Protein AF-A0A7S3BFW3-F1 (afdb_monomer_lite)

Foldseek 3Di:
DDDDDDDDDPPPPPDPDPPDAAEEEQEEECDFPLVVLSLLLLLCCCVPVVHHHQAYEHEADPPCVQSVVVSCVRPNPNRYDYHPHQDAQVVVQVVCVVSVHQAYEYEDQQDPPRRDYPRHFYAYEHAAAACDDDTPFYAYQAPLRDHPPHHHQHRFADDDAAPAACCVVLVQDPPAAEEEDDGAADQLPALLVLVLCLVLLPDPRYAYEYESYDCCSFFPCPCVPDDPVPTHTDPSHDPRYYYHYHDPDSNNLNNHLVHHLAYEGHGQVAASRCNVLLNNLQNVHAYEYEQHPQDPPRRGHVSCVQCPVRHQYDHGSVSVSVCSNPPDSPDDRPPPSNGNPCRHSNNSVVSVCVRRVPPPDDPPPDDPPDPPPPPDPPDPDDPVPPPDPPDDDDDDDDDDDDDDDDDDDDDDPPPPPPPPDDDDDDDDDDDDDDDDDDDDDDDDDPVVVVVVVVVVVVVVPPD

Sequence (463 aa):
MLDQPPQPVADSSIGPATRPRARWGFMGSCTRGTGAALLDYARHAENLLNWDVALLLCIGGNDDQGLIARVEMHFGTSRVVRLTKWPKTQALDGLVKRFSVTDLYMLKYGVHEGVISEIARNMVHAVFEARVPHGDRFARISPSVPGDGVPVVPHMVTVQRASGNLRAALGIPPEATVFCRYGGWDTFDIDYVHTTVRAASGLPATFFLFMNTDSSWCRSVTHASLPEAQLPRDPGCSSRVLFLNNTDDPVAKSRFIQTCDAMLHARQSGETFGLAIAEFAVHDRRVITEEPPEMEAGIRPIHVNELGERALYYHDQVSLMALLRGFDRSAPLSNRWGGYRGYSPRHVMSRFNEVFNVNRYPPQGCSAGDRSGCRRATLDYNPSHEHWLRRAGGRRECRHEPVVSVQGTATNCSAKLQKLGRASAPTALYLPIVNCSTRRPAWPTCAHWLAERCNLMCIIGEA

Radius of gyration: 28.28 Å; chains: 1; bounding box: 69×63×114 Å

Organism: NCBI:txid156174

Secondary structure (DSSP, 8-state):
--PPPPPP----------PPPPEEEEEEE-SHHHHHHHHHHHHHHHHHH--EEEEEEEES-GGGHHHHHHHHHHH-TTTEEEESSPPPHHHHHHHHHHHT-SEEEEEE--S--S---SSSEEEEEESS--SS--SSEEEESSTTSS-TTPPB-PPP------S--STTTTT--TTSEEEEEESSTT----HHHHHHHHHHTTSTTEEEEEES---TTTB-GGGTTS-GGGSPBPTT--TTEEEE-----HHHHHHHHHH-SEEE---TT--SS-HHHHHHHHTT-EEEEE-PPPPGGG---HHHHHHGGGSEEE-SHHHHHHHHHS--SSSPPPTT--TTGGG-HHHHHHHHHHHHSS-SSPSTT--TT--SS--SSS-----TT--SS-------PPPP-PPPP-------SSSSSTTS-----------------------S-HHHHHHHHHHHHHGGG--

Structure (mmCIF, N/CA/C/O backbone):
data_AF-A0A7S3BFW3-F1
#
_entry.id   AF-A0A7S3BFW3-F1
#
loop_
_atom_site.group_PDB
_atom_site.id
_atom_site.type_symbol
_atom_site.label_atom_id
_atom_site.label_alt_id
_atom_site.label_comp_id
_atom_site.label_asym_id
_atom_site.label_entity_id
_atom_site.label_seq_id
_atom_site.pdbx_PDB_ins_code
_atom_site.Cartn_x
_atom_site.Cartn_y
_atom_site.Cartn_z
_atom_site.occupancy
_atom_site.B_iso_or_equiv
_atom_site.auth_seq_id
_atom_site.auth_comp_id
_atom_site.auth_asym_id
_atom_site.auth_atom_id
_atom_site.pdbx_PDB_model_num
ATOM 1 N N . MET A 1 1 ? 23.691 -4.993 -82.453 1.00 39.00 1 MET A N 1
ATOM 2 C CA . MET A 1 1 ? 23.353 -4.031 -81.386 1.00 39.00 1 MET A CA 1
ATOM 3 C C . MET A 1 1 ? 22.703 -4.818 -80.262 1.00 39.00 1 MET A C 1
ATOM 5 O O . MET A 1 1 ? 21.615 -5.325 -80.458 1.00 39.00 1 MET A O 1
ATOM 9 N N . LEU A 1 2 ? 23.486 -5.001 -79.198 1.00 37.22 2 LEU A N 1
ATOM 10 C CA . LEU A 1 2 ? 23.196 -5.375 -77.807 1.00 37.22 2 LEU A CA 1
ATOM 11 C C . LEU A 1 2 ? 21.806 -5.941 -77.443 1.00 37.22 2 LEU A C 1
ATOM 13 O O . LEU A 1 2 ? 20.810 -5.220 -77.457 1.00 37.22 2 LEU A O 1
ATOM 17 N N . ASP A 1 3 ? 21.824 -7.196 -76.978 1.00 41.16 3 ASP A N 1
ATOM 18 C CA . ASP A 1 3 ? 20.847 -7.793 -76.062 1.00 41.16 3 ASP A CA 1
ATOM 19 C C . ASP A 1 3 ? 20.647 -6.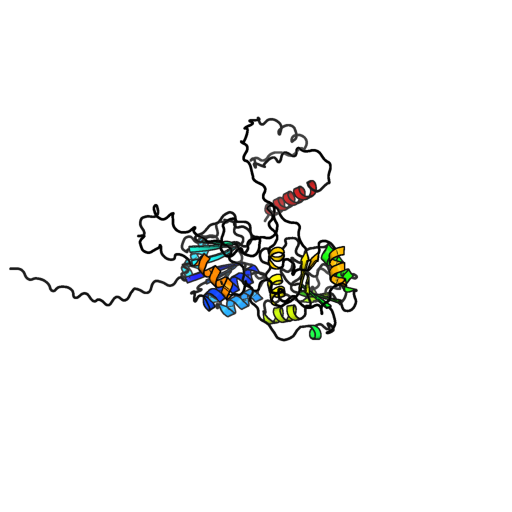905 -74.825 1.00 41.16 3 ASP A C 1
ATOM 21 O O . ASP A 1 3 ? 21.613 -6.555 -74.140 1.00 41.16 3 ASP A O 1
ATOM 25 N N . GLN A 1 4 ? 19.394 -6.569 -74.507 1.00 38.50 4 GLN A N 1
ATOM 26 C CA . GLN A 1 4 ? 19.035 -6.049 -73.189 1.00 38.50 4 GLN A CA 1
ATOM 27 C C . GLN A 1 4 ? 18.502 -7.188 -72.312 1.00 38.50 4 GLN A C 1
ATOM 29 O O . GLN A 1 4 ? 17.634 -7.940 -72.761 1.00 38.50 4 GLN A O 1
ATOM 34 N N . PRO A 1 5 ? 18.977 -7.324 -71.062 1.00 38.59 5 PRO A N 1
ATOM 35 C CA . PRO A 1 5 ? 18.431 -8.301 -70.134 1.00 38.59 5 PRO A CA 1
ATOM 36 C C . PRO A 1 5 ? 17.020 -7.884 -69.675 1.00 38.59 5 PRO A C 1
ATOM 38 O O . PRO A 1 5 ? 16.714 -6.687 -69.622 1.00 38.59 5 PRO A O 1
ATOM 41 N N . PRO A 1 6 ? 16.155 -8.851 -69.321 1.00 37.41 6 PRO A N 1
ATOM 42 C CA . PRO A 1 6 ? 14.805 -8.564 -68.857 1.00 37.41 6 PRO A CA 1
ATOM 43 C C . PRO A 1 6 ? 14.839 -7.772 -67.543 1.00 37.41 6 PRO A C 1
ATOM 45 O O . PRO A 1 6 ? 15.568 -8.103 -66.608 1.00 37.41 6 PRO A O 1
ATOM 48 N N . GLN A 1 7 ? 14.034 -6.711 -67.493 1.00 36.72 7 GLN A N 1
ATOM 49 C CA . GLN A 1 7 ? 13.834 -5.879 -66.308 1.00 36.72 7 GLN A CA 1
ATOM 50 C C . GLN A 1 7 ? 13.238 -6.719 -65.162 1.00 36.72 7 GLN A C 1
ATOM 52 O O . GLN A 1 7 ? 12.312 -7.499 -65.406 1.00 36.72 7 GLN A O 1
ATOM 57 N N . PRO A 1 8 ? 13.713 -6.565 -63.913 1.00 35.56 8 PRO A N 1
ATOM 58 C CA . PRO A 1 8 ? 13.128 -7.261 -62.779 1.00 35.56 8 PRO A CA 1
ATOM 59 C C . PRO A 1 8 ? 11.724 -6.711 -62.507 1.00 35.56 8 PRO A C 1
ATOM 61 O O . PRO A 1 8 ? 11.535 -5.516 -62.276 1.00 35.56 8 PRO A O 1
ATOM 64 N N . VAL A 1 9 ? 10.735 -7.602 -62.523 1.00 39.69 9 VAL A N 1
ATOM 65 C CA . VAL A 1 9 ? 9.385 -7.317 -62.035 1.00 39.69 9 VAL A CA 1
ATOM 66 C C . VAL A 1 9 ? 9.500 -7.060 -60.534 1.00 39.69 9 VAL A C 1
ATOM 68 O O . VAL A 1 9 ? 9.891 -7.946 -59.776 1.00 39.69 9 VAL A O 1
ATOM 71 N N . ALA A 1 10 ? 9.217 -5.830 -60.110 1.00 35.25 10 ALA A N 1
ATOM 72 C CA . ALA A 1 10 ? 9.150 -5.479 -58.703 1.00 35.25 10 ALA A CA 1
ATOM 73 C C . ALA A 1 10 ? 7.985 -6.241 -58.056 1.00 35.25 10 ALA A C 1
ATOM 75 O O . ALA A 1 10 ? 6.821 -5.916 -58.285 1.00 35.25 10 ALA A O 1
ATOM 76 N N . ASP A 1 11 ? 8.301 -7.259 -57.258 1.00 35.09 11 ASP A N 1
ATOM 77 C CA . ASP A 1 11 ? 7.337 -7.907 -56.376 1.00 35.09 11 ASP A CA 1
ATOM 78 C C . ASP A 1 11 ? 6.987 -6.935 -55.239 1.00 35.09 11 ASP A C 1
ATOM 80 O O . ASP A 1 11 ? 7.692 -6.792 -54.237 1.00 35.09 11 ASP A O 1
ATOM 84 N N . SER A 1 12 ? 5.910 -6.180 -55.442 1.00 40.38 12 SER A N 1
ATOM 85 C CA . SER A 1 12 ? 5.357 -5.217 -54.494 1.00 40.38 12 SER A CA 1
ATOM 86 C C . SER A 1 12 ? 4.494 -5.910 -53.434 1.00 40.38 12 SER A C 1
ATOM 88 O O . SER A 1 12 ? 3.328 -5.556 -53.251 1.00 40.38 12 SER A O 1
ATOM 90 N N . SER A 1 13 ? 5.045 -6.905 -52.737 1.00 38.84 13 SER A N 1
ATOM 91 C CA . SER A 1 13 ? 4.336 -7.621 -51.667 1.00 38.84 13 SER A CA 1
ATOM 92 C C . SER A 1 13 ? 5.167 -7.841 -50.396 1.00 38.84 13 SER A C 1
ATOM 94 O O . SER A 1 13 ? 4.913 -8.756 -49.618 1.00 38.84 13 SER A O 1
ATOM 96 N N . ILE A 1 14 ? 6.103 -6.940 -50.083 1.00 41.22 14 ILE A N 1
ATOM 97 C CA . ILE A 1 14 ? 6.613 -6.820 -48.708 1.00 41.22 14 ILE A CA 1
ATOM 98 C C . ILE A 1 14 ? 5.656 -5.903 -47.940 1.00 41.22 14 ILE A C 1
ATOM 100 O O . ILE A 1 14 ? 5.822 -4.684 -47.898 1.00 41.22 14 ILE A O 1
ATOM 104 N N . GLY A 1 15 ? 4.619 -6.497 -47.341 1.00 38.34 15 GLY A N 1
ATOM 105 C CA . GLY A 1 15 ? 3.849 -5.830 -46.290 1.00 38.34 15 GLY A CA 1
ATOM 106 C C . GLY A 1 15 ? 4.799 -5.312 -45.198 1.00 38.34 15 GLY A C 1
ATOM 107 O O . GLY A 1 15 ? 5.866 -5.899 -44.998 1.00 38.34 15 GLY A O 1
ATOM 108 N N . PRO A 1 16 ? 4.476 -4.205 -44.503 1.00 39.16 16 PRO A N 1
ATOM 109 C CA . PRO A 1 16 ? 5.398 -3.597 -43.551 1.00 39.16 16 PRO A CA 1
ATOM 110 C C . PRO A 1 16 ? 5.831 -4.647 -42.529 1.00 39.16 16 PRO A C 1
ATOM 112 O O . PRO A 1 16 ? 4.988 -5.186 -41.812 1.00 39.16 16 PRO A O 1
ATOM 115 N N . ALA A 1 17 ? 7.137 -4.939 -42.479 1.00 41.28 17 ALA A N 1
ATOM 116 C CA . ALA A 1 17 ? 7.720 -5.837 -41.494 1.00 41.28 17 ALA A CA 1
ATOM 117 C C . ALA A 1 17 ? 7.166 -5.463 -40.114 1.00 41.28 17 ALA A C 1
ATOM 119 O O . ALA A 1 17 ? 7.372 -4.343 -39.630 1.00 41.28 17 ALA A O 1
ATOM 120 N N . THR A 1 18 ? 6.388 -6.367 -39.517 1.00 48.31 18 THR A N 1
ATOM 121 C CA . THR A 1 18 ? 5.777 -6.157 -38.207 1.00 48.31 18 THR A CA 1
ATOM 122 C C . THR A 1 18 ? 6.898 -5.878 -37.220 1.00 48.31 18 THR A C 1
ATOM 124 O O . THR A 1 18 ? 7.726 -6.747 -36.945 1.00 48.31 18 THR A O 1
ATOM 127 N N . ARG A 1 19 ? 6.971 -4.630 -36.747 1.00 54.41 19 ARG A N 1
ATOM 128 C CA . ARG A 1 19 ? 8.036 -4.163 -35.855 1.00 54.41 19 ARG A CA 1
ATOM 129 C C . ARG A 1 19 ? 8.106 -5.077 -34.628 1.00 54.41 19 ARG A C 1
ATOM 131 O O . ARG A 1 19 ? 7.044 -5.426 -34.104 1.00 54.41 19 ARG A O 1
ATOM 138 N N . PRO A 1 20 ? 9.308 -5.430 -34.136 1.00 63.47 20 PRO A N 1
ATOM 139 C CA . PRO A 1 20 ? 9.413 -6.273 -32.958 1.00 63.47 20 PRO A CA 1
ATOM 140 C C . PRO A 1 20 ? 8.676 -5.615 -31.788 1.00 63.47 20 PRO A C 1
ATOM 142 O O . PRO A 1 20 ? 8.928 -4.461 -31.423 1.00 63.47 20 PRO A O 1
ATOM 145 N N . ARG A 1 21 ? 7.706 -6.340 -31.231 1.00 79.62 21 ARG A N 1
ATOM 146 C CA . ARG A 1 21 ? 6.976 -5.933 -30.031 1.00 79.62 21 ARG A CA 1
ATOM 147 C C . ARG A 1 21 ? 7.969 -5.920 -28.868 1.00 79.62 21 ARG A C 1
ATOM 149 O O . ARG A 1 21 ? 8.705 -6.884 -28.697 1.00 79.62 21 ARG A O 1
ATOM 156 N N . ALA A 1 22 ? 8.006 -4.838 -28.086 1.00 90.38 22 ALA A N 1
ATOM 157 C CA . ALA A 1 22 ? 8.837 -4.807 -26.886 1.00 90.38 22 ALA A CA 1
ATOM 158 C C . ALA A 1 22 ? 8.463 -5.944 -25.949 1.00 90.38 22 ALA A C 1
ATOM 160 O O . ALA A 1 22 ? 7.273 -6.198 -25.725 1.00 90.38 22 ALA A O 1
ATOM 161 N N . ARG A 1 23 ? 9.502 -6.530 -25.368 1.00 95.38 23 ARG A N 1
ATOM 162 C CA . ARG A 1 23 ? 9.432 -7.539 -24.322 1.00 95.38 23 ARG A CA 1
ATOM 163 C C . ARG A 1 23 ? 9.875 -6.900 -23.024 1.00 95.38 23 ARG A C 1
ATOM 165 O O . ARG A 1 23 ? 11.003 -6.422 -22.913 1.00 95.38 23 ARG A O 1
ATOM 172 N N . TRP A 1 24 ? 8.973 -6.890 -22.059 1.00 97.31 24 TRP A N 1
ATOM 173 C CA . TRP A 1 24 ? 9.148 -6.189 -20.804 1.00 97.31 24 TRP A CA 1
ATOM 174 C C . TRP A 1 24 ? 9.654 -7.122 -19.712 1.00 97.31 24 TRP A C 1
ATOM 176 O O . TRP A 1 24 ? 9.130 -8.220 -19.513 1.00 97.31 24 TRP A O 1
ATOM 186 N N . GLY A 1 25 ? 10.662 -6.652 -18.988 1.00 97.75 25 GLY A N 1
ATOM 187 C CA . GLY A 1 25 ? 11.069 -7.168 -17.695 1.00 97.75 25 GLY A CA 1
ATOM 188 C C . GLY A 1 25 ? 10.561 -6.248 -16.591 1.00 97.75 25 GLY A C 1
ATOM 189 O O . GLY A 1 25 ? 10.617 -5.028 -16.728 1.00 97.75 25 GLY A O 1
ATOM 190 N N . PHE A 1 26 ? 10.086 -6.819 -15.492 1.00 97.94 26 PHE A N 1
ATOM 191 C CA . PHE A 1 26 ? 9.705 -6.087 -14.286 1.00 97.94 26 PHE A CA 1
ATOM 192 C C . PHE A 1 26 ? 10.598 -6.537 -13.140 1.00 97.94 26 PHE A C 1
ATOM 194 O O . PHE A 1 26 ? 10.813 -7.727 -12.949 1.00 97.94 26 PHE A O 1
ATOM 201 N N . MET A 1 27 ? 11.134 -5.596 -12.379 1.00 96.25 27 MET A N 1
ATOM 202 C CA . MET A 1 27 ? 12.115 -5.862 -11.339 1.00 96.25 27 MET A CA 1
ATOM 203 C C . MET A 1 27 ? 11.832 -5.001 -10.119 1.00 96.25 27 MET A C 1
ATOM 205 O O . MET A 1 27 ? 11.573 -3.805 -10.238 1.00 96.25 27 MET A O 1
ATOM 209 N N . GLY A 1 28 ? 11.901 -5.589 -8.934 1.00 95.00 28 GLY A N 1
ATOM 210 C CA . GLY A 1 28 ? 11.698 -4.848 -7.698 1.00 95.00 28 GLY A CA 1
ATOM 211 C C . GLY A 1 28 ? 11.717 -5.745 -6.479 1.00 95.00 28 GLY A C 1
ATOM 212 O O . GLY A 1 28 ? 11.835 -6.968 -6.586 1.00 95.00 28 GLY A O 1
ATOM 213 N N . SER A 1 29 ? 11.591 -5.127 -5.306 1.00 90.19 29 SER A N 1
ATOM 214 C CA . SER A 1 29 ? 11.433 -5.902 -4.083 1.00 90.19 29 SER A CA 1
ATOM 215 C C . SER A 1 29 ? 10.084 -6.623 -4.089 1.00 90.19 29 SER A C 1
ATOM 217 O O . SER A 1 29 ? 9.061 -5.964 -4.245 1.00 90.19 29 SER A O 1
ATOM 219 N N . CYS A 1 30 ? 10.075 -7.946 -3.911 1.00 87.62 30 CYS A N 1
ATOM 220 C CA . CYS A 1 30 ? 8.856 -8.754 -3.775 1.00 87.62 30 CYS A CA 1
ATOM 221 C C . CYS A 1 30 ? 8.508 -8.974 -2.303 1.00 87.62 30 CYS A C 1
ATOM 223 O O . CYS A 1 30 ? 8.263 -10.097 -1.880 1.00 87.62 30 CYS A O 1
ATOM 225 N N . THR A 1 31 ? 8.520 -7.895 -1.523 1.00 84.69 31 THR A N 1
ATOM 226 C CA . THR A 1 31 ? 8.081 -7.902 -0.127 1.00 84.69 31 THR A CA 1
ATOM 227 C C . THR A 1 31 ? 7.159 -6.719 0.134 1.00 84.69 31 THR A C 1
ATOM 229 O O . THR A 1 31 ? 7.298 -5.649 -0.482 1.00 84.69 31 THR A O 1
ATOM 232 N N . ARG A 1 32 ? 6.230 -6.890 1.081 1.00 84.75 32 ARG A N 1
ATOM 233 C CA . ARG A 1 32 ? 5.379 -5.805 1.602 1.00 84.75 32 ARG A CA 1
ATOM 234 C C . ARG A 1 32 ? 4.651 -5.055 0.461 1.00 84.75 32 ARG A C 1
ATOM 236 O O . ARG A 1 32 ? 4.330 -5.608 -0.591 1.00 84.75 32 ARG A O 1
ATOM 243 N N . GLY A 1 33 ? 4.379 -3.761 0.660 1.00 86.75 33 GLY A N 1
ATOM 244 C CA . GLY A 1 33 ? 3.669 -2.922 -0.311 1.00 86.75 33 GLY A CA 1
ATOM 245 C C . GLY A 1 33 ? 4.389 -2.751 -1.655 1.00 86.75 33 GLY A C 1
ATOM 246 O O . GLY A 1 33 ? 3.727 -2.686 -2.687 1.00 86.75 33 GLY A O 1
ATOM 247 N N . THR A 1 34 ? 5.725 -2.729 -1.674 1.00 89.81 34 THR A N 1
ATOM 248 C CA . THR A 1 34 ? 6.504 -2.609 -2.921 1.00 89.81 34 THR A CA 1
ATOM 249 C C . THR A 1 34 ? 6.310 -3.832 -3.812 1.00 89.81 34 THR A C 1
ATOM 251 O O . THR A 1 34 ? 6.123 -3.689 -5.020 1.00 89.81 34 THR A O 1
ATOM 254 N N . GLY A 1 35 ? 6.281 -5.026 -3.216 1.00 90.19 35 GLY A N 1
ATOM 255 C CA . GLY A 1 35 ? 6.029 -6.268 -3.936 1.00 90.19 35 GLY A CA 1
ATOM 256 C C . GLY A 1 35 ? 4.609 -6.353 -4.486 1.00 90.19 35 GLY A C 1
ATOM 257 O O . GLY A 1 35 ? 4.424 -6.699 -5.654 1.00 90.19 35 GLY A O 1
ATOM 258 N N . ALA A 1 36 ? 3.615 -5.952 -3.686 1.00 90.25 36 ALA A N 1
ATOM 259 C CA . ALA A 1 36 ? 2.236 -5.831 -4.156 1.00 90.25 36 ALA A CA 1
ATOM 260 C C . ALA A 1 36 ? 2.129 -4.865 -5.351 1.00 90.25 36 ALA A C 1
ATOM 262 O O . ALA A 1 36 ? 1.519 -5.205 -6.363 1.00 90.25 36 ALA A O 1
ATOM 263 N N . ALA A 1 37 ? 2.788 -3.704 -5.279 1.00 94.44 37 ALA A N 1
ATOM 264 C CA . ALA A 1 37 ? 2.803 -2.734 -6.369 1.00 94.44 37 ALA A CA 1
ATOM 265 C C . ALA A 1 37 ? 3.503 -3.263 -7.632 1.00 94.44 37 ALA A C 1
ATOM 267 O O . ALA A 1 37 ? 3.002 -3.051 -8.736 1.00 94.44 37 ALA A O 1
ATOM 268 N N . LEU A 1 38 ? 4.642 -3.954 -7.497 1.00 94.94 38 LEU A N 1
ATOM 269 C CA . LEU A 1 38 ? 5.355 -4.561 -8.627 1.00 94.94 38 LEU A CA 1
ATOM 270 C C . LEU A 1 38 ? 4.467 -5.572 -9.365 1.00 94.94 38 LEU A C 1
ATOM 272 O O . LEU A 1 38 ? 4.367 -5.516 -10.593 1.00 94.94 38 LEU A O 1
ATOM 276 N N . LEU A 1 39 ? 3.808 -6.460 -8.611 1.00 92.75 39 LEU A N 1
ATOM 277 C CA . LEU A 1 39 ? 2.856 -7.430 -9.150 1.00 92.75 39 LEU A CA 1
ATOM 278 C C . LEU A 1 39 ? 1.704 -6.723 -9.871 1.00 92.75 39 LEU A C 1
ATOM 280 O O . LEU A 1 39 ? 1.383 -7.084 -11.001 1.00 92.75 39 LEU A O 1
ATOM 284 N N . ASP A 1 40 ? 1.112 -5.703 -9.253 1.00 94.75 40 ASP A N 1
ATOM 285 C CA . ASP A 1 40 ? -0.007 -4.963 -9.834 1.00 94.75 40 ASP A CA 1
ATOM 286 C C . ASP A 1 40 ? 0.385 -4.273 -11.156 1.00 94.75 40 ASP A C 1
ATOM 288 O O . ASP A 1 40 ? -0.336 -4.396 -12.150 1.00 94.75 40 ASP A O 1
ATOM 292 N N . TYR A 1 41 ? 1.561 -3.634 -11.227 1.00 97.38 41 TYR A N 1
ATOM 293 C CA . TYR A 1 41 ? 2.066 -3.044 -12.475 1.00 97.38 41 TYR A CA 1
ATOM 294 C C . TYR A 1 41 ? 2.290 -4.085 -13.569 1.00 97.38 41 TYR A C 1
ATOM 296 O O . TYR A 1 41 ? 1.813 -3.897 -14.688 1.00 97.38 41 TYR A O 1
ATOM 304 N N . ALA A 1 42 ? 2.982 -5.185 -13.260 1.00 96.38 42 ALA A N 1
ATOM 305 C CA . ALA A 1 42 ? 3.256 -6.235 -14.237 1.00 96.38 42 ALA A CA 1
ATOM 306 C C . ALA A 1 42 ? 1.951 -6.866 -14.752 1.00 96.38 42 ALA A C 1
ATOM 308 O O . ALA A 1 42 ? 1.742 -7.004 -15.958 1.00 96.38 42 ALA A O 1
ATOM 309 N N . ARG A 1 43 ? 1.020 -7.171 -13.839 1.00 95.19 43 ARG A N 1
ATOM 310 C CA . ARG A 1 43 ? -0.272 -7.785 -14.159 1.00 95.19 43 ARG A CA 1
ATOM 311 C C . ARG A 1 43 ? -1.109 -6.871 -15.040 1.00 95.19 43 ARG A C 1
ATOM 313 O O . ARG A 1 43 ? -1.721 -7.321 -16.008 1.00 95.19 43 ARG A O 1
ATOM 320 N N . HIS A 1 44 ? -1.199 -5.591 -14.698 1.00 96.62 44 HIS A N 1
ATOM 321 C CA . HIS A 1 44 ? -2.016 -4.669 -15.471 1.00 96.62 44 HIS A CA 1
ATOM 322 C C . HIS A 1 44 ? -1.330 -4.187 -16.753 1.00 96.62 44 HIS A C 1
ATOM 324 O O . HIS A 1 44 ? -2.031 -3.786 -17.682 1.00 96.62 44 HIS A O 1
ATOM 330 N N . ALA A 1 45 ? -0.005 -4.299 -16.872 1.00 96.62 45 ALA A N 1
ATOM 331 C CA . ALA A 1 45 ? 0.679 -4.130 -18.150 1.00 96.62 45 ALA A CA 1
ATOM 332 C C . ALA A 1 45 ? 0.220 -5.188 -19.172 1.00 96.62 45 ALA A C 1
ATOM 334 O O . ALA A 1 45 ? -0.121 -4.822 -20.297 1.00 96.62 45 ALA A O 1
ATOM 335 N N . GLU A 1 46 ? 0.103 -6.465 -18.783 1.00 94.31 46 GLU A N 1
ATOM 336 C CA . GLU A 1 46 ? -0.485 -7.501 -19.653 1.00 94.31 46 GLU A CA 1
ATOM 337 C C . GLU A 1 46 ? -1.978 -7.237 -19.902 1.00 94.31 46 GLU A C 1
ATOM 339 O O . GLU A 1 46 ? -2.420 -7.135 -21.045 1.00 94.31 46 GLU A O 1
ATOM 344 N N . ASN A 1 47 ? -2.760 -7.062 -18.832 1.00 95.06 47 ASN A N 1
ATOM 345 C CA . ASN A 1 47 ? -4.224 -7.088 -18.924 1.00 95.06 47 ASN A CA 1
ATOM 346 C C . ASN A 1 47 ? -4.865 -5.802 -19.472 1.00 95.06 47 ASN A C 1
ATOM 348 O O . ASN A 1 47 ? -5.934 -5.868 -20.074 1.00 95.06 47 ASN A O 1
ATOM 352 N N . LEU A 1 48 ? -4.274 -4.627 -19.223 1.00 96.06 48 LEU A N 1
ATOM 353 C CA . LEU A 1 48 ? -4.854 -3.333 -19.623 1.00 96.06 48 LEU A CA 1
ATOM 354 C C . LEU A 1 48 ? -4.108 -2.676 -20.781 1.00 96.06 48 LEU A C 1
ATOM 356 O O . LEU A 1 48 ? -4.733 -1.973 -21.571 1.00 96.06 48 LEU A O 1
ATOM 360 N N . LEU A 1 49 ? -2.792 -2.878 -20.877 1.00 94.62 49 LEU A N 1
ATOM 361 C CA . LEU A 1 49 ? -1.966 -2.260 -21.918 1.00 94.62 49 LEU A CA 1
ATOM 362 C C . LEU A 1 49 ? -1.548 -3.239 -23.018 1.00 94.62 49 LEU A C 1
ATOM 364 O O . LEU A 1 49 ? -0.963 -2.808 -24.013 1.00 94.62 49 LEU A O 1
ATOM 368 N N . ASN A 1 50 ? -1.843 -4.535 -22.856 1.00 93.81 50 ASN A N 1
ATOM 369 C CA . ASN A 1 50 ? -1.422 -5.589 -23.771 1.00 93.81 50 ASN A CA 1
ATOM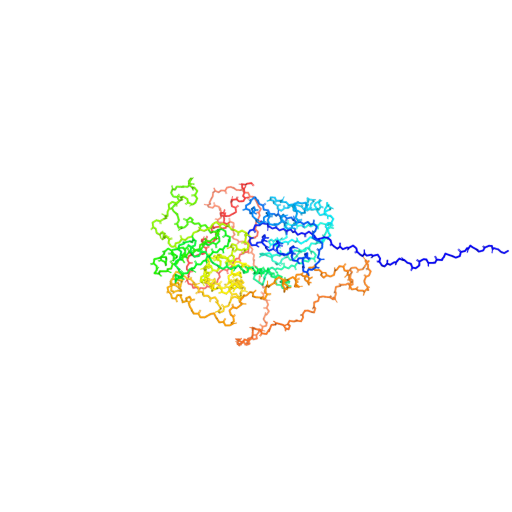 370 C C . ASN A 1 50 ? 0.099 -5.533 -24.013 1.00 93.81 50 ASN A C 1
ATOM 372 O O . ASN A 1 50 ? 0.573 -5.511 -25.151 1.00 93.81 50 ASN A O 1
ATOM 376 N N . TRP A 1 51 ? 0.897 -5.435 -22.952 1.00 94.25 51 TRP A N 1
ATOM 377 C CA . TRP A 1 51 ? 2.356 -5.556 -23.035 1.00 94.25 51 TRP A CA 1
ATOM 378 C C . TRP A 1 51 ? 2.775 -7.026 -22.952 1.00 94.25 51 TRP A C 1
ATOM 380 O O . TRP A 1 51 ? 2.115 -7.820 -22.294 1.00 94.25 51 TRP A O 1
ATOM 390 N N . ASP A 1 52 ? 3.864 -7.388 -23.635 1.00 94.88 52 ASP A N 1
ATOM 391 C CA . ASP A 1 52 ? 4.478 -8.716 -23.502 1.00 94.88 52 ASP A CA 1
ATOM 392 C C . ASP A 1 52 ? 5.405 -8.695 -22.280 1.00 94.88 52 ASP A C 1
ATOM 394 O O . ASP A 1 52 ? 6.494 -8.121 -22.350 1.00 94.88 52 ASP A O 1
ATOM 398 N N . VAL A 1 53 ? 4.952 -9.242 -21.147 1.00 96.31 53 VAL A N 1
ATOM 399 C CA . VAL A 1 53 ? 5.748 -9.346 -19.916 1.00 96.31 53 VAL A CA 1
ATOM 400 C C . VAL A 1 53 ? 6.497 -10.676 -19.924 1.00 96.31 53 VAL A C 1
ATOM 402 O O . VAL A 1 53 ? 5.956 -11.744 -19.630 1.00 96.31 53 VAL A O 1
ATOM 405 N N . ALA A 1 54 ? 7.775 -10.607 -20.284 1.00 96.56 54 ALA A N 1
ATOM 406 C CA . ALA A 1 54 ? 8.620 -11.774 -20.508 1.00 96.56 54 ALA A CA 1
ATOM 407 C C . ALA A 1 54 ? 9.357 -12.241 -19.245 1.00 96.56 54 ALA A C 1
ATOM 409 O O . ALA A 1 54 ? 9.748 -13.406 -19.166 1.00 96.56 54 ALA A O 1
ATOM 410 N N . LEU A 1 55 ? 9.573 -11.340 -18.282 1.00 97.00 55 LEU A N 1
ATOM 411 C CA . LEU A 1 55 ? 10.400 -11.592 -17.105 1.00 97.00 55 LEU A CA 1
ATOM 412 C C . LEU A 1 55 ? 9.898 -10.804 -15.894 1.00 97.00 55 LEU A C 1
ATOM 414 O O . LEU A 1 55 ? 9.650 -9.603 -15.987 1.00 97.00 55 LEU A O 1
ATOM 418 N N . LEU A 1 56 ? 9.845 -11.462 -14.741 1.00 96.25 56 LEU A N 1
ATOM 419 C CA . LEU A 1 56 ? 9.679 -10.821 -13.446 1.00 96.25 56 LEU A CA 1
ATOM 420 C C . LEU A 1 56 ? 10.838 -11.213 -12.522 1.00 96.25 56 LEU A C 1
ATOM 422 O O . LEU A 1 56 ? 11.034 -12.385 -12.202 1.00 96.25 56 LEU A O 1
ATOM 426 N N . LEU A 1 57 ? 11.610 -10.219 -12.098 1.00 95.00 57 LEU A N 1
ATOM 427 C CA . LEU A 1 57 ? 12.728 -10.339 -11.172 1.00 95.00 57 LEU A CA 1
ATOM 428 C C . LEU A 1 57 ? 12.264 -9.942 -9.771 1.00 95.00 57 LEU A C 1
ATOM 430 O O . LEU A 1 57 ? 12.134 -8.756 -9.457 1.00 95.00 57 LEU A O 1
ATOM 434 N N . CYS A 1 58 ? 12.029 -10.946 -8.934 1.00 91.94 58 CYS A N 1
ATOM 435 C CA . CYS A 1 58 ? 11.627 -10.757 -7.550 1.00 91.94 58 CYS A CA 1
ATOM 436 C C . CYS A 1 58 ? 12.840 -10.682 -6.634 1.00 91.94 58 CYS A C 1
ATOM 438 O O . CYS A 1 58 ? 13.567 -11.664 -6.492 1.00 91.94 58 CYS A O 1
ATOM 440 N N . ILE A 1 59 ? 13.039 -9.528 -5.998 1.00 90.44 59 ILE A N 1
ATOM 441 C CA . ILE A 1 59 ? 14.180 -9.276 -5.119 1.00 90.44 59 ILE A CA 1
ATOM 442 C C . ILE A 1 59 ? 13.728 -9.329 -3.665 1.00 90.44 59 ILE A C 1
ATOM 444 O O . ILE A 1 59 ? 12.803 -8.629 -3.256 1.00 90.44 59 ILE A O 1
ATOM 448 N N . GLY A 1 60 ? 14.392 -10.144 -2.866 1.00 78.44 60 GLY A N 1
ATOM 449 C CA . GLY A 1 60 ? 14.052 -10.335 -1.464 1.00 78.44 60 GLY A CA 1
ATOM 450 C C . GLY A 1 60 ? 14.334 -11.763 -1.033 1.00 78.44 60 GLY A C 1
ATOM 451 O O . GLY A 1 60 ? 14.426 -12.667 -1.865 1.00 78.44 60 GLY A O 1
ATOM 452 N N . GLY A 1 61 ? 14.517 -11.950 0.271 1.00 60.56 61 GLY A N 1
ATOM 453 C CA . GLY A 1 61 ? 14.658 -13.270 0.871 1.00 60.56 61 GLY A CA 1
ATOM 454 C C . GLY A 1 61 ? 13.370 -14.090 0.785 1.00 60.56 61 GLY A C 1
ATOM 455 O O . GLY A 1 61 ? 12.397 -13.724 0.127 1.00 60.56 61 GLY A O 1
ATOM 456 N N . ASN A 1 62 ? 13.345 -15.210 1.499 1.00 56.53 62 ASN A N 1
ATOM 457 C CA . ASN A 1 62 ? 12.196 -16.114 1.556 1.00 56.53 62 ASN A CA 1
ATOM 458 C C . ASN A 1 62 ? 11.000 -15.563 2.366 1.00 56.53 62 ASN A C 1
ATOM 460 O O . ASN A 1 62 ? 10.101 -16.331 2.697 1.00 56.53 62 ASN A O 1
ATOM 464 N N . ASP A 1 63 ? 10.972 -14.269 2.675 1.00 60.25 63 ASP A N 1
ATOM 465 C CA . ASP A 1 63 ? 10.144 -13.712 3.749 1.00 60.25 63 ASP A CA 1
ATOM 466 C C . ASP A 1 63 ? 8.673 -13.499 3.348 1.00 60.25 63 ASP A C 1
ATOM 468 O O . ASP A 1 63 ? 7.814 -13.379 4.217 1.00 60.25 63 ASP A O 1
ATOM 472 N N . ASP A 1 64 ? 8.359 -13.499 2.046 1.00 70.00 64 ASP A N 1
ATOM 473 C CA . ASP A 1 64 ? 7.010 -13.233 1.519 1.00 70.00 64 ASP A CA 1
ATOM 474 C C . ASP A 1 64 ? 6.547 -14.331 0.534 1.00 70.00 64 ASP A C 1
ATOM 476 O O . ASP A 1 64 ? 6.262 -14.102 -0.646 1.00 70.00 64 ASP A O 1
ATOM 480 N N . GLN A 1 65 ? 6.541 -15.589 1.002 1.00 74.38 65 GLN A N 1
ATOM 481 C CA . GLN A 1 65 ? 6.202 -16.754 0.165 1.00 74.38 65 GLN A CA 1
ATOM 482 C C . GLN A 1 65 ? 4.799 -16.669 -0.453 1.00 74.38 65 GLN A C 1
ATOM 484 O O . GLN A 1 65 ? 4.589 -17.205 -1.541 1.00 74.38 65 GLN A O 1
ATOM 489 N N . GLY A 1 66 ? 3.841 -16.012 0.210 1.00 79.38 66 GLY A N 1
ATOM 490 C CA . GLY A 1 66 ? 2.474 -15.877 -0.293 1.00 79.38 66 GLY A CA 1
ATOM 491 C C . GLY A 1 66 ? 2.395 -14.953 -1.509 1.00 79.38 66 GLY A C 1
ATOM 492 O O . GLY A 1 66 ? 1.815 -15.334 -2.534 1.00 79.38 66 GLY A O 1
ATOM 493 N N . LEU A 1 67 ? 3.046 -13.787 -1.460 1.00 81.44 67 LEU A N 1
ATOM 494 C CA . LEU A 1 67 ? 3.159 -12.898 -2.614 1.00 81.44 67 LEU A CA 1
ATOM 495 C C . LEU A 1 67 ? 3.881 -13.583 -3.780 1.00 81.44 67 LEU A C 1
ATOM 497 O O . LEU A 1 67 ? 3.408 -13.514 -4.918 1.00 81.44 67 LEU A O 1
ATOM 501 N N . ILE A 1 68 ? 4.991 -14.275 -3.509 1.00 83.12 68 ILE A N 1
ATOM 502 C CA . ILE A 1 68 ? 5.752 -14.961 -4.559 1.00 83.12 68 ILE A CA 1
ATOM 503 C C . ILE A 1 68 ? 4.928 -16.093 -5.190 1.00 83.12 68 ILE A C 1
ATOM 505 O O . ILE A 1 68 ? 4.896 -16.218 -6.414 1.00 83.12 68 ILE A O 1
ATOM 509 N N . ALA A 1 69 ? 4.194 -16.871 -4.393 1.00 85.19 69 ALA A N 1
ATOM 510 C CA . ALA A 1 69 ? 3.304 -17.905 -4.914 1.00 85.19 69 ALA A CA 1
ATOM 511 C C . ALA A 1 69 ? 2.214 -17.317 -5.827 1.00 85.19 69 ALA A C 1
ATOM 513 O O . ALA A 1 69 ? 1.913 -17.883 -6.877 1.00 85.19 69 ALA A O 1
ATOM 514 N N . ARG A 1 70 ? 1.646 -16.151 -5.484 1.00 83.31 70 ARG A N 1
ATOM 515 C CA . ARG A 1 70 ? 0.664 -15.450 -6.337 1.00 83.31 70 ARG A CA 1
ATOM 516 C C . ARG A 1 70 ? 1.274 -14.959 -7.645 1.00 83.31 70 ARG A C 1
ATOM 518 O O . ARG A 1 70 ? 0.647 -15.060 -8.698 1.00 83.31 70 ARG A O 1
ATOM 525 N N . VAL A 1 71 ? 2.486 -14.425 -7.569 1.00 85.25 71 VAL A N 1
ATOM 526 C CA . VAL A 1 71 ? 3.278 -14.008 -8.724 1.00 85.25 71 VAL A CA 1
ATOM 527 C C . VAL A 1 71 ? 3.509 -15.194 -9.669 1.00 85.25 71 VAL A C 1
ATOM 529 O O . VAL A 1 71 ? 3.209 -15.101 -10.857 1.00 85.25 71 VAL A O 1
ATOM 532 N N . GLU A 1 72 ? 3.975 -16.326 -9.148 1.00 89.94 72 GLU A N 1
ATOM 533 C CA . GLU A 1 72 ? 4.234 -17.537 -9.935 1.00 89.94 72 GLU A CA 1
ATOM 534 C C . GLU A 1 72 ? 2.953 -18.165 -10.477 1.00 89.94 72 GLU A C 1
ATOM 536 O O . GLU A 1 72 ? 2.942 -18.643 -11.607 1.00 89.94 72 GLU A O 1
ATOM 541 N N . MET A 1 73 ? 1.857 -18.113 -9.721 1.00 89.44 73 MET A N 1
ATOM 542 C CA . MET A 1 73 ? 0.545 -18.556 -10.189 1.00 89.44 73 MET A CA 1
ATOM 543 C C . MET A 1 73 ? 0.055 -17.727 -11.383 1.00 89.44 73 MET A C 1
ATOM 545 O O . MET A 1 73 ? -0.569 -18.275 -12.287 1.00 89.44 73 MET A O 1
ATOM 549 N N . HIS A 1 74 ? 0.331 -16.418 -11.406 1.00 87.88 74 HIS A N 1
ATOM 550 C CA . HIS A 1 74 ? -0.106 -15.542 -12.493 1.00 87.88 74 HIS A CA 1
ATOM 551 C C . HIS A 1 74 ? 0.821 -15.600 -13.713 1.00 87.88 74 HIS A C 1
ATOM 553 O O . HIS A 1 74 ? 0.356 -15.750 -14.840 1.00 87.88 74 HIS A O 1
ATOM 559 N N . PHE A 1 75 ? 2.135 -15.489 -13.499 1.00 91.12 75 PHE A N 1
ATOM 560 C CA . PHE A 1 75 ? 3.108 -15.394 -14.589 1.00 91.12 75 PHE A CA 1
ATOM 561 C C . PHE A 1 75 ? 3.704 -16.744 -15.001 1.00 91.12 75 PHE A C 1
ATOM 563 O O . PHE A 1 75 ? 4.281 -16.851 -16.083 1.00 91.12 75 PHE A O 1
ATOM 570 N N . GLY A 1 76 ? 3.543 -17.788 -14.195 1.00 92.19 76 GLY A N 1
ATOM 571 C CA . GLY A 1 76 ? 4.228 -19.062 -14.371 1.00 92.19 76 GLY A CA 1
ATOM 572 C C . GLY A 1 76 ? 5.663 -19.015 -13.844 1.00 92.19 76 GLY A C 1
ATOM 573 O O . GLY A 1 76 ? 6.377 -18.020 -13.975 1.00 92.19 76 GLY A O 1
ATOM 574 N N . THR A 1 77 ? 6.117 -20.133 -13.285 1.00 91.56 77 THR A N 1
ATOM 575 C CA . THR A 1 77 ? 7.457 -20.271 -12.687 1.00 91.56 77 THR A CA 1
ATOM 576 C C . THR A 1 77 ? 8.595 -20.062 -13.688 1.00 91.56 77 THR A C 1
ATOM 578 O O . THR A 1 77 ? 9.696 -19.688 -13.302 1.00 91.56 77 THR A O 1
ATOM 581 N N . SER A 1 78 ? 8.345 -20.247 -14.987 1.00 93.62 78 SER A N 1
ATOM 582 C CA . SER A 1 78 ? 9.346 -20.057 -16.041 1.00 93.62 78 SER A CA 1
ATOM 583 C C . SER A 1 78 ? 9.707 -18.593 -16.303 1.00 93.62 78 SER A C 1
ATOM 585 O O . SER A 1 78 ? 10.796 -18.339 -16.814 1.00 93.62 78 SER A O 1
ATOM 587 N N . ARG A 1 79 ? 8.825 -17.640 -15.965 1.00 94.50 79 ARG A N 1
ATOM 588 C CA . ARG A 1 79 ? 9.042 -16.192 -16.157 1.00 94.50 79 ARG A CA 1
ATOM 589 C C . ARG A 1 79 ? 9.467 -15.471 -14.880 1.00 94.50 79 ARG A C 1
ATOM 591 O O . ARG A 1 79 ? 9.844 -14.303 -14.943 1.00 94.50 79 ARG A O 1
ATOM 598 N N . VAL A 1 80 ? 9.407 -16.143 -13.733 1.00 94.31 80 VAL A N 1
ATOM 599 C CA . VAL A 1 80 ? 9.720 -15.561 -12.426 1.00 94.31 80 VAL A CA 1
ATOM 600 C C . VAL A 1 80 ? 11.110 -16.009 -11.995 1.00 94.31 80 VAL A C 1
ATOM 602 O O . VAL A 1 80 ? 11.386 -17.199 -11.872 1.00 94.31 80 VAL A O 1
ATOM 605 N N . VAL A 1 81 ? 11.995 -15.050 -11.742 1.00 93.69 81 VAL A N 1
ATOM 606 C CA . VAL A 1 81 ? 13.330 -15.305 -11.196 1.00 93.69 81 VAL A CA 1
ATOM 607 C C . VAL A 1 81 ? 13.422 -14.647 -9.830 1.00 93.69 81 VAL A C 1
ATOM 609 O O . VAL A 1 81 ? 13.243 -13.437 -9.693 1.00 93.69 81 VAL A O 1
ATOM 612 N N . ARG A 1 82 ? 13.714 -15.456 -8.812 1.00 92.12 82 ARG A N 1
ATOM 613 C CA . ARG A 1 82 ? 13.913 -15.002 -7.435 1.00 92.12 82 ARG A CA 1
ATOM 614 C C . ARG A 1 82 ? 15.391 -14.671 -7.218 1.00 92.12 82 ARG A C 1
ATOM 616 O O . ARG A 1 82 ? 16.258 -15.475 -7.554 1.00 92.12 82 ARG A O 1
ATOM 623 N N . LEU A 1 83 ? 15.677 -13.503 -6.656 1.00 90.94 83 LEU A N 1
ATOM 624 C CA . LEU A 1 83 ? 17.022 -13.031 -6.336 1.00 90.94 83 LEU A CA 1
ATOM 625 C C . LEU A 1 83 ? 17.071 -12.602 -4.869 1.00 90.94 83 LEU A C 1
ATOM 627 O O . LEU A 1 83 ? 16.240 -11.823 -4.414 1.00 90.94 83 LEU A O 1
ATOM 631 N N . THR A 1 84 ? 18.084 -13.051 -4.133 1.00 88.94 84 THR A N 1
ATOM 632 C CA . THR A 1 84 ? 18.255 -12.674 -2.719 1.00 88.94 84 THR A CA 1
ATOM 633 C C . THR A 1 84 ? 18.723 -11.231 -2.539 1.00 88.94 84 THR A C 1
ATOM 635 O O . THR A 1 84 ? 18.506 -10.635 -1.490 1.00 88.94 84 THR A O 1
ATOM 638 N N . LYS A 1 85 ? 19.358 -10.655 -3.564 1.00 90.81 85 LYS A N 1
ATOM 639 C CA . LYS A 1 85 ? 19.865 -9.280 -3.575 1.00 90.81 85 LYS A CA 1
ATOM 640 C C . LYS A 1 85 ? 19.759 -8.667 -4.962 1.00 90.81 85 LYS A C 1
ATOM 642 O O . LYS A 1 85 ? 19.646 -9.383 -5.959 1.00 90.81 85 LYS A O 1
ATOM 647 N N . TRP A 1 86 ? 19.849 -7.342 -5.023 1.00 92.19 86 TRP A N 1
ATOM 648 C CA . TRP A 1 86 ? 19.939 -6.625 -6.288 1.00 92.19 86 TRP A CA 1
ATOM 649 C C . TRP A 1 86 ? 21.168 -7.113 -7.089 1.00 92.19 86 TRP A C 1
ATOM 651 O O . TRP A 1 86 ? 22.275 -7.168 -6.542 1.00 92.19 86 TRP A O 1
ATOM 661 N N . PRO A 1 87 ? 20.996 -7.528 -8.357 1.00 93.06 87 PRO A N 1
ATOM 662 C CA . PRO A 1 87 ? 22.082 -8.010 -9.196 1.00 93.06 87 PRO A CA 1
ATOM 663 C C . PRO A 1 87 ? 22.974 -6.854 -9.659 1.00 93.06 87 PRO A C 1
ATOM 665 O O . PRO A 1 87 ? 22.519 -5.728 -9.845 1.00 93.06 87 PRO A O 1
ATOM 668 N N . LYS A 1 88 ? 24.246 -7.163 -9.919 1.00 92.12 88 LYS A N 1
ATOM 669 C CA . LYS A 1 88 ? 25.130 -6.271 -10.683 1.00 92.12 88 LYS A CA 1
ATOM 670 C C . LYS A 1 88 ? 24.743 -6.292 -12.165 1.00 92.12 88 LYS A C 1
ATOM 672 O O . LYS A 1 88 ? 24.228 -7.306 -12.640 1.00 92.12 88 LYS A O 1
ATOM 677 N N . THR A 1 89 ? 25.078 -5.230 -12.895 1.00 93.25 89 THR A N 1
ATOM 678 C CA . THR A 1 89 ? 24.793 -5.034 -14.331 1.00 93.25 89 THR A CA 1
ATOM 679 C C . THR A 1 89 ? 25.045 -6.273 -15.186 1.00 93.25 89 THR A C 1
ATOM 681 O O . THR A 1 89 ? 24.136 -6.742 -15.856 1.00 93.25 89 THR A O 1
ATOM 684 N N . GLN A 1 90 ? 26.224 -6.895 -15.090 1.00 93.69 90 GLN A N 1
ATOM 685 C CA . GLN A 1 90 ? 26.551 -8.073 -15.906 1.00 93.69 90 GLN A CA 1
ATOM 686 C C . GLN A 1 90 ? 25.596 -9.262 -15.671 1.00 93.69 90 GLN A C 1
ATOM 688 O O . GLN A 1 90 ? 25.194 -9.941 -16.615 1.00 93.69 90 GLN A O 1
ATOM 693 N N . ALA A 1 91 ? 25.223 -9.523 -14.414 1.00 95.12 91 ALA A N 1
ATOM 694 C CA . ALA A 1 91 ? 24.290 -10.600 -14.079 1.00 95.12 91 ALA A CA 1
ATOM 695 C C . ALA A 1 91 ? 22.858 -10.254 -14.518 1.00 95.12 91 ALA A C 1
ATOM 697 O O . ALA A 1 91 ? 22.133 -11.124 -15.005 1.00 95.12 91 ALA A O 1
ATOM 698 N N . LEU A 1 92 ? 22.474 -8.982 -14.381 1.00 96.56 92 LEU A N 1
ATOM 699 C CA . LEU A 1 92 ? 21.201 -8.463 -14.867 1.00 96.56 92 LEU A CA 1
ATOM 700 C C . LEU A 1 92 ? 21.086 -8.621 -16.389 1.00 96.56 92 LEU A C 1
ATOM 702 O O . LEU A 1 92 ? 20.102 -9.182 -16.865 1.00 96.56 92 LEU A O 1
ATOM 706 N N . ASP A 1 93 ? 22.114 -8.235 -17.140 1.00 97.31 93 ASP A N 1
ATOM 707 C CA . ASP A 1 93 ? 22.144 -8.340 -18.601 1.00 97.31 93 ASP A CA 1
ATOM 708 C C . ASP A 1 93 ? 22.131 -9.791 -19.087 1.00 97.31 93 ASP A C 1
ATOM 710 O O . ASP A 1 93 ? 21.511 -10.100 -20.106 1.00 97.31 93 ASP A O 1
ATOM 714 N N . GLY A 1 94 ? 22.722 -10.718 -18.328 1.00 97.56 94 GLY A N 1
ATOM 715 C CA . GLY A 1 94 ? 22.578 -12.152 -18.581 1.00 97.56 94 GLY A CA 1
ATOM 716 C C . GLY A 1 94 ? 21.115 -12.614 -18.549 1.00 97.56 94 GLY A C 1
ATOM 717 O O . GLY A 1 94 ? 20.676 -13.353 -19.434 1.00 97.56 94 GLY A O 1
ATOM 718 N N . LEU A 1 95 ? 20.337 -12.142 -17.569 1.00 97.19 95 LEU A N 1
ATOM 719 C CA . LEU A 1 95 ? 18.902 -12.428 -17.466 1.00 97.19 95 LEU A CA 1
ATOM 720 C C . LEU A 1 95 ? 18.113 -11.712 -18.569 1.00 97.19 95 LEU A C 1
ATOM 722 O O . LEU A 1 95 ? 17.335 -12.349 -19.276 1.00 97.19 95 LEU A O 1
ATOM 726 N N . VAL A 1 96 ? 18.356 -10.418 -18.779 1.00 97.81 96 VAL A N 1
ATOM 727 C CA . VAL A 1 96 ? 17.712 -9.621 -19.836 1.00 97.81 96 VAL A CA 1
ATOM 728 C C . VAL A 1 96 ? 17.904 -10.281 -21.206 1.00 97.81 96 VAL A C 1
ATOM 730 O O . VAL A 1 96 ? 16.927 -10.498 -21.925 1.00 97.81 96 VAL A O 1
ATOM 733 N N . LYS A 1 97 ? 19.128 -10.716 -21.532 1.00 97.62 97 LYS A N 1
ATOM 734 C CA . LYS A 1 97 ? 19.439 -11.432 -22.776 1.00 97.62 97 LYS A CA 1
ATOM 735 C C . LYS A 1 97 ? 18.726 -12.780 -22.862 1.00 97.62 97 LYS A C 1
ATOM 737 O O . LYS A 1 97 ? 18.109 -13.071 -23.884 1.00 97.62 97 LYS A O 1
ATOM 742 N N . ARG A 1 98 ? 18.766 -13.590 -21.795 1.00 97.12 98 ARG A N 1
ATOM 743 C CA . ARG A 1 98 ? 18.109 -14.912 -21.743 1.00 97.12 98 ARG A CA 1
ATOM 744 C C . ARG A 1 98 ? 16.613 -14.828 -22.051 1.00 97.12 98 ARG A C 1
ATOM 746 O O . ARG A 1 98 ? 16.090 -15.690 -22.747 1.00 97.12 98 ARG A O 1
ATOM 753 N N . PHE A 1 99 ? 15.937 -13.801 -21.542 1.00 96.88 99 PHE A N 1
ATOM 754 C CA . PHE A 1 99 ? 14.493 -13.610 -21.723 1.00 96.88 99 PHE A CA 1
ATOM 755 C C . PHE A 1 99 ? 14.135 -12.709 -22.918 1.00 96.88 99 PHE A C 1
ATOM 757 O O . PHE A 1 99 ? 12.950 -12.493 -23.200 1.00 96.88 99 PHE A O 1
ATOM 764 N N . SER A 1 100 ? 15.149 -12.232 -23.652 1.00 96.38 100 SER A N 1
ATOM 765 C CA . SER A 1 100 ? 15.013 -11.281 -24.762 1.00 96.38 100 SER A CA 1
ATOM 766 C C . SER A 1 100 ? 14.246 -10.019 -24.358 1.00 96.38 100 SER A C 1
ATOM 768 O O . SER A 1 100 ? 13.404 -9.533 -25.108 1.00 96.38 100 SER A O 1
ATOM 770 N N . VAL A 1 101 ? 14.492 -9.524 -23.144 1.00 97.38 101 VAL A N 1
ATOM 771 C CA . VAL A 1 101 ? 13.891 -8.289 -22.631 1.00 97.38 101 VAL A CA 1
ATOM 772 C C . VAL A 1 101 ? 14.518 -7.097 -23.352 1.00 97.38 101 VAL A C 1
ATOM 774 O O . VAL A 1 101 ? 15.736 -6.982 -23.430 1.00 97.38 101 VAL A O 1
ATOM 777 N N . THR A 1 102 ? 13.679 -6.206 -23.873 1.00 96.25 102 THR A N 1
ATOM 778 C CA . THR A 1 102 ? 14.093 -4.947 -24.516 1.00 96.25 102 THR A CA 1
ATOM 779 C C . THR A 1 102 ? 13.901 -3.743 -23.596 1.00 96.25 102 THR A C 1
ATOM 781 O O . THR A 1 102 ? 14.533 -2.702 -23.781 1.00 96.25 102 THR A O 1
ATOM 784 N N . ASP A 1 103 ? 13.025 -3.888 -22.602 1.00 96.56 103 ASP A N 1
ATOM 785 C CA . ASP A 1 103 ? 12.546 -2.824 -21.730 1.00 96.56 103 ASP A CA 1
ATOM 786 C C . ASP A 1 103 ? 12.446 -3.337 -20.297 1.00 96.56 103 ASP A C 1
ATOM 788 O O . ASP A 1 103 ? 11.671 -4.247 -20.010 1.00 96.56 103 ASP A O 1
ATOM 792 N N . LEU A 1 104 ? 13.232 -2.769 -19.391 1.00 97.56 104 LEU A N 1
ATOM 793 C CA . LEU A 1 104 ? 13.314 -3.186 -18.001 1.00 97.56 104 LEU A CA 1
ATOM 794 C C . LEU A 1 104 ? 12.738 -2.106 -17.085 1.00 97.56 104 LEU A C 1
ATOM 796 O O . LEU A 1 104 ? 13.350 -1.063 -16.848 1.00 97.56 104 LEU A O 1
ATOM 800 N N . TYR A 1 105 ? 11.570 -2.392 -16.520 1.00 98.00 105 TYR A N 1
ATOM 801 C CA . TYR A 1 105 ? 10.978 -1.620 -15.441 1.00 98.00 105 TYR A CA 1
ATOM 802 C C . TYR A 1 105 ? 11.565 -2.019 -14.087 1.00 98.00 105 TYR A C 1
ATOM 804 O O . TYR A 1 105 ? 11.581 -3.196 -13.733 1.00 98.00 105 TYR A O 1
ATOM 812 N N . MET A 1 106 ? 12.007 -1.028 -13.313 1.00 97.50 106 MET A N 1
ATOM 813 C CA . MET A 1 106 ? 12.628 -1.205 -12.002 1.00 97.50 106 MET A CA 1
ATOM 814 C C . MET A 1 106 ? 11.925 -0.353 -10.947 1.00 97.50 106 MET A C 1
ATOM 816 O O . MET A 1 106 ? 12.090 0.867 -10.925 1.00 97.50 106 MET A O 1
ATOM 820 N N . LEU A 1 107 ? 11.204 -0.996 -10.029 1.00 97.06 107 LEU A N 1
ATOM 821 C CA . LEU A 1 107 ? 10.659 -0.360 -8.831 1.00 97.06 107 LEU A CA 1
ATOM 822 C C . LEU A 1 107 ? 11.677 -0.469 -7.689 1.00 97.06 107 LEU A C 1
ATOM 824 O O . LEU A 1 107 ? 11.855 -1.544 -7.109 1.00 97.06 107 LEU A O 1
ATOM 828 N N . LYS A 1 108 ? 12.373 0.631 -7.390 1.00 94.38 108 LYS A N 1
ATOM 829 C CA . LYS A 1 108 ? 13.526 0.648 -6.473 1.00 94.38 108 LYS A CA 1
ATOM 830 C C . LYS A 1 108 ? 13.579 1.909 -5.613 1.00 94.38 108 LYS A C 1
ATOM 832 O O . LYS A 1 108 ? 12.775 2.818 -5.787 1.00 94.38 108 LYS A O 1
ATOM 837 N N . TYR A 1 109 ? 14.539 1.976 -4.688 1.00 94.00 109 TYR A N 1
ATOM 838 C CA . TYR A 1 109 ? 14.710 3.118 -3.779 1.00 94.00 109 TYR A CA 1
ATOM 839 C C . TYR A 1 109 ? 14.781 4.455 -4.538 1.00 94.00 109 TYR A C 1
ATOM 841 O O . TYR A 1 109 ? 14.044 5.388 -4.220 1.00 94.00 109 TYR A O 1
ATOM 849 N N . GLY A 1 110 ? 15.609 4.494 -5.589 1.00 91.81 110 GLY A N 1
ATOM 850 C CA . GLY A 1 110 ? 15.706 5.601 -6.545 1.00 91.81 110 GLY A CA 1
ATOM 851 C C . GLY A 1 110 ? 17.051 6.337 -6.555 1.00 91.81 110 GLY A C 1
ATOM 852 O O . GLY A 1 110 ? 17.317 7.093 -7.485 1.00 91.81 110 GLY A O 1
ATOM 853 N N . VAL A 1 111 ? 17.954 6.030 -5.616 1.00 89.69 111 VAL A N 1
ATOM 854 C CA . VAL A 1 111 ? 19.372 6.413 -5.712 1.00 89.69 111 VAL A CA 1
ATOM 855 C C . VAL A 1 111 ? 20.067 5.682 -6.867 1.00 89.69 111 VAL A C 1
ATOM 857 O O . VAL A 1 111 ? 19.691 4.568 -7.250 1.00 89.69 111 VAL A O 1
ATOM 860 N N . HIS A 1 112 ? 21.086 6.314 -7.447 1.00 85.75 112 HIS A N 1
ATOM 861 C CA . HIS A 1 112 ? 21.858 5.731 -8.539 1.00 85.75 112 HIS A CA 1
ATOM 862 C C . HIS A 1 112 ? 22.956 4.795 -8.003 1.00 85.75 112 HIS A C 1
ATOM 864 O O . HIS A 1 112 ? 24.108 5.184 -7.854 1.00 85.75 112 HIS A O 1
ATOM 870 N N . GLU A 1 113 ? 22.584 3.546 -7.719 1.00 82.00 113 GLU A N 1
ATOM 871 C CA . GLU A 1 113 ? 23.474 2.500 -7.171 1.00 82.00 113 GLU A CA 1
ATOM 872 C C . GLU A 1 113 ? 24.068 1.573 -8.251 1.00 82.00 113 GLU A C 1
ATOM 874 O O . GLU A 1 113 ? 24.520 0.468 -7.964 1.00 82.00 113 GLU A O 1
ATOM 879 N N . GLY A 1 114 ? 24.023 1.980 -9.524 1.00 80.38 114 GLY A N 1
ATOM 880 C CA . GLY A 1 114 ? 24.590 1.206 -10.636 1.00 80.38 114 GLY A CA 1
ATOM 881 C C . GLY A 1 114 ? 23.794 -0.034 -11.062 1.00 80.38 114 GLY A C 1
ATOM 882 O O . GLY A 1 114 ? 24.226 -0.751 -11.957 1.00 80.38 114 GLY A O 1
ATOM 883 N N . VAL A 1 115 ? 22.617 -0.293 -10.480 1.00 87.94 115 VAL A N 1
ATOM 884 C CA . VAL A 1 115 ? 21.723 -1.366 -10.951 1.00 87.94 115 VAL A CA 1
ATOM 885 C C . VAL A 1 115 ? 20.869 -0.856 -12.115 1.00 87.94 115 VAL A C 1
ATOM 887 O O . VAL A 1 115 ? 19.787 -0.292 -11.911 1.00 87.94 115 VAL A O 1
ATOM 890 N N . ILE A 1 116 ? 21.419 -1.015 -13.318 1.00 93.00 116 ILE A N 1
ATOM 891 C CA . ILE A 1 116 ? 20.840 -0.710 -14.634 1.00 93.00 116 ILE A CA 1
ATOM 892 C C . ILE A 1 116 ? 21.309 -1.772 -15.640 1.00 93.00 116 ILE A C 1
ATOM 894 O O . ILE A 1 116 ? 22.353 -2.391 -15.434 1.00 93.00 116 ILE A O 1
ATOM 898 N N . SER A 1 117 ? 20.539 -1.987 -16.705 1.00 95.56 117 SER A N 1
ATOM 899 C CA . SER A 1 117 ? 20.924 -2.820 -17.848 1.00 95.56 117 SER A CA 1
ATOM 900 C C . SER A 1 117 ? 21.652 -1.986 -18.901 1.00 95.56 117 SER A C 1
ATOM 902 O O . SER A 1 117 ? 21.245 -0.853 -19.158 1.00 95.56 117 SER A O 1
ATOM 904 N N . GLU A 1 118 ? 22.688 -2.532 -19.542 1.00 95.69 118 GLU A N 1
ATOM 905 C CA . GLU A 1 118 ? 23.367 -1.860 -20.666 1.00 95.69 118 GLU A CA 1
ATOM 906 C C . GLU A 1 118 ? 22.756 -2.227 -22.027 1.00 95.69 118 GLU A C 1
ATOM 908 O O . GLU A 1 118 ? 23.002 -1.551 -23.026 1.00 95.69 118 GLU A O 1
ATOM 913 N N . ILE A 1 119 ? 21.944 -3.288 -22.075 1.00 95.81 119 ILE A N 1
ATOM 914 C CA . ILE A 1 119 ? 21.401 -3.853 -23.321 1.00 95.81 119 ILE A CA 1
ATOM 915 C C . ILE A 1 119 ? 19.883 -3.678 -23.476 1.00 95.81 119 ILE A C 1
ATOM 917 O O . ILE A 1 119 ? 19.347 -3.950 -24.551 1.00 95.81 119 ILE A O 1
ATOM 921 N N . ALA A 1 120 ? 19.187 -3.230 -22.430 1.00 95.88 120 ALA A N 1
ATOM 922 C CA . ALA A 1 120 ? 17.765 -2.898 -22.448 1.00 95.88 120 ALA A CA 1
ATOM 923 C C . ALA A 1 120 ? 17.532 -1.464 -21.968 1.00 95.88 120 ALA A C 1
ATOM 925 O O . ALA A 1 120 ? 18.330 -0.903 -21.217 1.00 95.88 120 ALA A O 1
ATOM 926 N N . ARG A 1 121 ? 16.401 -0.877 -22.373 1.00 95.44 121 ARG A N 1
ATOM 927 C CA . ARG A 1 121 ? 15.973 0.423 -21.847 1.00 95.44 121 ARG A CA 1
ATOM 928 C C . ARG A 1 121 ? 15.597 0.290 -20.377 1.00 95.44 121 ARG A C 1
ATOM 930 O O . ARG A 1 121 ? 14.967 -0.686 -19.983 1.00 95.44 121 ARG A O 1
ATOM 937 N N . ASN A 1 122 ? 15.942 1.288 -19.581 1.00 96.31 122 ASN A N 1
ATOM 938 C CA . ASN A 1 122 ? 15.758 1.303 -18.139 1.00 96.31 122 ASN A CA 1
ATOM 939 C C . ASN A 1 122 ? 14.644 2.279 -17.748 1.00 96.31 122 ASN A C 1
ATOM 941 O O . ASN A 1 122 ? 14.787 3.494 -17.895 1.00 96.31 122 ASN A O 1
ATOM 945 N N . MET A 1 123 ? 13.550 1.751 -17.201 1.00 97.06 123 MET A N 1
ATOM 946 C CA . MET A 1 123 ? 12.410 2.509 -16.687 1.00 97.06 123 MET A CA 1
ATOM 947 C C . MET A 1 123 ? 12.461 2.474 -15.166 1.00 97.06 123 MET A C 1
ATOM 949 O O . MET A 1 123 ? 12.002 1.522 -14.536 1.00 97.06 123 MET A O 1
ATOM 953 N N . VAL A 1 124 ? 13.055 3.497 -14.564 1.00 97.25 124 VAL A N 1
ATOM 954 C CA . VAL A 1 124 ? 13.246 3.562 -13.117 1.00 97.25 124 VAL A CA 1
ATOM 955 C C . VAL A 1 124 ? 12.043 4.222 -12.455 1.00 97.25 124 VAL A C 1
ATOM 957 O O . VAL A 1 124 ? 11.607 5.305 -12.838 1.00 97.25 124 VAL A O 1
ATOM 960 N N . HIS A 1 125 ? 11.524 3.574 -11.422 1.00 97.88 125 HIS A N 1
ATOM 961 C CA . HIS A 1 125 ? 10.436 4.078 -10.609 1.00 97.88 125 HIS A CA 1
ATOM 962 C C . HIS A 1 125 ? 10.875 4.135 -9.146 1.00 97.88 125 HIS A C 1
ATOM 964 O O . HIS A 1 125 ? 11.119 3.107 -8.513 1.00 97.88 125 HIS A O 1
ATOM 970 N N . ALA A 1 126 ? 11.035 5.352 -8.635 1.00 97.00 126 ALA A N 1
ATOM 971 C CA . ALA A 1 126 ? 11.618 5.637 -7.335 1.00 97.00 126 ALA A CA 1
ATOM 972 C C . ALA A 1 126 ? 10.582 5.661 -6.206 1.00 97.00 126 ALA A C 1
ATOM 974 O O . ALA A 1 126 ? 9.585 6.385 -6.277 1.00 97.00 126 ALA A O 1
ATOM 975 N N . VAL A 1 127 ? 10.871 4.907 -5.143 1.00 95.00 127 VAL A N 1
ATOM 976 C CA . VAL A 1 127 ? 10.022 4.765 -3.948 1.00 95.00 127 VAL A CA 1
ATOM 977 C C . VAL A 1 127 ? 10.354 5.794 -2.860 1.00 95.00 127 VAL A C 1
ATOM 979 O O . VAL A 1 127 ? 9.457 6.185 -2.116 1.00 95.00 127 VAL A O 1
ATOM 982 N N . PHE A 1 128 ? 11.613 6.239 -2.759 1.00 93.19 128 PHE A N 1
ATOM 983 C CA . PHE A 1 128 ? 12.089 7.073 -1.643 1.00 93.19 128 PHE A CA 1
ATOM 984 C C . PHE A 1 128 ? 12.943 8.275 -2.060 1.00 93.19 128 PHE A C 1
ATOM 986 O O . PHE A 1 128 ? 12.964 9.271 -1.344 1.00 93.19 128 PHE A O 1
ATOM 993 N N . GLU A 1 129 ? 13.625 8.218 -3.205 1.00 93.88 129 GLU A N 1
ATOM 994 C CA . GLU A 1 129 ? 14.541 9.272 -3.651 1.00 93.88 129 GLU A CA 1
ATOM 995 C C . GLU A 1 129 ? 14.459 9.478 -5.164 1.00 93.88 129 GLU A C 1
ATOM 997 O O . GLU A 1 129 ? 14.705 8.552 -5.929 1.00 93.88 129 GLU A O 1
ATOM 1002 N N . ALA A 1 130 ? 14.161 10.695 -5.611 1.00 95.62 130 ALA A N 1
ATOM 1003 C CA . ALA A 1 130 ? 14.053 11.043 -7.024 1.00 95.62 130 ALA A CA 1
ATOM 1004 C C . ALA A 1 130 ? 14.851 12.300 -7.417 1.00 95.62 130 ALA A C 1
ATOM 1006 O O . ALA A 1 130 ? 14.739 12.757 -8.552 1.00 95.62 130 ALA A O 1
ATOM 1007 N N . ARG A 1 131 ? 15.701 12.852 -6.539 1.00 94.50 131 ARG A N 1
ATOM 1008 C CA . ARG A 1 131 ? 16.531 14.040 -6.832 1.00 94.50 131 ARG A CA 1
ATOM 1009 C C . ARG A 1 131 ? 17.610 13.804 -7.885 1.00 94.50 131 ARG A C 1
ATOM 1011 O O . ARG A 1 131 ? 18.098 14.768 -8.467 1.00 94.50 131 ARG A O 1
ATOM 1018 N N . VAL A 1 132 ? 17.974 12.547 -8.145 1.00 93.94 132 VAL A N 1
ATOM 1019 C CA . VAL A 1 132 ? 18.959 12.176 -9.174 1.00 93.94 132 VAL A CA 1
ATOM 1020 C C . VAL A 1 132 ? 18.335 11.190 -10.176 1.00 93.94 132 VAL A C 1
ATOM 1022 O O . VAL A 1 132 ? 18.567 9.977 -10.084 1.00 93.94 132 VAL A O 1
ATOM 1025 N N . PRO A 1 133 ? 17.513 11.682 -11.127 1.00 94.62 133 PRO A N 1
ATOM 1026 C CA . PRO A 1 133 ? 16.933 10.849 -12.176 1.00 94.62 133 PRO A CA 1
ATOM 1027 C C . PRO A 1 133 ? 18.012 10.173 -13.030 1.00 94.62 133 PRO A C 1
ATOM 1029 O O . PRO A 1 133 ? 19.024 10.785 -13.368 1.00 94.62 133 PRO A O 1
ATOM 1032 N N . HIS A 1 134 ? 17.788 8.913 -13.399 1.00 94.38 134 HIS A N 1
ATOM 1033 C CA . HIS A 1 134 ? 18.709 8.100 -14.200 1.00 94.38 134 HIS A CA 1
ATOM 1034 C C . HIS A 1 134 ? 17.960 7.044 -15.032 1.00 94.38 134 HIS A C 1
ATOM 1036 O O . HIS A 1 134 ? 16.747 6.887 -14.907 1.00 94.38 134 HIS A O 1
ATOM 1042 N N . GLY A 1 135 ? 18.679 6.301 -15.876 1.00 94.00 135 GLY A N 1
ATOM 1043 C CA . GLY A 1 135 ? 18.062 5.408 -16.861 1.00 94.00 135 GLY A CA 1
ATOM 1044 C C . GLY A 1 135 ? 17.424 6.176 -18.025 1.00 94.00 135 GLY A C 1
ATOM 1045 O O . GLY A 1 135 ? 17.619 7.380 -18.180 1.00 94.00 135 GLY A O 1
ATOM 1046 N N . ASP A 1 136 ? 16.665 5.474 -18.861 1.00 95.12 136 ASP A N 1
ATOM 1047 C CA . ASP A 1 136 ? 16.018 6.048 -20.045 1.00 95.12 136 ASP A CA 1
ATOM 1048 C C . ASP A 1 136 ? 14.734 6.806 -19.693 1.00 95.12 136 ASP A C 1
ATOM 1050 O O . ASP A 1 136 ? 14.374 7.793 -20.343 1.00 95.12 136 ASP A O 1
ATOM 1054 N N . ARG A 1 137 ? 14.017 6.333 -18.670 1.00 95.75 137 ARG A N 1
ATOM 1055 C CA . ARG A 1 137 ? 12.820 6.970 -18.112 1.00 95.75 137 ARG A CA 1
ATOM 1056 C C . ARG A 1 137 ? 12.854 6.880 -16.599 1.00 95.75 137 ARG A C 1
ATOM 1058 O O . ARG A 1 137 ? 13.308 5.883 -16.045 1.00 95.75 137 ARG A O 1
ATOM 1065 N N . PHE A 1 138 ? 12.316 7.905 -15.951 1.00 96.75 138 PHE A N 1
ATOM 1066 C CA . PHE A 1 138 ? 12.325 8.015 -14.504 1.00 96.75 138 PHE A CA 1
ATOM 1067 C C . PHE A 1 138 ? 11.008 8.606 -13.999 1.00 96.75 138 PHE A C 1
ATOM 1069 O O . PHE A 1 138 ? 10.509 9.583 -14.561 1.00 96.75 138 PHE A O 1
ATOM 1076 N N . ALA A 1 139 ? 10.461 8.031 -12.933 1.00 98.00 139 ALA A N 1
ATOM 1077 C CA . ALA A 1 139 ? 9.302 8.563 -12.226 1.00 98.00 139 ALA A CA 1
ATOM 1078 C C . ALA A 1 139 ? 9.433 8.335 -10.721 1.00 98.00 139 ALA A C 1
ATOM 1080 O O . ALA A 1 139 ? 10.208 7.487 -10.276 1.00 98.00 139 ALA A O 1
ATOM 1081 N N . ARG A 1 140 ? 8.625 9.048 -9.940 1.00 97.00 140 ARG A N 1
ATOM 1082 C CA . ARG A 1 140 ? 8.462 8.840 -8.496 1.00 97.00 140 ARG A CA 1
ATOM 1083 C C . ARG A 1 140 ? 7.047 8.376 -8.163 1.00 97.00 140 ARG A C 1
ATOM 1085 O O . ARG A 1 140 ? 6.092 8.769 -8.834 1.00 97.00 140 ARG A O 1
ATOM 1092 N N . ILE A 1 141 ? 6.910 7.582 -7.103 1.00 96.50 141 ILE A N 1
ATOM 1093 C CA . ILE A 1 141 ? 5.622 6.971 -6.726 1.00 96.50 141 ILE A CA 1
ATOM 1094 C C . ILE A 1 141 ? 4.633 7.946 -6.079 1.00 96.50 141 ILE A C 1
ATOM 1096 O O . ILE A 1 141 ? 3.481 7.595 -5.845 1.00 96.50 141 ILE A O 1
ATOM 1100 N N . SER A 1 142 ? 5.066 9.151 -5.721 1.00 93.31 142 SER A N 1
ATOM 1101 C CA . SER A 1 142 ? 4.194 10.159 -5.127 1.00 93.31 142 SER A CA 1
ATOM 1102 C C . SER A 1 142 ? 4.840 11.542 -5.141 1.00 93.31 142 SER A C 1
ATOM 1104 O O . SER A 1 142 ? 6.063 11.653 -5.274 1.00 93.31 142 SER A O 1
ATOM 1106 N N . PRO A 1 143 ? 4.049 12.610 -4.938 1.00 90.19 143 PRO A N 1
ATOM 1107 C CA . PRO A 1 143 ? 4.588 13.948 -4.728 1.00 90.19 143 PRO A CA 1
ATOM 1108 C C . PRO A 1 143 ? 5.418 14.090 -3.441 1.00 90.19 143 PRO A C 1
ATOM 1110 O O . PRO A 1 143 ? 6.222 15.014 -3.359 1.00 90.19 143 PRO A O 1
ATOM 1113 N N . SER A 1 144 ? 5.250 13.197 -2.454 1.00 89.00 144 SER A N 1
ATOM 1114 C CA . SER A 1 144 ? 6.002 13.244 -1.191 1.00 89.00 144 SER A CA 1
ATOM 1115 C C . SER A 1 144 ? 7.409 12.648 -1.299 1.00 89.00 144 SER A C 1
ATOM 1117 O O . SER A 1 144 ? 8.225 12.844 -0.404 1.00 89.00 144 SER A O 1
ATOM 1119 N N . VAL A 1 145 ? 7.715 11.922 -2.380 1.00 92.44 145 VAL A N 1
ATOM 1120 C CA . VAL A 1 145 ? 9.083 11.484 -2.689 1.00 92.44 145 VAL A CA 1
ATOM 1121 C C . VAL A 1 145 ? 9.859 12.672 -3.266 1.00 92.44 145 VAL A C 1
ATOM 1123 O O . VAL A 1 145 ? 9.418 13.220 -4.273 1.00 92.44 145 VAL A O 1
ATOM 1126 N N . PRO A 1 146 ? 11.000 13.090 -2.699 1.00 91.12 146 PRO A N 1
ATOM 1127 C CA . PRO A 1 146 ? 11.720 14.281 -3.153 1.00 91.12 146 PRO A CA 1
ATOM 1128 C C . PRO A 1 146 ? 12.234 14.127 -4.590 1.00 91.12 146 PRO A C 1
ATOM 1130 O O . PRO A 1 146 ? 12.817 13.101 -4.919 1.00 91.12 146 PRO A O 1
ATOM 1133 N N . GLY A 1 147 ? 12.057 15.148 -5.434 1.00 91.19 147 GLY A N 1
ATOM 1134 C CA . GLY A 1 147 ? 12.472 15.120 -6.843 1.00 91.19 147 GLY A CA 1
ATOM 1135 C C . GLY A 1 147 ? 11.663 16.091 -7.696 1.00 91.19 147 GLY A C 1
ATOM 1136 O O . GLY A 1 147 ? 10.730 15.686 -8.392 1.00 91.19 147 GLY A O 1
ATOM 1137 N N . ASP A 1 148 ? 11.989 17.380 -7.616 1.00 89.00 148 ASP A N 1
ATOM 1138 C CA . ASP A 1 148 ? 11.263 18.433 -8.330 1.00 89.00 148 ASP A CA 1
ATOM 1139 C C . ASP A 1 148 ? 11.327 18.239 -9.847 1.00 89.00 148 ASP A C 1
ATOM 1141 O O . ASP A 1 148 ? 12.347 17.840 -10.407 1.00 89.00 148 ASP A O 1
ATOM 1145 N N . GLY A 1 149 ? 10.203 18.481 -10.525 1.00 91.44 149 GLY A N 1
ATOM 1146 C CA . GLY A 1 149 ? 10.074 18.263 -11.969 1.00 91.44 149 GLY A CA 1
ATOM 1147 C C . GLY A 1 149 ? 10.035 16.790 -12.404 1.00 91.44 149 GLY A C 1
ATOM 1148 O O . GLY A 1 149 ? 9.764 16.518 -13.573 1.00 91.44 149 GLY A O 1
ATOM 1149 N N . VAL A 1 150 ? 10.239 15.829 -11.494 1.00 96.19 150 VAL A N 1
ATOM 1150 C CA . VAL A 1 150 ? 10.143 14.400 -11.818 1.00 96.19 150 VAL A CA 1
ATOM 1151 C C . VAL A 1 150 ? 8.674 13.974 -11.927 1.00 96.19 150 VAL A C 1
ATOM 1153 O O . VAL A 1 150 ? 7.898 14.221 -10.990 1.00 96.19 150 VAL A O 1
ATOM 1156 N N . PRO A 1 151 ? 8.277 13.292 -13.024 1.00 97.31 151 PRO A N 1
ATOM 1157 C CA . PRO A 1 151 ? 6.923 12.784 -13.193 1.00 97.31 151 PRO A CA 1
ATOM 1158 C C . PRO A 1 151 ? 6.494 11.879 -12.039 1.00 97.31 151 PRO A C 1
ATOM 1160 O O . PRO A 1 151 ? 7.260 11.044 -11.560 1.00 97.31 151 PRO A O 1
ATOM 1163 N N . VAL A 1 152 ? 5.233 12.010 -11.637 1.00 96.75 152 VAL A N 1
ATOM 1164 C CA . VAL A 1 152 ? 4.618 11.136 -10.637 1.00 96.75 152 VAL A CA 1
ATOM 1165 C C . VAL A 1 152 ? 3.826 10.032 -11.335 1.00 96.75 152 VAL A C 1
ATOM 1167 O O . VAL A 1 152 ? 3.007 10.317 -12.219 1.00 96.75 152 VAL A O 1
ATOM 1170 N N . VAL A 1 153 ? 4.056 8.786 -10.921 1.00 97.94 153 VAL A N 1
ATOM 1171 C CA . VAL A 1 153 ? 3.231 7.624 -11.270 1.00 97.94 153 VAL A CA 1
ATOM 1172 C C . VAL A 1 153 ? 2.843 6.910 -9.963 1.00 97.94 153 VAL A C 1
ATOM 1174 O O . VAL A 1 153 ? 3.628 6.145 -9.416 1.00 97.94 153 VAL A O 1
ATOM 1177 N N . PRO A 1 154 ? 1.653 7.175 -9.404 1.00 96.69 154 PRO A N 1
ATOM 1178 C CA . PRO A 1 154 ? 1.261 6.650 -8.097 1.00 96.69 154 PRO A CA 1
ATOM 1179 C C . PRO A 1 154 ? 1.086 5.134 -8.097 1.00 96.69 154 PRO A C 1
ATOM 1181 O O . PRO A 1 154 ? 0.736 4.572 -9.127 1.00 96.69 154 PRO A O 1
ATOM 1184 N N . HIS A 1 155 ? 1.250 4.461 -6.953 1.00 96.31 155 HIS A N 1
ATOM 1185 C CA . HIS A 1 155 ? 0.805 3.067 -6.853 1.00 96.31 155 HIS A CA 1
ATOM 1186 C C . HIS A 1 155 ? -0.706 2.955 -7.076 1.00 96.31 155 HIS A C 1
ATOM 1188 O O . HIS A 1 155 ? -1.470 3.888 -6.827 1.00 96.31 155 HIS A O 1
ATOM 1194 N N . MET A 1 156 ? -1.135 1.795 -7.569 1.00 95.19 156 MET A N 1
ATOM 1195 C CA . MET A 1 156 ? -2.549 1.533 -7.794 1.00 95.19 156 MET A CA 1
ATOM 1196 C C . MET A 1 156 ? -3.195 0.875 -6.585 1.00 95.19 156 MET A C 1
ATOM 1198 O O . MET A 1 156 ? -2.570 0.106 -5.861 1.00 95.19 156 MET A O 1
ATOM 1202 N N . VAL A 1 157 ? -4.467 1.193 -6.385 1.00 93.00 157 VAL A N 1
ATOM 1203 C CA . VAL A 1 157 ? -5.284 0.667 -5.300 1.00 93.00 157 VAL A CA 1
ATOM 1204 C C . VAL A 1 157 ? -6.282 -0.302 -5.910 1.00 93.00 157 VAL A C 1
ATOM 1206 O O . VAL A 1 157 ? -7.288 0.090 -6.512 1.00 93.00 157 VAL A O 1
ATOM 1209 N N . THR A 1 158 ? -5.973 -1.588 -5.787 1.00 85.12 158 THR A N 1
ATOM 1210 C CA . THR A 1 158 ? -6.809 -2.665 -6.311 1.00 85.12 158 THR A CA 1
ATOM 1211 C C . THR A 1 158 ? -7.851 -3.056 -5.270 1.00 85.12 158 THR A C 1
ATOM 1213 O O . THR A 1 158 ? -7.528 -3.592 -4.213 1.00 85.12 158 THR A O 1
ATOM 1216 N N . VAL A 1 159 ? -9.126 -2.807 -5.573 1.00 77.62 159 VAL A N 1
ATOM 1217 C CA . VAL A 1 159 ? -10.230 -3.118 -4.658 1.00 77.62 159 VAL A CA 1
ATOM 1218 C C . VAL A 1 159 ? -10.874 -4.439 -5.044 1.00 77.62 159 VAL A C 1
ATOM 1220 O O . VAL A 1 159 ? -11.545 -4.535 -6.070 1.00 77.62 159 VAL A O 1
ATOM 1223 N N . GLN A 1 160 ? -10.741 -5.436 -4.175 1.00 83.00 160 GLN A N 1
ATOM 1224 C CA . GLN A 1 160 ? -11.567 -6.636 -4.212 1.00 83.00 160 GLN A CA 1
ATOM 1225 C C . GLN A 1 160 ? -12.516 -6.595 -3.015 1.00 83.00 160 GLN A C 1
ATOM 1227 O O . GLN A 1 160 ? -12.096 -6.782 -1.877 1.00 83.00 160 GLN A O 1
ATOM 1232 N N . ARG A 1 161 ? -13.805 -6.321 -3.244 1.00 84.62 161 ARG A N 1
ATOM 1233 C CA . ARG A 1 161 ? -14.821 -6.363 -2.181 1.00 84.62 161 ARG A CA 1
ATOM 1234 C C . ARG A 1 161 ? -15.316 -7.797 -2.007 1.00 84.62 161 ARG A C 1
ATOM 1236 O O . ARG A 1 161 ? -16.019 -8.319 -2.863 1.00 84.62 161 ARG A O 1
ATOM 1243 N N . ALA A 1 162 ? -14.927 -8.427 -0.905 1.00 89.00 162 ALA A N 1
ATOM 1244 C CA . ALA A 1 162 ? -15.517 -9.680 -0.456 1.00 89.00 162 ALA A CA 1
ATOM 1245 C C . ALA A 1 162 ? -16.881 -9.417 0.197 1.00 89.00 162 ALA A C 1
ATOM 1247 O O . ALA A 1 162 ? -17.162 -8.297 0.609 1.00 89.00 162 ALA A O 1
ATOM 1248 N N . SER A 1 163 ? -17.721 -10.437 0.336 1.00 90.00 163 SER A N 1
ATOM 1249 C CA . SER A 1 163 ? -18.886 -10.361 1.218 1.00 90.00 163 SER A CA 1
ATOM 1250 C C . SER A 1 163 ? -18.501 -10.740 2.652 1.00 90.00 163 SER A C 1
ATOM 1252 O O . SER A 1 163 ? -17.748 -11.698 2.872 1.00 90.00 163 SER A O 1
ATOM 1254 N N . GLY A 1 164 ? -19.085 -10.037 3.622 1.00 93.62 164 GLY A N 1
ATOM 1255 C CA . GLY A 1 164 ? -19.009 -10.377 5.042 1.00 93.62 164 GLY A CA 1
ATOM 1256 C C . GLY A 1 164 ? -17.779 -9.836 5.776 1.00 93.62 164 GLY A C 1
ATOM 1257 O O . GLY A 1 164 ? -16.967 -9.087 5.242 1.00 93.62 164 GLY A O 1
ATOM 1258 N N . ASN A 1 165 ? -17.665 -10.223 7.044 1.00 96.12 165 ASN A N 1
ATOM 1259 C CA . ASN A 1 165 ? -16.608 -9.804 7.961 1.00 96.12 165 ASN A CA 1
ATOM 1260 C C . ASN A 1 165 ? -16.164 -10.982 8.849 1.00 96.12 165 ASN A C 1
ATOM 1262 O O . ASN A 1 165 ? -16.689 -12.088 8.731 1.00 96.12 165 ASN A O 1
ATOM 1266 N N . LEU A 1 166 ? -15.197 -10.745 9.734 1.00 96.94 166 LEU A N 1
ATOM 1267 C CA . LEU A 1 166 ? -14.625 -11.750 10.631 1.00 96.94 166 LEU A CA 1
ATOM 1268 C C . LEU A 1 166 ? -15.212 -11.703 12.053 1.00 96.94 166 LEU A C 1
ATOM 1270 O O . LEU A 1 166 ? -14.754 -12.449 12.911 1.00 96.94 166 LEU A O 1
ATOM 1274 N N . ARG A 1 167 ? -16.214 -10.856 12.336 1.00 97.19 167 ARG A N 1
ATOM 1275 C CA . ARG A 1 167 ? -16.670 -10.582 13.713 1.00 97.19 167 ARG A CA 1
ATOM 1276 C C . ARG A 1 167 ? -17.109 -11.841 14.452 1.00 97.19 167 ARG A C 1
ATOM 1278 O O . ARG A 1 167 ? -16.570 -12.130 15.512 1.00 97.19 167 ARG A O 1
ATOM 1285 N N . ALA A 1 168 ? -18.013 -12.620 13.856 1.00 96.50 168 ALA A N 1
ATOM 1286 C CA . ALA A 1 168 ? -18.509 -13.857 14.459 1.00 96.50 168 ALA A CA 1
ATOM 1287 C C . ALA A 1 168 ? -17.385 -14.882 14.687 1.00 96.50 168 ALA A C 1
ATOM 1289 O O . ALA A 1 168 ? -17.288 -15.458 15.766 1.00 96.50 168 ALA A O 1
ATOM 1290 N N . ALA A 1 169 ? -16.497 -15.055 13.701 1.00 94.94 169 ALA A N 1
ATOM 1291 C CA . ALA A 1 169 ? -15.365 -15.979 13.791 1.00 94.94 169 ALA A CA 1
ATOM 1292 C C . ALA A 1 169 ? -14.346 -15.579 14.872 1.00 94.94 169 ALA A C 1
ATOM 1294 O O . ALA A 1 169 ? -13.663 -16.438 15.420 1.00 94.94 169 ALA A O 1
ATOM 1295 N N . LEU A 1 170 ? -14.250 -14.283 15.183 1.00 95.19 170 LEU A N 1
ATOM 1296 C CA . LEU A 1 170 ? -13.348 -13.731 16.194 1.00 95.19 170 LEU A CA 1
ATOM 1297 C C . LEU A 1 170 ? -14.034 -13.472 17.545 1.00 95.19 170 LEU A C 1
ATOM 1299 O O . LEU A 1 170 ? -13.403 -12.924 18.446 1.00 95.19 170 LEU A O 1
ATOM 1303 N N . GLY A 1 171 ? -15.317 -13.823 17.695 1.00 95.25 171 GLY A N 1
ATOM 1304 C CA . GLY A 1 171 ? -16.086 -13.554 18.914 1.00 95.25 171 GLY A CA 1
ATOM 1305 C C . GLY A 1 171 ? -16.296 -12.062 19.207 1.00 95.25 171 GLY A C 1
ATOM 1306 O O . GLY A 1 171 ? -16.504 -11.685 20.357 1.00 95.25 171 GLY A O 1
ATOM 1307 N N . ILE A 1 172 ? -16.220 -11.202 18.188 1.00 96.19 172 ILE A N 1
ATOM 1308 C CA . ILE A 1 172 ? -16.458 -9.761 18.312 1.00 96.19 172 ILE A CA 1
ATOM 1309 C C . ILE A 1 172 ? -17.969 -9.507 18.202 1.00 96.19 172 ILE A C 1
ATOM 1311 O O . ILE A 1 172 ? -18.561 -9.863 17.176 1.00 96.19 172 ILE A O 1
ATOM 1315 N N . PRO A 1 173 ? -18.605 -8.858 19.194 1.00 97.06 173 PRO A N 1
ATOM 1316 C CA . PRO A 1 173 ? -20.023 -8.537 19.118 1.00 97.06 173 PRO A CA 1
ATOM 1317 C C . PRO A 1 173 ? -20.369 -7.629 17.917 1.00 97.06 173 PRO A C 1
ATOM 1319 O O . PRO A 1 173 ? -19.562 -6.768 17.532 1.00 97.06 173 PRO A O 1
ATOM 1322 N N . PRO A 1 174 ? -21.552 -7.783 17.294 1.00 96.12 174 PRO A N 1
ATOM 1323 C CA . PRO A 1 174 ? -21.968 -6.957 16.157 1.00 96.12 174 PRO A CA 1
ATOM 1324 C C . PRO A 1 174 ? -21.944 -5.446 16.440 1.00 96.12 174 PRO A C 1
ATOM 1326 O O . PRO A 1 174 ? -21.553 -4.656 15.578 1.00 96.12 174 PRO A O 1
ATOM 1329 N N . GLU A 1 175 ? -22.312 -5.051 17.655 1.00 95.38 175 GLU A N 1
ATOM 1330 C CA . GLU A 1 175 ? -22.419 -3.671 18.133 1.00 95.38 175 GLU A CA 1
ATOM 1331 C C . GLU A 1 175 ? -21.076 -3.045 18.534 1.00 95.38 175 GLU A C 1
ATOM 1333 O O . GLU A 1 175 ? -20.966 -1.820 18.563 1.00 95.38 175 GLU A O 1
ATOM 1338 N N . ALA A 1 176 ? -20.033 -3.852 18.743 1.00 97.00 176 ALA A N 1
ATOM 1339 C CA . ALA A 1 176 ? -18.724 -3.375 19.178 1.00 97.00 176 ALA A CA 1
ATOM 1340 C C . ALA A 1 176 ? -18.038 -2.446 18.160 1.00 97.00 176 ALA A C 1
ATOM 1342 O O . ALA A 1 176 ? -18.095 -2.687 16.954 1.00 97.00 176 ALA A O 1
ATOM 1343 N N . THR A 1 177 ? -17.326 -1.430 18.636 1.00 98.19 177 THR A N 1
ATOM 1344 C CA . THR A 1 177 ? -16.432 -0.612 17.808 1.00 98.19 177 THR A CA 1
ATOM 1345 C C . THR A 1 177 ? -15.105 -1.341 17.624 1.00 98.19 177 THR A C 1
ATOM 1347 O O . THR A 1 177 ? -14.480 -1.756 18.600 1.00 98.19 177 THR A O 1
ATOM 1350 N N . VAL A 1 178 ? -14.659 -1.497 16.377 1.00 98.44 178 VAL A N 1
ATOM 1351 C CA . VAL A 1 178 ? -13.416 -2.200 16.031 1.00 98.44 178 VAL A CA 1
ATOM 1352 C C . VAL A 1 178 ? -12.451 -1.251 15.329 1.00 98.44 178 VAL A C 1
ATOM 1354 O O . VAL A 1 178 ? -12.676 -0.852 14.183 1.00 98.44 178 VAL A O 1
ATOM 1357 N N . PHE A 1 179 ? -11.343 -0.939 15.994 1.00 98.75 179 PHE A N 1
ATOM 1358 C CA . PHE A 1 179 ? -10.207 -0.249 15.390 1.00 98.75 179 PHE A CA 1
ATOM 1359 C C . PHE A 1 179 ? -9.228 -1.277 14.846 1.00 98.75 179 PHE A C 1
ATOM 1361 O O . PHE A 1 179 ? -8.887 -2.239 15.531 1.00 98.75 179 PHE A O 1
ATOM 1368 N N . CYS A 1 180 ? -8.764 -1.086 13.621 1.00 98.31 180 CYS A N 1
ATOM 1369 C CA . CYS A 1 180 ? -7.899 -2.056 12.974 1.00 98.31 180 CYS A CA 1
ATOM 1370 C C . CYS A 1 180 ? -6.607 -1.464 12.462 1.00 98.31 180 CYS A C 1
ATOM 1372 O O . CYS A 1 180 ? -6.542 -0.294 12.099 1.00 98.31 180 CYS A O 1
ATOM 1374 N N . ARG A 1 181 ? -5.615 -2.328 12.287 1.00 96.69 181 ARG A N 1
ATOM 1375 C CA . ARG A 1 181 ? -4.388 -1.980 11.583 1.00 96.69 181 ARG A CA 1
ATOM 1376 C C . ARG A 1 181 ? -3.831 -3.178 10.835 1.00 96.69 181 ARG A C 1
ATOM 1378 O O . ARG A 1 181 ? -3.749 -4.273 11.384 1.00 96.69 181 ARG A O 1
ATOM 1385 N N . TYR A 1 182 ? -3.374 -2.943 9.611 1.00 95.06 182 TYR A N 1
ATOM 1386 C CA . TYR A 1 182 ? -2.385 -3.795 8.956 1.00 95.06 182 TYR A CA 1
ATOM 1387 C C . TYR A 1 182 ? -1.409 -2.938 8.146 1.00 95.06 182 TYR A C 1
ATOM 1389 O O . TYR A 1 182 ? -1.678 -1.769 7.869 1.00 95.06 182 TYR A O 1
ATOM 1397 N N . GLY A 1 183 ? -0.262 -3.517 7.810 1.00 91.75 183 GLY A N 1
ATOM 1398 C CA . GLY A 1 183 ? 0.856 -2.828 7.172 1.00 91.75 183 GLY A CA 1
ATOM 1399 C C . GLY A 1 183 ? 2.104 -3.706 7.189 1.00 91.75 183 GLY A C 1
ATOM 1400 O O . GLY A 1 183 ? 1.993 -4.927 7.291 1.00 91.75 183 GLY A O 1
ATOM 1401 N N . GLY A 1 184 ? 3.292 -3.102 7.101 1.00 90.62 184 GLY A N 1
ATOM 1402 C CA . GLY A 1 184 ? 4.541 -3.830 7.357 1.00 90.62 184 GLY A CA 1
ATOM 1403 C C . GLY A 1 184 ? 4.620 -4.255 8.824 1.00 90.62 184 GLY A C 1
ATOM 1404 O O . GLY A 1 184 ? 4.208 -3.482 9.684 1.00 90.62 184 GLY A O 1
ATOM 1405 N N . TRP A 1 185 ? 5.123 -5.454 9.117 1.00 91.81 185 TRP A N 1
ATOM 1406 C CA . TRP A 1 185 ? 5.092 -6.061 10.458 1.00 91.81 185 TRP A CA 1
ATOM 1407 C C . TRP A 1 185 ? 5.552 -5.128 11.593 1.00 91.81 185 TRP A C 1
ATOM 1409 O O . TRP A 1 185 ? 4.825 -4.926 12.562 1.00 91.81 185 TRP A O 1
ATOM 1419 N N . ASP A 1 186 ? 6.675 -4.455 11.384 1.00 92.31 186 ASP A N 1
ATOM 1420 C CA . ASP A 1 186 ? 7.369 -3.545 12.305 1.00 92.31 186 ASP A CA 1
ATOM 1421 C C . ASP A 1 186 ? 6.875 -2.086 12.275 1.00 92.31 186 ASP A C 1
ATOM 1423 O O . ASP A 1 186 ? 7.335 -1.269 13.054 1.00 92.31 186 ASP A O 1
ATOM 1427 N N . THR A 1 187 ? 5.941 -1.724 11.390 1.00 93.88 187 THR A N 1
ATOM 1428 C CA . THR A 1 187 ? 5.605 -0.305 11.117 1.00 93.88 187 THR A CA 1
ATOM 1429 C C . THR A 1 187 ? 4.517 0.301 12.015 1.00 93.88 187 THR A C 1
ATOM 1431 O O . THR A 1 187 ? 3.998 1.369 11.711 1.00 93.88 187 THR A O 1
ATOM 1434 N N . PHE A 1 188 ? 4.079 -0.407 13.064 1.00 96.62 188 PHE A N 1
ATOM 1435 C CA . PHE A 1 188 ? 3.212 0.168 14.107 1.00 96.62 188 PHE A CA 1
ATOM 1436 C C . PHE A 1 188 ? 4.102 0.610 15.264 1.00 96.62 188 PHE A C 1
ATOM 1438 O O . PHE A 1 188 ? 4.127 -0.044 16.300 1.00 96.62 188 PHE A O 1
ATOM 1445 N N . ASP A 1 189 ? 4.904 1.640 15.039 1.00 95.00 189 ASP A N 1
ATOM 1446 C CA . ASP A 1 189 ? 6.142 1.916 15.778 1.00 95.00 189 ASP A CA 1
ATOM 1447 C C . ASP A 1 189 ? 6.063 3.161 16.677 1.00 95.00 189 ASP A C 1
ATOM 1449 O O . ASP A 1 189 ? 7.081 3.635 17.169 1.00 95.00 189 ASP A O 1
ATOM 1453 N N . ILE A 1 190 ? 4.859 3.680 16.939 1.00 95.69 190 ILE A N 1
ATOM 1454 C CA . ILE A 1 190 ? 4.664 4.807 17.860 1.00 95.69 190 ILE A CA 1
ATOM 1455 C C . ILE A 1 190 ? 4.307 4.299 19.265 1.00 95.69 190 ILE A C 1
ATOM 1457 O O . ILE A 1 190 ? 3.172 3.891 19.528 1.00 95.69 190 ILE A O 1
ATOM 1461 N N . ASP A 1 191 ? 5.249 4.401 20.203 1.00 95.44 191 ASP A N 1
ATOM 1462 C CA . ASP A 1 191 ? 5.125 3.854 21.565 1.00 95.44 191 ASP A CA 1
ATOM 1463 C C . ASP A 1 191 ? 3.898 4.359 22.339 1.00 95.44 191 ASP A C 1
ATOM 1465 O O . ASP A 1 191 ? 3.176 3.584 22.976 1.00 95.44 191 ASP A O 1
ATOM 1469 N N . TYR A 1 192 ? 3.613 5.665 22.282 1.00 95.94 192 TYR A N 1
ATOM 1470 C CA . TYR A 1 192 ? 2.469 6.224 23.009 1.00 95.94 192 TYR A CA 1
ATOM 1471 C C . TYR A 1 192 ? 1.126 5.750 22.432 1.00 95.94 192 TYR A C 1
ATOM 1473 O O . TYR A 1 192 ? 0.097 5.792 23.111 1.00 95.94 192 TYR A O 1
ATOM 1481 N N . VAL A 1 193 ? 1.105 5.262 21.190 1.00 97.75 193 VAL A N 1
ATOM 1482 C CA . VAL A 1 193 ? -0.090 4.643 20.615 1.00 97.75 193 VAL A CA 1
ATOM 1483 C C . VAL A 1 193 ? -0.313 3.272 21.237 1.00 97.75 193 VAL A C 1
ATOM 1485 O O . VAL A 1 193 ? -1.450 2.948 21.572 1.00 97.75 193 VAL A O 1
ATOM 1488 N N . HIS A 1 194 ? 0.742 2.489 21.485 1.00 95.94 194 HIS A N 1
ATOM 1489 C CA . HIS A 1 194 ? 0.621 1.191 22.162 1.00 95.94 194 HIS A CA 1
ATOM 1490 C C . HIS A 1 194 ? 0.036 1.348 23.564 1.00 95.94 194 HIS A C 1
ATOM 1492 O O . HIS A 1 194 ? -0.911 0.645 23.926 1.00 95.94 194 HIS A O 1
ATOM 1498 N N . THR A 1 195 ? 0.552 2.302 24.345 1.00 94.81 195 THR A N 1
ATOM 1499 C CA . THR A 1 195 ? 0.035 2.587 25.694 1.00 94.81 195 THR A CA 1
ATOM 1500 C C . THR A 1 195 ? -1.423 3.044 25.641 1.00 94.81 195 THR A C 1
ATOM 1502 O O . THR A 1 195 ? -2.245 2.593 26.444 1.00 94.81 195 THR A O 1
ATOM 1505 N N . THR A 1 196 ? -1.775 3.864 24.648 1.00 97.38 196 THR A N 1
ATOM 1506 C CA . THR A 1 196 ? -3.151 4.324 24.436 1.00 97.38 196 THR A CA 1
ATOM 1507 C C . THR A 1 196 ? -4.085 3.180 24.056 1.00 97.38 196 THR A C 1
ATOM 1509 O O . THR A 1 196 ? -5.179 3.096 24.607 1.00 97.38 196 THR A O 1
ATOM 1512 N N . VAL A 1 197 ? -3.664 2.263 23.180 1.00 96.94 197 VAL A N 1
ATOM 1513 C CA . VAL A 1 197 ? -4.439 1.071 22.798 1.00 96.94 197 VAL A CA 1
ATOM 1514 C C . VAL A 1 197 ? -4.681 0.169 24.006 1.00 96.94 197 VAL A C 1
ATOM 1516 O O . VAL A 1 197 ? -5.821 -0.243 24.235 1.00 96.94 197 VAL A O 1
ATOM 1519 N N . ARG A 1 198 ? -3.650 -0.095 24.825 1.00 94.19 198 ARG A N 1
ATOM 1520 C CA . ARG A 1 198 ? -3.806 -0.877 26.065 1.00 94.19 198 ARG A CA 1
ATOM 1521 C C . ARG A 1 198 ? -4.868 -0.248 26.972 1.00 94.19 198 ARG A C 1
ATOM 1523 O O . ARG A 1 198 ? -5.808 -0.935 27.367 1.00 94.19 198 ARG A O 1
ATOM 1530 N N . ALA A 1 199 ? -4.800 1.061 27.213 1.00 93.69 199 ALA A N 1
ATOM 1531 C CA . ALA A 1 199 ? -5.787 1.764 28.033 1.00 93.69 199 ALA A CA 1
ATOM 1532 C C . ALA A 1 199 ? -7.197 1.780 27.403 1.00 93.69 199 ALA A C 1
ATOM 1534 O O . ALA A 1 199 ? -8.190 1.491 28.071 1.00 93.69 199 ALA A O 1
ATOM 1535 N N . ALA A 1 200 ? -7.299 2.075 26.106 1.00 95.88 200 ALA A N 1
ATOM 1536 C CA . ALA A 1 200 ? -8.566 2.170 25.384 1.00 95.88 200 ALA A CA 1
ATOM 1537 C C . ALA A 1 200 ? -9.261 0.808 25.213 1.00 95.88 200 ALA A C 1
ATOM 1539 O O . ALA A 1 200 ? -10.479 0.756 25.061 1.00 95.88 200 ALA A O 1
ATOM 1540 N N . SER A 1 201 ? -8.529 -0.305 25.296 1.00 92.69 201 SER A N 1
ATOM 1541 C CA . SER A 1 201 ? -9.107 -1.657 25.264 1.00 92.69 201 SER A CA 1
ATOM 1542 C C . SER A 1 201 ? -9.985 -1.987 26.487 1.00 92.69 201 SER A C 1
ATOM 1544 O O . SER A 1 201 ? -10.775 -2.938 26.456 1.00 92.69 201 SER A O 1
ATOM 1546 N N . GLY A 1 202 ? -9.885 -1.185 27.555 1.00 90.69 202 GLY A N 1
ATOM 1547 C CA . GLY A 1 202 ? -10.784 -1.221 28.710 1.00 90.69 202 GLY A CA 1
ATOM 1548 C C . GLY A 1 202 ? -12.135 -0.535 28.472 1.00 90.69 202 GLY A C 1
ATOM 1549 O O . GLY A 1 202 ? -13.063 -0.756 29.250 1.00 90.69 202 GLY A O 1
ATOM 1550 N N . LEU A 1 203 ? -12.280 0.258 27.402 1.00 92.94 203 LEU A N 1
ATOM 1551 C CA . LEU A 1 203 ? -13.544 0.917 27.070 1.00 92.94 203 LEU A CA 1
ATOM 1552 C C . LEU A 1 203 ? -14.638 -0.119 26.730 1.00 92.9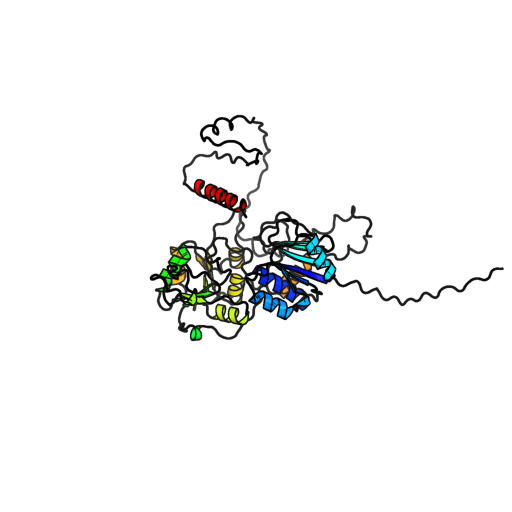4 203 LEU A C 1
ATOM 1554 O O . LEU A 1 203 ? -14.334 -1.191 26.187 1.00 92.94 203 LEU A O 1
ATOM 1558 N N . PRO A 1 204 ? -15.917 0.165 27.046 1.00 92.50 204 PRO A N 1
ATOM 1559 C CA . PRO A 1 204 ? -17.021 -0.736 26.731 1.00 92.50 204 PRO A CA 1
ATOM 1560 C C . PRO A 1 204 ? -17.114 -1.020 25.232 1.00 92.50 204 PRO A C 1
ATOM 1562 O O . PRO A 1 204 ? -17.066 -0.100 24.425 1.00 92.50 204 PRO A O 1
ATOM 1565 N N . ALA A 1 205 ? -17.278 -2.297 24.876 1.00 92.88 205 ALA A N 1
ATOM 1566 C CA . ALA A 1 205 ? -17.485 -2.747 23.498 1.00 92.88 205 ALA A CA 1
ATOM 1567 C C . ALA A 1 205 ? -16.437 -2.242 22.476 1.00 92.88 205 ALA A C 1
ATOM 1569 O O . ALA A 1 205 ? -16.737 -2.155 21.289 1.00 92.88 205 ALA A O 1
ATOM 1570 N N . THR A 1 206 ? -15.205 -1.954 22.909 1.00 96.94 206 THR A N 1
ATOM 1571 C CA . THR A 1 206 ? -14.104 -1.533 22.029 1.00 96.94 206 THR A CA 1
ATOM 1572 C C . THR A 1 206 ? -13.116 -2.672 21.808 1.00 96.94 206 THR A C 1
ATOM 1574 O O . THR A 1 206 ? -12.606 -3.254 22.765 1.00 96.94 206 THR A O 1
ATOM 1577 N N . PHE A 1 207 ? -12.819 -2.968 20.545 1.00 98.12 207 PHE A N 1
ATOM 1578 C CA . PHE A 1 207 ? -11.852 -3.978 20.126 1.00 98.12 207 PHE A CA 1
ATOM 1579 C C . PHE A 1 207 ? -10.768 -3.364 19.248 1.00 98.12 207 PHE A C 1
ATOM 1581 O O . PHE A 1 207 ? -11.018 -2.443 18.469 1.00 98.12 207 PHE A O 1
ATOM 1588 N N . PHE A 1 208 ? -9.573 -3.937 19.345 1.00 98.38 208 PHE A N 1
ATOM 1589 C CA . PHE A 1 208 ? -8.457 -3.638 18.464 1.00 98.38 208 PHE A CA 1
ATOM 1590 C C . PHE A 1 208 ? -8.065 -4.902 17.712 1.00 98.38 208 PHE A C 1
ATOM 1592 O O . PHE A 1 208 ? -7.837 -5.944 18.326 1.00 98.38 208 PHE A O 1
ATOM 1599 N N . LEU A 1 209 ? -8.004 -4.815 16.388 1.00 98.19 209 LEU A N 1
ATOM 1600 C CA . LEU A 1 209 ? -7.717 -5.944 15.515 1.00 98.19 209 LEU A CA 1
ATOM 1601 C C . LEU A 1 209 ? -6.511 -5.634 14.625 1.00 98.19 209 LEU A C 1
ATOM 1603 O O . LEU A 1 209 ? -6.565 -4.822 13.703 1.00 98.19 209 LEU A O 1
ATOM 1607 N N . PHE A 1 210 ? -5.412 -6.315 14.902 1.00 97.81 210 PHE A N 1
ATOM 1608 C CA . PHE A 1 210 ? -4.133 -6.143 14.236 1.00 97.81 210 PHE A CA 1
ATOM 1609 C C . PHE A 1 210 ? -3.874 -7.310 13.286 1.00 97.81 210 PHE A C 1
ATOM 1611 O O . PHE A 1 210 ? -4.113 -8.461 13.636 1.00 97.81 210 PHE A O 1
ATOM 1618 N N . MET A 1 211 ? -3.368 -7.035 12.088 1.00 95.31 211 MET A N 1
ATOM 1619 C CA . MET A 1 211 ? -2.915 -8.055 11.140 1.00 95.31 211 MET A CA 1
ATOM 1620 C C . MET A 1 211 ? -1.530 -7.692 10.627 1.00 95.31 211 MET A C 1
ATOM 1622 O O . MET A 1 211 ? -1.255 -6.517 10.379 1.00 95.31 211 MET A O 1
ATOM 1626 N N . ASN A 1 212 ? -0.646 -8.686 10.516 1.00 93.38 212 ASN A N 1
ATOM 1627 C CA . ASN A 1 212 ? 0.766 -8.477 10.180 1.00 93.38 212 ASN A CA 1
ATOM 1628 C C . ASN A 1 212 ? 1.393 -7.334 10.999 1.00 93.38 212 ASN A C 1
ATOM 1630 O O . ASN A 1 212 ? 1.857 -6.343 10.440 1.00 93.38 212 ASN A O 1
ATOM 1634 N N . THR A 1 213 ? 1.277 -7.401 12.323 1.00 93.62 213 THR A N 1
ATOM 1635 C CA . THR A 1 213 ? 1.740 -6.361 13.254 1.00 93.62 213 THR A CA 1
ATOM 1636 C C . THR A 1 213 ? 2.524 -7.043 14.353 1.00 93.62 213 THR A C 1
ATOM 1638 O O . THR A 1 213 ? 2.019 -8.027 14.891 1.00 93.62 213 THR A O 1
ATOM 1641 N N . ASP A 1 214 ? 3.698 -6.519 14.693 1.00 91.69 214 ASP A N 1
ATOM 1642 C CA . ASP A 1 214 ? 4.429 -6.971 15.873 1.00 91.69 214 ASP A CA 1
ATOM 1643 C C . ASP A 1 214 ? 3.513 -6.901 17.103 1.00 91.69 214 ASP A C 1
ATOM 1645 O O . ASP A 1 214 ? 2.873 -5.877 17.344 1.00 91.69 214 ASP A O 1
ATOM 1649 N N . SER A 1 215 ? 3.391 -8.006 17.838 1.00 90.12 215 SER A N 1
ATOM 1650 C CA . SER A 1 215 ? 2.572 -8.090 19.049 1.00 90.12 215 SER A CA 1
ATOM 1651 C C . SER A 1 215 ? 3.391 -8.076 20.337 1.00 90.12 215 SER A C 1
ATOM 1653 O O . SER A 1 215 ? 2.803 -8.140 21.420 1.00 90.12 215 SER A O 1
ATOM 1655 N N . SER A 1 216 ? 4.720 -7.941 20.251 1.00 87.88 216 SER A N 1
ATOM 1656 C CA . SER A 1 216 ? 5.635 -7.886 21.400 1.00 87.88 216 SER A CA 1
ATOM 1657 C C . SER A 1 216 ? 5.265 -6.788 22.407 1.00 87.88 216 SER A C 1
ATOM 1659 O O . SER A 1 216 ? 5.424 -6.963 23.610 1.00 87.88 216 SER A O 1
ATOM 1661 N N . TRP A 1 217 ? 4.650 -5.693 21.949 1.00 89.12 217 TRP A N 1
ATOM 1662 C CA . TRP A 1 217 ? 4.140 -4.623 22.808 1.00 89.12 217 TRP A CA 1
ATOM 1663 C C . TRP A 1 217 ? 2.844 -4.984 23.558 1.00 89.12 217 TRP A C 1
ATOM 1665 O O . TRP A 1 217 ? 2.399 -4.222 24.407 1.00 89.12 217 TRP A O 1
ATOM 1675 N N . CYS A 1 218 ? 2.178 -6.099 23.277 1.00 87.12 218 CYS A N 1
ATOM 1676 C CA . CYS A 1 218 ? 0.960 -6.518 23.991 1.00 87.12 218 CYS A CA 1
ATOM 1677 C C . CYS A 1 218 ? 1.059 -7.952 24.539 1.00 87.12 218 CYS A C 1
ATOM 1679 O O . CYS A 1 218 ? 0.149 -8.443 25.210 1.00 87.12 218 CYS A O 1
ATOM 1681 N N . ARG A 1 219 ? 2.164 -8.649 24.271 1.00 78.56 219 ARG A N 1
ATOM 1682 C CA . ARG A 1 219 ? 2.427 -10.008 24.746 1.00 78.56 219 ARG A CA 1
ATOM 1683 C C . ARG A 1 219 ? 3.668 -10.022 25.622 1.00 78.56 219 ARG A C 1
ATOM 1685 O O . ARG A 1 219 ? 4.617 -9.289 25.379 1.00 78.56 219 ARG A O 1
ATOM 1692 N N . SER A 1 220 ? 3.665 -10.875 26.639 1.00 63.69 220 SER A N 1
ATOM 1693 C CA . SER A 1 220 ? 4.822 -11.022 27.508 1.00 63.69 220 SER A CA 1
ATOM 1694 C C . SER A 1 220 ? 5.928 -11.786 26.778 1.00 63.69 220 SER A C 1
ATOM 1696 O O . SER A 1 220 ? 5.737 -12.927 26.362 1.00 63.69 220 SER A O 1
ATOM 1698 N N . VAL A 1 221 ? 7.094 -11.154 26.639 1.00 57.47 221 VAL A N 1
ATOM 1699 C CA . VAL A 1 221 ? 8.294 -11.721 25.994 1.00 57.47 221 VAL A CA 1
ATOM 1700 C C . VAL A 1 221 ? 9.176 -12.537 26.948 1.00 57.47 221 VAL A C 1
ATOM 1702 O O . VAL A 1 221 ? 10.246 -12.998 26.558 1.00 57.47 221 VAL A O 1
ATOM 1705 N N . THR A 1 222 ? 8.741 -12.771 28.193 1.00 53.75 222 THR A N 1
ATOM 1706 C CA . THR A 1 222 ? 9.511 -13.544 29.192 1.00 53.75 222 THR A CA 1
ATOM 1707 C C . THR A 1 222 ? 9.767 -14.993 28.770 1.00 53.75 222 THR A C 1
ATOM 1709 O O . THR A 1 222 ? 10.671 -15.638 29.295 1.00 53.75 222 THR A O 1
ATOM 1712 N N . HIS A 1 223 ? 9.027 -15.489 27.775 1.00 51.81 223 HIS A N 1
ATOM 1713 C CA . HIS A 1 223 ? 9.197 -16.807 27.175 1.00 51.81 223 HIS A CA 1
ATOM 1714 C C . HIS A 1 223 ? 9.620 -16.700 25.703 1.00 51.81 223 HIS A C 1
ATOM 1716 O O . HIS A 1 223 ? 8.910 -17.161 24.815 1.00 51.81 223 HIS A O 1
ATOM 1722 N N . ALA A 1 224 ? 10.795 -16.116 25.443 1.00 51.16 224 ALA A N 1
ATOM 1723 C CA . ALA A 1 224 ? 11.358 -15.877 24.102 1.00 51.16 224 ALA A CA 1
ATOM 1724 C C . ALA A 1 224 ? 11.524 -17.130 23.202 1.00 51.16 224 ALA A C 1
ATOM 1726 O O . ALA A 1 224 ? 11.910 -17.013 22.044 1.00 51.16 224 ALA A O 1
ATOM 1727 N N . SER A 1 225 ? 11.248 -18.327 23.722 1.00 57.19 225 SER A N 1
ATOM 1728 C CA . SER A 1 225 ? 11.288 -19.609 23.003 1.00 57.19 225 SER A CA 1
ATOM 1729 C C . SER A 1 225 ? 9.907 -20.145 22.597 1.00 57.19 225 SER A C 1
ATOM 1731 O O . SER A 1 225 ? 9.842 -21.151 21.891 1.00 57.19 225 SER A O 1
ATOM 1733 N N . LEU A 1 226 ? 8.804 -19.513 23.017 1.00 55.81 226 LEU A N 1
ATOM 1734 C CA . LEU A 1 226 ? 7.459 -19.934 22.618 1.00 55.81 226 LEU A CA 1
ATOM 1735 C C . LEU A 1 226 ? 7.026 -19.257 21.308 1.00 55.81 226 LEU A C 1
ATOM 1737 O O . LEU A 1 226 ? 7.291 -18.069 21.115 1.00 55.81 226 LEU A O 1
ATOM 1741 N N . PRO A 1 227 ? 6.303 -19.970 20.421 1.00 64.31 227 PRO A N 1
ATOM 1742 C CA . PRO A 1 227 ? 5.643 -19.348 19.279 1.00 64.31 227 PRO A CA 1
ATOM 1743 C C . PRO A 1 227 ? 4.711 -18.216 19.732 1.00 64.31 227 PRO A C 1
ATOM 1745 O O . PRO A 1 227 ? 4.023 -18.352 20.741 1.00 64.31 227 PRO A O 1
ATOM 1748 N N . GLU A 1 228 ? 4.614 -17.133 18.957 1.00 64.44 228 GLU A N 1
ATOM 1749 C CA . GLU A 1 228 ? 3.834 -15.927 19.296 1.00 64.44 228 GLU A CA 1
ATOM 1750 C C . GLU A 1 228 ? 2.380 -16.226 19.709 1.00 64.44 228 GLU A C 1
ATOM 1752 O O . GLU A 1 228 ? 1.845 -15.634 20.649 1.00 64.44 228 GLU A O 1
ATOM 1757 N N . ALA A 1 229 ? 1.752 -17.208 19.055 1.00 64.00 229 ALA A N 1
ATOM 1758 C CA . ALA A 1 229 ? 0.397 -17.665 19.362 1.00 64.00 229 ALA A CA 1
ATOM 1759 C C . ALA A 1 229 ? 0.240 -18.239 20.785 1.00 64.00 229 ALA A C 1
ATOM 1761 O O . ALA A 1 229 ? -0.866 -18.229 21.323 1.00 64.00 229 ALA A O 1
ATOM 1762 N N . GLN A 1 230 ? 1.332 -18.718 21.384 1.00 65.56 230 GLN A N 1
ATOM 1763 C CA . GLN A 1 230 ? 1.393 -19.320 22.718 1.00 65.56 230 GLN A CA 1
ATOM 1764 C C . GLN A 1 230 ? 1.979 -18.374 23.773 1.00 65.56 230 GLN A C 1
ATOM 1766 O O . GLN A 1 230 ? 1.967 -18.715 24.955 1.00 65.56 230 GLN A O 1
ATOM 1771 N N . LEU A 1 231 ? 2.477 -17.194 23.378 1.00 64.94 231 LEU A N 1
ATOM 1772 C CA . LEU A 1 231 ? 2.984 -16.225 24.343 1.00 64.94 231 LEU A CA 1
ATOM 1773 C C . LEU A 1 231 ? 1.845 -15.760 25.261 1.00 64.94 231 LEU A C 1
ATOM 1775 O O . LEU A 1 231 ? 0.791 -15.336 24.758 1.00 64.94 231 LEU A O 1
ATOM 1779 N N . PRO A 1 232 ? 2.045 -15.808 26.591 1.00 66.75 232 PRO A N 1
ATOM 1780 C CA . PRO A 1 232 ? 1.076 -15.275 27.529 1.00 66.75 232 PRO A CA 1
ATOM 1781 C C . PRO A 1 232 ? 0.887 -13.774 27.285 1.00 66.75 232 PRO A C 1
ATOM 1783 O O . PRO A 1 232 ? 1.814 -13.056 26.898 1.00 66.75 232 PRO A O 1
ATOM 1786 N N . ARG A 1 233 ? -0.341 -13.285 27.482 1.00 73.19 233 ARG A N 1
ATOM 1787 C CA . ARG A 1 233 ? -0.635 -11.853 27.351 1.00 73.19 233 ARG A CA 1
ATOM 1788 C C . ARG A 1 233 ? 0.113 -11.079 28.428 1.00 73.19 233 ARG A C 1
ATOM 1790 O O . ARG A 1 233 ? 0.227 -11.548 29.560 1.00 73.19 233 ARG A O 1
ATOM 1797 N N . ASP A 1 234 ? 0.601 -9.895 28.070 1.00 78.12 234 ASP A N 1
ATOM 1798 C CA . ASP A 1 234 ? 1.076 -8.954 29.078 1.00 78.12 234 ASP A CA 1
ATOM 1799 C C . ASP A 1 234 ? -0.096 -8.621 30.028 1.00 78.12 234 ASP A C 1
ATOM 1801 O O . ASP A 1 234 ? -1.221 -8.457 29.540 1.00 78.12 234 ASP A O 1
ATOM 1805 N N . PRO A 1 235 ? 0.109 -8.525 31.356 1.00 69.69 235 PRO A N 1
ATOM 1806 C CA . PRO A 1 235 ? -0.951 -8.165 32.301 1.00 69.69 235 PRO A CA 1
ATOM 1807 C C . PRO A 1 235 ? -1.701 -6.870 31.941 1.00 69.69 235 PRO A C 1
ATOM 1809 O O . PRO A 1 235 ? -2.871 -6.721 32.288 1.00 69.69 235 PRO A O 1
ATOM 1812 N N . GLY A 1 236 ? -1.057 -5.945 31.222 1.00 72.25 236 GLY A N 1
ATOM 1813 C CA . GLY A 1 236 ? -1.656 -4.709 30.717 1.00 72.25 236 GLY A CA 1
ATOM 1814 C C . GLY A 1 236 ? -2.391 -4.835 29.375 1.00 72.25 236 GLY A C 1
ATOM 1815 O O . GLY A 1 236 ? -2.886 -3.827 28.870 1.00 72.25 236 GLY A O 1
ATOM 1816 N N . CYS A 1 237 ? -2.461 -6.023 28.768 1.00 81.56 237 CYS A N 1
ATOM 1817 C CA . CYS A 1 237 ? -3.074 -6.245 27.458 1.00 81.56 237 CYS A CA 1
ATOM 1818 C C . CYS A 1 237 ? -4.405 -7.009 27.556 1.00 81.56 237 CYS A C 1
ATOM 1820 O O . CYS A 1 237 ? -4.458 -8.200 27.869 1.00 81.56 237 CYS A O 1
ATOM 1822 N N . SER A 1 238 ? -5.501 -6.327 27.216 1.00 85.31 238 SER A N 1
ATOM 1823 C CA . SER A 1 238 ? -6.855 -6.892 27.210 1.00 85.31 238 SER A CA 1
ATOM 1824 C C . SER A 1 238 ? -7.034 -8.018 26.183 1.00 85.31 238 SER A C 1
ATOM 1826 O O . SER A 1 238 ? -6.441 -8.013 25.101 1.00 85.31 238 SER A O 1
ATOM 1828 N N . SER A 1 239 ? -7.954 -8.947 26.464 1.00 88.00 239 SER A N 1
ATOM 1829 C CA . SER A 1 239 ? -8.421 -9.953 25.497 1.00 88.00 239 SER A CA 1
ATOM 1830 C C . SER A 1 239 ? -9.108 -9.343 24.267 1.00 88.00 239 SER A C 1
ATOM 1832 O O . SER A 1 239 ? -9.225 -10.018 23.247 1.00 88.00 239 SER A O 1
ATOM 1834 N N . ARG A 1 240 ? -9.506 -8.063 24.332 1.00 92.94 240 ARG A N 1
ATOM 1835 C CA . ARG A 1 240 ? -10.073 -7.292 23.209 1.00 92.94 240 ARG A CA 1
ATOM 1836 C C . ARG A 1 240 ? -9.025 -6.755 22.229 1.00 92.94 240 ARG A C 1
ATOM 1838 O O . ARG A 1 240 ? -9.392 -6.105 21.253 1.00 92.94 240 ARG A O 1
ATOM 1845 N N . VAL A 1 241 ? -7.741 -7.020 22.476 1.00 95.62 241 VAL A N 1
ATOM 1846 C CA . VAL A 1 241 ? -6.655 -6.781 21.521 1.00 95.62 241 VAL A CA 1
ATOM 1847 C C . VAL A 1 241 ? -6.314 -8.102 20.829 1.00 95.62 241 VAL A C 1
ATOM 1849 O O . VAL A 1 241 ? -5.824 -9.050 21.455 1.00 95.62 241 VAL A O 1
ATOM 1852 N N . LEU A 1 242 ? -6.619 -8.182 19.538 1.00 94.69 242 LEU A N 1
ATOM 1853 C CA . LEU A 1 242 ? -6.514 -9.384 18.716 1.00 94.69 242 LEU A CA 1
ATOM 1854 C C . LEU A 1 242 ? -5.433 -9.205 17.650 1.00 94.69 242 LEU A C 1
ATOM 1856 O O . LEU A 1 242 ? -5.327 -8.139 17.050 1.00 94.69 242 LEU A O 1
ATOM 1860 N N . PHE A 1 243 ? -4.673 -10.268 17.391 1.00 94.06 243 PHE A N 1
ATOM 1861 C CA . PHE A 1 243 ? -3.615 -10.298 16.384 1.00 94.06 243 PHE A CA 1
ATOM 1862 C C . PHE A 1 243 ? -3.857 -11.453 15.416 1.00 94.06 243 PHE A C 1
ATOM 1864 O O . PHE A 1 243 ? -4.100 -12.580 15.848 1.00 94.06 243 PHE A O 1
ATOM 1871 N N . LEU A 1 244 ? -3.786 -11.162 14.121 1.00 94.38 244 LEU A N 1
ATOM 1872 C CA . LEU A 1 244 ? -3.877 -12.115 13.025 1.00 94.38 244 LEU A CA 1
ATOM 1873 C C . LEU A 1 244 ? -2.555 -12.159 12.253 1.00 94.38 244 LEU A C 1
ATOM 1875 O O . LEU A 1 244 ? -1.866 -11.146 12.095 1.00 94.38 244 LEU A O 1
ATOM 1879 N N . ASN A 1 245 ? -2.245 -13.338 11.720 1.00 90.88 245 ASN A N 1
ATOM 1880 C CA . ASN A 1 245 ? -1.091 -13.542 10.850 1.00 90.88 245 ASN A CA 1
ATOM 1881 C C . ASN A 1 245 ? -1.213 -12.723 9.558 1.00 90.88 245 ASN A C 1
ATOM 1883 O O . ASN A 1 245 ? -2.308 -12.322 9.160 1.00 90.88 245 ASN A O 1
ATOM 1887 N N . ASN A 1 246 ? -0.083 -12.508 8.884 1.00 87.88 246 ASN A N 1
ATOM 1888 C CA . ASN A 1 246 ? -0.076 -11.903 7.556 1.00 87.88 246 ASN A CA 1
ATOM 1889 C C . ASN A 1 246 ? -0.937 -12.699 6.555 1.00 87.88 246 ASN A C 1
ATOM 1891 O O . ASN A 1 246 ? -1.093 -13.916 6.672 1.00 87.88 246 ASN A O 1
ATOM 1895 N N . THR A 1 247 ? -1.470 -12.008 5.548 1.00 86.81 247 THR A N 1
ATOM 1896 C CA . THR A 1 247 ? -2.166 -12.626 4.422 1.00 86.81 247 THR A CA 1
ATOM 1897 C C . THR A 1 247 ? -1.975 -11.821 3.141 1.00 86.81 247 THR A C 1
ATOM 1899 O O . THR A 1 247 ? -2.173 -10.606 3.114 1.00 86.81 247 THR A O 1
ATOM 1902 N N . ASP A 1 248 ? -1.668 -12.531 2.056 1.00 80.44 248 ASP A N 1
ATOM 1903 C CA . ASP A 1 248 ? -1.612 -11.963 0.707 1.00 80.44 248 ASP A CA 1
ATOM 1904 C C . ASP A 1 248 ? -2.885 -12.232 -0.100 1.00 80.44 248 ASP A C 1
ATOM 1906 O O . ASP A 1 248 ? -2.963 -11.829 -1.264 1.00 80.44 248 ASP A O 1
ATOM 1910 N N . ASP A 1 249 ? -3.875 -12.911 0.495 1.00 86.44 249 ASP A N 1
ATOM 1911 C CA . ASP A 1 249 ? -5.174 -13.163 -0.125 1.00 86.44 249 ASP A CA 1
ATOM 1912 C C . ASP A 1 249 ? -6.017 -11.875 -0.114 1.00 86.44 249 ASP A C 1
ATOM 1914 O O . ASP A 1 249 ? -6.415 -11.393 0.955 1.00 86.44 249 ASP A O 1
ATOM 1918 N N . PRO A 1 250 ? -6.355 -11.315 -1.291 1.00 88.06 250 PRO A N 1
ATOM 1919 C CA . PRO A 1 250 ? -7.194 -10.127 -1.369 1.00 88.06 250 PRO A CA 1
ATOM 1920 C C . PRO A 1 250 ? -8.570 -10.300 -0.707 1.00 88.06 250 PRO A C 1
ATOM 1922 O O . PRO A 1 250 ? -9.111 -9.330 -0.176 1.00 88.06 250 PRO A O 1
ATOM 1925 N N . VAL A 1 251 ? -9.148 -11.510 -0.710 1.00 91.81 251 VAL A N 1
ATOM 1926 C CA . VAL A 1 251 ? -10.450 -11.784 -0.078 1.00 91.81 251 VAL A CA 1
ATOM 1927 C C . VAL A 1 251 ? -10.325 -11.726 1.442 1.00 91.81 251 VAL A C 1
ATOM 1929 O O . VAL A 1 251 ? -11.137 -11.060 2.091 1.00 91.81 251 VAL A O 1
ATOM 1932 N N . ALA A 1 252 ? -9.301 -12.365 2.012 1.00 92.75 252 ALA A N 1
ATOM 1933 C CA . ALA A 1 252 ? -8.998 -12.279 3.438 1.00 92.75 252 ALA A CA 1
ATOM 1934 C C . ALA A 1 252 ? -8.737 -10.830 3.884 1.00 92.75 252 ALA A C 1
ATOM 1936 O O . ALA A 1 252 ? -9.368 -10.376 4.843 1.00 92.75 252 ALA A O 1
ATOM 1937 N N . LYS A 1 253 ? -7.914 -10.067 3.146 1.00 93.75 253 LYS A N 1
ATOM 1938 C CA . LYS A 1 253 ? -7.682 -8.633 3.420 1.00 93.75 253 LYS A CA 1
ATOM 1939 C C . LYS A 1 253 ? -8.979 -7.824 3.386 1.00 93.75 253 LYS A C 1
ATOM 1941 O O . LYS A 1 253 ? -9.244 -7.020 4.274 1.00 93.75 253 LYS A O 1
ATOM 1946 N N . SER A 1 254 ? -9.827 -8.073 2.393 1.00 95.19 254 SER A N 1
ATOM 1947 C CA . SER A 1 254 ? -11.116 -7.395 2.262 1.00 95.19 254 SER A CA 1
ATOM 1948 C C . SER A 1 254 ? -12.046 -7.669 3.444 1.00 95.19 254 SER A C 1
ATOM 1950 O O . SER A 1 254 ? -12.650 -6.742 3.983 1.00 95.19 254 SER A O 1
ATOM 1952 N N . ARG A 1 255 ? -12.136 -8.927 3.899 1.00 96.50 255 ARG A N 1
ATOM 1953 C CA . ARG A 1 255 ? -12.925 -9.310 5.085 1.00 96.50 255 ARG A CA 1
ATOM 1954 C C . ARG A 1 255 ? -12.353 -8.717 6.369 1.00 96.50 255 ARG A C 1
ATOM 1956 O O . ARG A 1 255 ? -13.126 -8.302 7.234 1.00 96.50 255 ARG A O 1
ATOM 1963 N N . PHE A 1 256 ? -11.027 -8.643 6.483 1.00 97.38 256 PHE A N 1
ATOM 1964 C CA . PHE A 1 256 ? -10.359 -7.942 7.576 1.00 97.38 256 PHE A CA 1
ATOM 1965 C C . PHE A 1 256 ? -10.812 -6.481 7.625 1.00 97.38 256 PHE A C 1
ATOM 1967 O O . PHE A 1 256 ? -11.439 -6.082 8.600 1.00 97.38 256 PHE A O 1
ATOM 1974 N N . ILE A 1 257 ? -10.635 -5.721 6.540 1.00 96.38 257 ILE A N 1
ATOM 1975 C CA . ILE A 1 257 ? -11.027 -4.301 6.465 1.00 96.38 257 ILE A CA 1
ATOM 1976 C C . ILE A 1 257 ? -12.537 -4.120 6.706 1.00 96.38 257 ILE A C 1
ATOM 1978 O O . ILE A 1 257 ? -12.973 -3.162 7.347 1.00 96.38 257 ILE A O 1
ATOM 1982 N N . GLN A 1 258 ? -13.365 -5.059 6.244 1.00 95.81 258 GLN A N 1
ATOM 1983 C CA . GLN A 1 258 ? -14.810 -5.031 6.484 1.00 95.81 258 GLN A CA 1
ATOM 1984 C C . GLN A 1 258 ? -15.209 -5.326 7.935 1.00 95.81 258 GLN A C 1
ATOM 1986 O O . GLN A 1 258 ? -16.304 -4.946 8.342 1.00 95.81 258 GLN A O 1
ATOM 1991 N N . THR A 1 259 ? -14.336 -5.939 8.730 1.00 97.56 259 THR A N 1
ATOM 1992 C CA . THR A 1 259 ? -14.540 -6.135 10.177 1.00 97.56 259 THR A CA 1
ATOM 1993 C C . THR A 1 259 ? -14.426 -4.819 10.943 1.00 97.56 259 THR A C 1
ATOM 1995 O O . THR A 1 259 ? -15.122 -4.620 11.940 1.00 97.56 259 THR A O 1
ATOM 1998 N N . CYS A 1 260 ? -13.594 -3.920 10.431 1.00 97.12 260 CYS A N 1
ATOM 1999 C CA . CYS A 1 260 ? -13.195 -2.668 11.051 1.00 97.12 260 CYS A CA 1
ATOM 2000 C C . CYS A 1 260 ? -14.252 -1.575 10.903 1.00 97.12 260 CYS A C 1
ATOM 2002 O O . CYS A 1 260 ? -14.925 -1.489 9.876 1.00 97.12 260 CYS A O 1
ATOM 2004 N N . ASP A 1 261 ? -14.331 -0.695 11.895 1.00 97.31 261 ASP A N 1
ATOM 2005 C CA . ASP A 1 261 ? -15.062 0.571 11.808 1.00 97.31 261 ASP A CA 1
ATOM 2006 C C . ASP A 1 261 ? -14.117 1.728 11.430 1.00 97.31 261 ASP A C 1
ATOM 2008 O O . ASP A 1 261 ? -14.499 2.631 10.682 1.00 97.31 261 ASP A O 1
ATOM 2012 N N . ALA A 1 262 ? -12.853 1.659 11.860 1.00 97.25 262 ALA A N 1
ATOM 2013 C CA . ALA A 1 262 ? -11.790 2.571 11.442 1.00 97.25 262 ALA A CA 1
ATOM 2014 C C . ALA A 1 262 ? -10.417 1.887 11.409 1.00 97.25 262 ALA A C 1
ATOM 2016 O O . ALA A 1 262 ? -10.167 0.912 12.121 1.00 97.25 262 ALA A O 1
ATOM 2017 N N . MET A 1 263 ? -9.518 2.427 10.591 1.00 97.75 263 MET A N 1
ATOM 2018 C CA . MET A 1 263 ? -8.085 2.185 10.673 1.00 97.75 263 MET A CA 1
ATOM 2019 C C . MET A 1 263 ? -7.483 3.026 11.800 1.00 97.75 263 MET A C 1
ATOM 2021 O O . MET A 1 263 ? -7.804 4.207 11.914 1.00 97.75 263 MET A O 1
ATOM 2025 N N . LEU A 1 264 ? -6.571 2.438 12.567 1.00 98.56 264 LEU A N 1
ATOM 2026 C CA . LEU A 1 264 ? -5.608 3.132 13.411 1.00 98.56 264 LEU A CA 1
ATOM 2027 C C . LEU A 1 264 ? -4.226 2.987 12.767 1.00 98.56 264 LEU A C 1
ATOM 2029 O O . LEU A 1 264 ? -3.618 1.918 12.791 1.00 98.56 264 LEU A O 1
ATOM 2033 N N . HIS A 1 265 ? -3.752 4.051 12.138 1.00 97.50 265 HIS A N 1
ATOM 2034 C CA . HIS A 1 265 ? -2.391 4.159 11.627 1.00 97.50 265 HIS A CA 1
ATOM 2035 C C . HIS A 1 265 ? -1.488 4.718 12.723 1.00 97.50 265 HIS A C 1
ATOM 2037 O O . HIS A 1 265 ? -1.923 5.593 13.461 1.00 97.50 265 HIS A O 1
ATOM 2043 N N . ALA A 1 266 ? -0.267 4.192 12.839 1.00 96.19 266 ALA A N 1
ATOM 2044 C CA . ALA A 1 266 ? 0.721 4.670 13.801 1.00 96.19 266 ALA A CA 1
ATOM 2045 C C . ALA A 1 266 ? 2.138 4.354 13.321 1.00 96.19 266 ALA A C 1
ATOM 2047 O O . ALA A 1 266 ? 2.807 3.482 13.875 1.00 96.19 266 ALA A O 1
ATOM 2048 N N . ARG A 1 267 ? 2.546 5.016 12.236 1.00 93.31 267 ARG A N 1
ATOM 2049 C CA . ARG A 1 267 ? 3.892 4.889 11.678 1.00 93.31 267 ARG A CA 1
ATOM 2050 C C . ARG A 1 267 ? 4.636 6.212 11.797 1.00 93.31 267 ARG A C 1
ATOM 2052 O O . ARG A 1 267 ? 4.290 7.156 11.087 1.00 93.31 267 ARG A O 1
ATOM 2059 N N . GLN A 1 268 ? 5.696 6.243 12.598 1.00 89.81 268 GLN A N 1
ATOM 2060 C CA . GLN A 1 268 ? 6.476 7.442 12.910 1.00 89.81 268 GLN A CA 1
ATOM 2061 C C . GLN A 1 268 ? 7.056 8.110 11.653 1.00 89.81 268 GLN A C 1
ATOM 2063 O O . GLN A 1 268 ? 7.100 9.332 11.547 1.00 89.81 268 GLN A O 1
ATOM 2068 N N . SER A 1 269 ? 7.478 7.324 10.655 1.00 86.56 269 SER A N 1
ATOM 2069 C CA . SER A 1 269 ? 8.022 7.865 9.398 1.00 86.56 269 SER A CA 1
ATOM 2070 C C . SER A 1 269 ? 6.956 8.382 8.418 1.00 86.56 269 SER A C 1
ATOM 2072 O O . SER A 1 269 ? 7.297 8.817 7.317 1.00 86.56 269 SER A O 1
ATOM 2074 N N . GLY A 1 270 ? 5.667 8.232 8.733 1.00 89.62 270 GLY A N 1
ATOM 2075 C CA . GLY A 1 270 ? 4.579 8.434 7.781 1.00 89.62 270 GLY A CA 1
ATOM 2076 C C . GLY A 1 270 ? 4.633 7.474 6.583 1.00 89.62 270 GLY A C 1
ATOM 2077 O O . GLY A 1 270 ? 5.224 6.394 6.637 1.00 89.62 270 GLY A O 1
ATOM 2078 N N . GLU A 1 271 ? 4.008 7.876 5.473 1.00 91.19 271 GLU A N 1
ATOM 2079 C CA . GLU A 1 271 ? 3.883 7.068 4.254 1.00 91.19 271 GLU A CA 1
ATOM 2080 C C . GLU A 1 271 ? 4.409 7.801 3.017 1.00 91.19 271 GLU A C 1
ATOM 2082 O O . GLU A 1 271 ? 4.121 8.984 2.825 1.00 91.19 271 GLU A O 1
ATOM 2087 N N . THR A 1 272 ? 5.100 7.074 2.131 1.00 90.00 272 THR A N 1
ATOM 2088 C CA . THR A 1 272 ? 5.440 7.561 0.783 1.00 90.00 272 THR A CA 1
ATOM 2089 C C . THR A 1 272 ? 4.294 7.377 -0.205 1.00 90.00 272 THR A C 1
ATOM 2091 O O . THR A 1 272 ? 4.027 8.288 -0.979 1.00 90.00 272 THR A O 1
ATOM 2094 N N . PHE A 1 273 ? 3.583 6.244 -0.158 1.00 93.19 273 PHE A N 1
ATOM 2095 C CA . PHE A 1 273 ? 2.288 6.053 -0.835 1.00 93.19 273 PHE A CA 1
ATOM 2096 C C . PHE A 1 273 ? 1.166 5.663 0.144 1.00 93.19 273 PHE A C 1
ATOM 2098 O O . PHE A 1 273 ? 0.095 6.267 0.149 1.00 93.19 273 PHE A O 1
ATOM 2105 N N . GLY A 1 274 ? 1.424 4.663 0.996 1.00 92.56 274 GLY A N 1
ATOM 2106 C CA . GLY A 1 274 ? 0.468 4.188 2.000 1.00 92.56 274 GLY A CA 1
ATOM 2107 C C . GLY A 1 274 ? -0.629 3.285 1.429 1.00 92.56 274 GLY A C 1
ATOM 2108 O O . GLY A 1 274 ? -1.808 3.590 1.570 1.00 92.56 274 GLY A O 1
ATOM 2109 N N . LEU A 1 275 ? -0.264 2.152 0.808 1.00 93.88 275 LEU A N 1
ATOM 2110 C CA . LEU A 1 275 ? -1.236 1.210 0.222 1.00 93.88 275 LEU A CA 1
ATOM 2111 C C . LEU A 1 275 ? -2.281 0.707 1.230 1.00 93.88 275 LEU A C 1
ATOM 2113 O O . LEU A 1 275 ? -3.451 0.616 0.881 1.00 93.88 275 LEU A O 1
ATOM 2117 N N . ALA A 1 276 ? -1.885 0.423 2.476 1.00 94.25 276 ALA A N 1
ATOM 2118 C CA . ALA A 1 276 ? -2.826 -0.028 3.502 1.00 94.25 276 ALA A CA 1
ATOM 2119 C C . ALA A 1 276 ? -3.866 1.054 3.839 1.00 94.25 276 ALA A C 1
ATOM 2121 O O . ALA A 1 276 ? -5.064 0.782 3.864 1.00 94.25 276 ALA A O 1
ATOM 2122 N N . ILE A 1 277 ? -3.419 2.303 4.010 1.00 94.88 277 ILE A N 1
ATOM 2123 C CA . ILE A 1 277 ? -4.308 3.456 4.211 1.00 94.88 277 ILE A CA 1
ATOM 2124 C C . ILE A 1 277 ? -5.260 3.604 3.025 1.00 94.88 277 ILE A C 1
ATOM 2126 O O . ILE A 1 277 ? -6.465 3.773 3.211 1.00 94.88 277 ILE A O 1
ATOM 2130 N N . ALA A 1 278 ? -4.725 3.506 1.808 1.00 94.31 278 ALA A N 1
ATOM 2131 C CA . ALA A 1 278 ? -5.502 3.622 0.588 1.00 94.31 278 ALA A CA 1
ATOM 2132 C C . ALA A 1 278 ? -6.584 2.536 0.492 1.00 94.31 278 ALA A C 1
ATOM 2134 O O . ALA A 1 278 ? -7.730 2.850 0.181 1.00 94.31 278 ALA A O 1
ATOM 2135 N N . GLU A 1 279 ? -6.249 1.283 0.817 1.00 94.19 279 GLU A N 1
ATOM 2136 C CA . GLU A 1 279 ? -7.182 0.154 0.884 1.00 94.19 279 GLU A CA 1
ATOM 2137 C C . GLU A 1 279 ? -8.293 0.405 1.928 1.00 94.19 279 GLU A C 1
ATOM 2139 O O . GLU A 1 279 ? -9.470 0.262 1.601 1.00 94.19 279 GLU A O 1
ATOM 2144 N N . PHE A 1 280 ? -7.990 0.877 3.143 1.00 94.31 280 PHE A N 1
ATOM 2145 C CA . PHE A 1 280 ? -9.041 1.266 4.101 1.00 94.31 280 PHE A CA 1
ATOM 2146 C C . PHE A 1 280 ? -9.929 2.406 3.573 1.00 94.31 280 PHE A C 1
ATOM 2148 O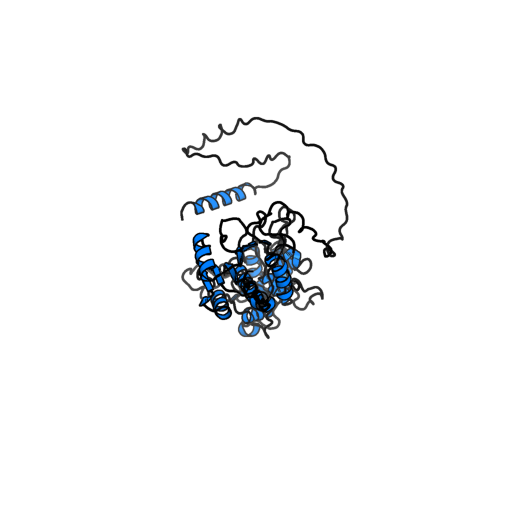 O . PHE A 1 280 ? -11.159 2.318 3.647 1.00 94.31 280 PHE A O 1
ATOM 2155 N N . ALA A 1 281 ? -9.328 3.450 2.998 1.00 92.81 281 ALA A N 1
ATOM 2156 C CA . ALA A 1 281 ? -10.049 4.622 2.510 1.00 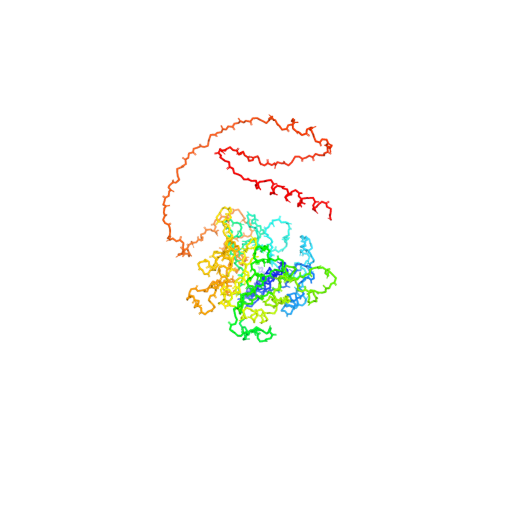92.81 281 ALA A CA 1
ATOM 2157 C C . ALA A 1 281 ? -11.050 4.264 1.397 1.00 92.81 281 ALA A C 1
ATOM 2159 O O . ALA A 1 281 ? -12.218 4.654 1.471 1.00 92.81 281 ALA A O 1
ATOM 2160 N N . VAL A 1 282 ? -10.640 3.465 0.404 1.00 91.19 282 VAL A N 1
ATOM 2161 C CA . VAL A 1 282 ? -11.521 3.030 -0.701 1.00 91.19 282 VAL A CA 1
ATOM 2162 C C . VAL A 1 282 ? -12.571 2.001 -0.275 1.00 91.19 282 VAL A C 1
ATOM 2164 O O . VAL A 1 282 ? -13.584 1.847 -0.964 1.00 91.19 282 VAL A O 1
ATOM 2167 N N . HIS A 1 283 ? -12.352 1.320 0.854 1.00 90.69 283 HIS A N 1
ATOM 2168 C CA . HIS A 1 283 ? -13.336 0.483 1.543 1.00 90.69 283 HIS A CA 1
ATOM 2169 C C . HIS A 1 283 ? -14.303 1.284 2.423 1.00 90.69 283 HIS A C 1
ATOM 2171 O O . HIS A 1 283 ? -15.116 0.686 3.128 1.00 90.69 283 HIS A O 1
ATOM 2177 N N . ASP A 1 284 ? -14.247 2.614 2.351 1.00 90.12 284 ASP A N 1
ATOM 2178 C CA . ASP A 1 284 ? -15.107 3.507 3.115 1.00 90.12 284 ASP A CA 1
ATOM 2179 C C . ASP A 1 284 ? -14.936 3.280 4.631 1.00 90.12 284 ASP A C 1
ATOM 2181 O O . ASP A 1 284 ? -15.890 3.227 5.404 1.00 90.12 284 ASP A O 1
ATOM 2185 N N . ARG A 1 285 ? -13.684 3.091 5.068 1.00 92.31 285 ARG A N 1
ATOM 2186 C CA . ARG A 1 285 ? -13.309 3.030 6.484 1.00 92.31 285 ARG A CA 1
ATOM 2187 C C . ARG A 1 285 ? -12.578 4.295 6.880 1.00 92.31 285 ARG A C 1
ATOM 2189 O O . ARG A 1 285 ? -11.664 4.714 6.173 1.00 92.31 285 ARG A O 1
ATOM 2196 N N . ARG A 1 286 ? -12.965 4.872 8.023 1.00 93.56 286 ARG A N 1
ATOM 2197 C CA . ARG A 1 286 ? -12.295 6.052 8.582 1.00 93.56 286 ARG A CA 1
ATOM 2198 C C . ARG A 1 286 ? -10.836 5.749 8.880 1.00 93.56 286 ARG A C 1
ATOM 2200 O O . ARG A 1 286 ? -10.520 4.625 9.250 1.00 93.56 286 ARG A O 1
ATOM 2207 N N . VAL A 1 287 ? -9.968 6.744 8.741 1.00 95.38 287 VAL A N 1
ATOM 2208 C CA . VAL A 1 287 ? -8.544 6.609 9.058 1.00 95.38 287 VAL A CA 1
ATOM 2209 C C . VAL A 1 287 ? -8.216 7.550 10.203 1.00 95.38 287 VAL A C 1
ATOM 2211 O O . VAL A 1 287 ? -8.350 8.763 10.059 1.00 95.38 287 VAL A O 1
ATOM 2214 N N . ILE A 1 288 ? -7.819 6.971 11.333 1.00 97.44 288 ILE A N 1
ATOM 2215 C CA . ILE A 1 288 ? -7.202 7.664 12.460 1.00 97.44 288 ILE A CA 1
ATOM 2216 C C . ILE A 1 288 ? -5.694 7.572 12.251 1.00 97.44 288 ILE A C 1
ATOM 2218 O O . ILE A 1 288 ? -5.178 6.466 12.098 1.00 97.44 288 ILE A O 1
ATOM 2222 N N . THR A 1 289 ? -4.998 8.700 12.196 1.00 96.06 289 THR A N 1
ATOM 2223 C CA . THR A 1 289 ? -3.566 8.748 11.870 1.00 96.06 289 THR A CA 1
ATOM 2224 C C . THR A 1 289 ? -2.884 9.856 12.649 1.00 96.06 289 THR A C 1
ATOM 2226 O O . THR A 1 289 ? -3.510 10.875 12.944 1.00 96.06 289 THR A O 1
ATOM 2229 N N . GLU A 1 290 ? -1.608 9.667 12.973 1.00 92.62 290 GLU A N 1
ATOM 2230 C CA . GLU A 1 290 ? -0.802 10.769 13.485 1.00 92.62 290 GLU A CA 1
ATOM 2231 C C . GLU A 1 290 ? -0.739 11.845 12.395 1.00 92.62 290 GLU A C 1
ATOM 2233 O O . GLU A 1 290 ? -0.583 11.515 11.214 1.00 92.62 290 GLU A O 1
ATOM 2238 N N . GLU A 1 291 ? -0.901 13.115 12.760 1.00 85.25 291 GLU A N 1
ATOM 2239 C CA . GLU A 1 291 ? -0.491 14.217 11.890 1.00 85.25 291 GLU A CA 1
ATOM 2240 C C . GLU A 1 291 ? 0.960 14.555 12.236 1.00 85.25 291 GLU A C 1
ATOM 2242 O O . GLU A 1 291 ? 1.205 15.259 13.225 1.00 85.25 291 GLU A O 1
ATOM 2247 N N . PRO A 1 292 ? 1.935 14.030 11.471 1.00 73.38 292 PRO A N 1
ATOM 2248 C CA . PRO A 1 292 ? 3.323 14.348 11.717 1.00 73.38 292 PRO A CA 1
ATOM 2249 C C . PRO A 1 292 ? 3.556 15.840 11.468 1.00 73.38 292 PRO A C 1
ATOM 2251 O O . PRO A 1 292 ? 2.892 16.436 10.608 1.00 73.38 292 PRO A O 1
ATOM 2254 N N . PRO A 1 293 ? 4.517 16.450 12.181 1.00 66.31 293 PRO A N 1
ATOM 2255 C CA . PRO A 1 293 ? 4.906 17.822 11.908 1.00 66.31 293 PRO A CA 1
ATOM 2256 C C . PRO A 1 293 ? 5.311 17.966 10.438 1.00 66.31 293 PRO A C 1
ATOM 2258 O O . PRO A 1 293 ? 5.857 17.043 9.827 1.00 66.31 293 PRO A O 1
ATOM 2261 N N . GLU A 1 294 ? 5.029 19.134 9.865 1.00 64.88 294 GLU A N 1
ATOM 2262 C CA . GLU A 1 294 ? 5.450 19.467 8.507 1.00 64.88 294 GLU A CA 1
ATOM 2263 C C . GLU A 1 294 ? 6.967 19.253 8.376 1.00 64.88 294 GLU A C 1
ATOM 2265 O O . GLU A 1 294 ? 7.745 19.779 9.176 1.00 64.88 294 GLU A O 1
ATOM 2270 N N . MET A 1 295 ? 7.396 18.432 7.410 1.00 63.25 295 MET A N 1
ATOM 2271 C CA . MET A 1 295 ? 8.825 18.198 7.199 1.00 63.25 295 MET A CA 1
ATOM 2272 C C . MET A 1 295 ? 9.476 19.416 6.532 1.00 63.25 295 MET A C 1
ATOM 2274 O O . MET A 1 295 ? 8.802 20.288 5.974 1.00 63.25 295 MET A O 1
ATOM 2278 N N . GLU A 1 296 ? 10.811 19.459 6.546 1.00 53.81 296 GLU A N 1
ATOM 2279 C CA . GLU A 1 296 ? 11.576 20.460 5.798 1.00 53.81 296 GLU A CA 1
ATOM 2280 C C . GLU A 1 296 ? 11.095 20.558 4.335 1.00 53.81 296 GLU A C 1
ATOM 2282 O O . GLU A 1 296 ? 10.763 19.557 3.697 1.00 53.81 296 GLU A O 1
ATOM 2287 N N . ALA A 1 297 ? 11.049 21.787 3.812 1.00 58.19 297 ALA A N 1
ATOM 2288 C CA . ALA A 1 297 ? 10.506 22.136 2.495 1.00 58.19 297 ALA A CA 1
ATOM 2289 C C . ALA A 1 297 ? 8.988 21.922 2.294 1.00 58.19 297 ALA A C 1
ATOM 2291 O O . ALA A 1 297 ? 8.524 21.866 1.156 1.00 58.19 297 ALA A O 1
ATOM 2292 N N . GLY A 1 298 ? 8.200 21.847 3.373 1.00 63.41 298 GLY A N 1
ATOM 2293 C CA . GLY A 1 298 ? 6.730 21.825 3.300 1.00 63.41 298 GLY A CA 1
ATOM 2294 C C . GLY A 1 298 ? 6.149 20.511 2.771 1.00 63.41 298 GLY A C 1
ATOM 2295 O O . GLY A 1 298 ? 4.993 20.435 2.346 1.00 63.41 298 GLY A O 1
ATOM 2296 N N . ILE A 1 299 ? 6.964 19.453 2.754 1.00 69.25 299 ILE A N 1
ATOM 2297 C CA . ILE A 1 299 ? 6.557 18.141 2.263 1.00 69.25 299 ILE A CA 1
ATOM 2298 C C . ILE A 1 299 ? 5.857 17.403 3.399 1.00 69.25 299 ILE A C 1
ATOM 2300 O O . ILE A 1 299 ? 6.477 16.981 4.373 1.00 69.25 299 ILE A O 1
ATOM 2304 N N . ARG A 1 300 ? 4.551 17.190 3.251 1.00 80.12 300 ARG A N 1
ATOM 2305 C CA . ARG A 1 300 ? 3.802 16.286 4.129 1.00 80.12 300 ARG A CA 1
ATOM 2306 C C . ARG A 1 300 ? 3.779 14.868 3.561 1.00 80.12 300 ARG A C 1
ATOM 2308 O O . ARG A 1 300 ? 3.759 14.705 2.334 1.00 80.12 300 ARG A O 1
ATOM 2315 N N . PRO A 1 301 ? 3.725 13.838 4.421 1.00 87.50 301 PRO A N 1
ATOM 2316 C CA . PRO A 1 301 ? 3.449 12.480 3.979 1.00 87.50 301 PRO A CA 1
ATOM 2317 C C . PRO A 1 301 ? 2.174 12.421 3.145 1.00 87.50 301 PRO A C 1
ATOM 2319 O O . PRO A 1 301 ? 1.194 13.118 3.420 1.00 87.50 301 PRO A O 1
ATOM 2322 N N . ILE A 1 302 ? 2.172 11.572 2.121 1.00 88.62 302 ILE A N 1
ATOM 2323 C CA . ILE A 1 302 ? 1.081 11.551 1.141 1.00 88.62 302 ILE A CA 1
ATOM 2324 C C . ILE A 1 302 ? -0.284 11.289 1.779 1.00 88.62 302 ILE A C 1
ATOM 2326 O O . ILE A 1 302 ? -1.265 11.870 1.341 1.00 88.62 302 ILE A O 1
ATOM 2330 N N . HIS A 1 303 ? -0.361 10.464 2.825 1.00 89.88 303 HIS A N 1
ATOM 2331 C CA . HIS A 1 303 ? -1.636 10.117 3.442 1.00 89.88 303 HIS A CA 1
ATOM 2332 C C . HIS A 1 303 ? -2.320 11.331 4.076 1.00 89.88 303 HIS A C 1
ATOM 2334 O O . HIS A 1 303 ? -3.538 11.447 3.980 1.00 89.88 303 HIS A O 1
ATOM 2340 N N . VAL A 1 304 ? -1.548 12.278 4.621 1.00 90.00 304 VAL A N 1
ATOM 2341 C CA . VAL A 1 304 ? -2.064 13.559 5.124 1.00 90.00 304 VAL A CA 1
ATOM 2342 C C . VAL A 1 304 ? -2.625 14.393 3.970 1.00 90.00 304 VAL A C 1
ATOM 2344 O O . VAL A 1 304 ? -3.721 14.940 4.062 1.00 90.00 304 VAL A O 1
ATOM 2347 N N . ASN A 1 305 ? -1.908 14.452 2.844 1.00 87.88 305 ASN A N 1
ATOM 2348 C CA . ASN A 1 305 ? -2.344 15.216 1.672 1.00 87.88 305 ASN A CA 1
ATOM 2349 C C . ASN A 1 305 ? -3.584 14.607 0.992 1.00 87.88 305 ASN A C 1
ATOM 2351 O O . ASN A 1 305 ? -4.498 15.337 0.618 1.00 87.88 305 ASN A O 1
ATOM 2355 N N . GLU A 1 306 ? -3.629 13.283 0.846 1.00 89.44 306 GLU A N 1
ATOM 2356 C CA . GLU A 1 306 ? -4.710 12.563 0.164 1.00 89.44 306 GLU A CA 1
ATOM 2357 C C . GLU A 1 306 ? -5.988 12.493 0.994 1.00 89.44 306 GLU A C 1
ATOM 2359 O O . GLU A 1 306 ? -7.096 12.668 0.474 1.00 89.44 306 GLU A O 1
ATOM 2364 N N . LEU A 1 307 ? -5.858 12.240 2.299 1.00 89.81 307 LEU A N 1
ATOM 2365 C CA . LEU A 1 307 ? -7.012 12.216 3.186 1.00 89.81 307 LEU A CA 1
ATOM 2366 C C . LEU A 1 307 ? -7.495 13.644 3.462 1.00 89.81 307 LEU A C 1
ATOM 2368 O O . LEU A 1 307 ? -8.698 13.906 3.348 1.00 89.81 307 LEU A O 1
ATOM 2372 N N . GLY A 1 308 ? -6.585 14.581 3.751 1.00 88.81 308 GLY A N 1
ATOM 2373 C CA . GLY A 1 308 ? -6.923 15.955 4.126 1.00 88.81 308 GLY A CA 1
ATOM 2374 C C . GLY A 1 308 ? -7.881 15.973 5.317 1.00 88.81 308 GLY A C 1
ATOM 2375 O O . GLY A 1 308 ? -7.715 15.195 6.252 1.00 88.81 308 GLY A O 1
ATOM 2376 N N . GLU A 1 309 ? -8.939 16.781 5.244 1.00 87.75 309 GLU A N 1
ATOM 2377 C CA . GLU A 1 309 ? -9.997 16.890 6.272 1.00 87.75 309 GLU A CA 1
ATOM 2378 C C . GLU A 1 309 ? -10.790 15.590 6.519 1.00 87.75 309 GLU A C 1
ATOM 2380 O O . GLU A 1 309 ? -11.662 15.543 7.383 1.00 87.75 309 GLU A O 1
ATOM 2385 N N . ARG A 1 310 ? -10.545 14.532 5.736 1.00 88.25 310 ARG A N 1
ATOM 2386 C CA . ARG A 1 310 ? -11.209 13.235 5.911 1.00 88.25 310 ARG A CA 1
ATOM 2387 C C . ARG A 1 310 ? -10.540 12.394 6.996 1.00 88.25 310 ARG A C 1
ATOM 2389 O O . ARG A 1 310 ? -11.198 11.525 7.553 1.00 88.25 310 ARG A O 1
ATOM 2396 N N . ALA A 1 311 ? -9.256 12.586 7.287 1.00 91.75 311 ALA A N 1
ATOM 2397 C CA . ALA A 1 311 ? -8.629 11.813 8.356 1.00 91.75 311 ALA A CA 1
ATOM 2398 C C . ALA A 1 311 ? -9.055 12.335 9.736 1.00 91.75 311 ALA A C 1
ATOM 2400 O O . ALA A 1 311 ? -9.437 13.492 9.898 1.00 91.75 311 ALA A O 1
ATOM 2401 N N . LEU A 1 312 ? -8.954 11.466 10.737 1.00 94.62 312 LEU A N 1
ATOM 2402 C CA . LEU A 1 312 ? -9.045 11.828 12.146 1.00 94.62 312 LEU A CA 1
ATOM 2403 C C . LEU A 1 312 ? -7.618 11.912 12.695 1.00 94.62 312 LEU A C 1
ATOM 2405 O O . LEU A 1 312 ? -6.977 10.884 12.915 1.00 94.62 312 LEU A O 1
ATOM 2409 N N . TYR A 1 313 ? -7.115 13.129 12.870 1.00 95.44 313 TYR A N 1
ATOM 2410 C CA . TYR A 1 313 ? -5.729 13.352 13.268 1.00 95.44 313 TYR A CA 1
ATOM 2411 C C . TYR A 1 313 ? -5.546 13.346 14.784 1.00 95.44 313 TYR A C 1
ATOM 2413 O O . TYR A 1 313 ? -6.331 13.953 15.515 1.00 95.44 313 TYR A O 1
ATOM 2421 N N . TYR A 1 314 ? -4.490 12.678 15.242 1.00 96.69 314 TYR A N 1
ATOM 2422 C CA . TYR A 1 314 ? -3.974 12.798 16.603 1.00 96.69 314 TYR A CA 1
ATOM 2423 C C . TYR A 1 314 ? -2.516 13.266 16.583 1.00 96.69 314 TYR A C 1
ATOM 2425 O O . TYR A 1 314 ? -1.830 13.148 15.568 1.00 96.69 314 TYR A O 1
ATOM 2433 N N . HIS A 1 315 ? -2.046 13.781 17.717 1.00 94.19 315 HIS A N 1
ATOM 2434 C CA . HIS A 1 315 ? -0.676 14.294 17.872 1.00 94.19 315 HIS A CA 1
ATOM 2435 C C . HIS A 1 315 ? 0.024 13.758 19.121 1.00 94.19 315 HIS A C 1
ATOM 2437 O O . HIS A 1 315 ? 1.227 13.922 19.295 1.00 94.19 315 HIS A O 1
ATOM 2443 N N . ASP A 1 316 ? -0.751 13.176 20.031 1.00 95.19 316 ASP A N 1
ATOM 2444 C CA . ASP A 1 316 ? -0.288 12.686 21.313 1.00 95.19 316 ASP A CA 1
ATOM 2445 C C . ASP A 1 316 ? -1.278 11.654 21.876 1.00 95.19 316 ASP A C 1
ATOM 2447 O O . ASP A 1 316 ? -2.345 11.373 21.318 1.00 95.19 316 ASP A O 1
ATOM 2451 N N . GLN A 1 317 ? -0.929 11.094 23.030 1.00 96.81 317 GLN A N 1
ATOM 2452 C CA . GLN A 1 317 ? -1.765 10.141 23.754 1.00 96.81 317 GLN A CA 1
ATOM 2453 C C . GLN A 1 317 ? -3.135 10.717 24.162 1.00 96.81 317 GLN A C 1
ATOM 2455 O O . GLN A 1 317 ? -4.125 9.983 24.204 1.00 96.81 317 GLN A O 1
ATOM 2460 N N . VAL A 1 318 ? -3.220 12.014 24.474 1.00 97.50 318 VAL A N 1
ATOM 2461 C CA . VAL A 1 318 ? -4.454 12.644 24.975 1.00 97.50 318 VAL A CA 1
ATOM 2462 C C . VAL A 1 318 ? -5.469 12.792 23.844 1.00 97.50 318 VAL A C 1
ATOM 2464 O O . VAL A 1 318 ? -6.614 12.355 23.978 1.00 97.50 318 VAL A O 1
ATOM 2467 N N . SER A 1 319 ? -5.038 13.360 22.720 1.00 97.75 319 SER A N 1
ATOM 2468 C CA . SER A 1 319 ? -5.826 13.524 21.498 1.00 97.75 319 SER A CA 1
ATOM 2469 C C . SER A 1 319 ? -6.249 12.174 20.919 1.00 97.75 319 SER A C 1
ATOM 2471 O O . SER A 1 319 ? -7.425 12.001 20.593 1.00 97.75 319 SER A O 1
ATOM 2473 N N . LEU A 1 320 ? -5.358 11.175 20.891 1.00 98.44 320 LEU A N 1
ATOM 2474 C CA . LEU A 1 320 ? -5.721 9.832 20.439 1.00 98.44 320 LEU A CA 1
ATOM 2475 C C . LEU A 1 320 ? -6.768 9.182 21.352 1.00 98.44 320 LEU A C 1
ATOM 2477 O O . LEU A 1 320 ? -7.778 8.675 20.867 1.00 98.44 320 LEU A O 1
ATOM 2481 N N . MET A 1 321 ? -6.577 9.210 22.675 1.00 98.25 321 MET A N 1
ATOM 2482 C CA . MET A 1 321 ? -7.563 8.658 23.612 1.00 98.25 321 MET A CA 1
ATOM 2483 C C . MET A 1 321 ? -8.921 9.367 23.485 1.00 98.25 321 MET A C 1
ATOM 2485 O O . MET A 1 321 ? -9.964 8.714 23.567 1.00 98.25 321 MET A O 1
ATOM 2489 N N . ALA A 1 322 ? -8.929 10.684 23.252 1.00 98.12 322 ALA A N 1
ATOM 2490 C CA . ALA A 1 322 ? -10.154 11.437 23.003 1.00 98.12 322 ALA A CA 1
ATOM 2491 C C . ALA A 1 322 ? -10.870 10.960 21.728 1.00 98.12 322 ALA A C 1
ATOM 2493 O O . ALA A 1 322 ? -12.076 10.709 21.778 1.00 98.12 322 ALA A O 1
ATOM 2494 N N . LEU A 1 323 ? -10.137 10.752 20.626 1.00 97.94 323 LEU A N 1
ATOM 2495 C CA . LEU A 1 323 ? -10.695 10.191 19.390 1.00 97.94 323 LEU A CA 1
ATOM 2496 C C . LEU A 1 323 ? -11.271 8.791 19.605 1.00 97.94 323 LEU A C 1
ATOM 2498 O O . LEU A 1 323 ? -12.394 8.531 19.186 1.00 97.94 323 LEU A O 1
ATOM 2502 N N . LEU A 1 324 ? -10.536 7.898 20.274 1.00 98.12 324 LEU A N 1
ATOM 2503 C CA . LEU A 1 324 ? -10.977 6.518 20.501 1.00 98.12 324 LEU A CA 1
ATOM 2504 C C . LEU A 1 324 ? -12.222 6.453 21.395 1.00 98.12 324 LEU A C 1
ATOM 2506 O O . LEU A 1 324 ? -13.120 5.654 21.139 1.00 98.12 324 LEU A O 1
ATOM 2510 N N . ARG A 1 325 ? -12.301 7.304 22.426 1.00 97.25 325 ARG A N 1
ATOM 2511 C CA . ARG A 1 325 ? -13.462 7.386 23.326 1.00 97.25 325 ARG A CA 1
ATOM 2512 C C . ARG A 1 325 ? -14.682 8.010 22.651 1.00 97.25 325 ARG A C 1
ATOM 2514 O O . ARG A 1 325 ? -15.799 7.581 22.912 1.00 97.25 325 ARG A O 1
ATOM 2521 N N . GLY A 1 326 ? -14.466 9.036 21.831 1.00 96.25 326 GLY A N 1
ATOM 2522 C CA . GLY A 1 326 ? -15.522 9.775 21.141 1.00 96.25 326 GLY A CA 1
ATOM 2523 C C . GLY A 1 326 ? -15.911 9.199 19.780 1.00 96.25 326 GLY A C 1
ATOM 2524 O O . GLY A 1 326 ? -16.714 9.814 19.081 1.00 96.25 326 GLY A O 1
ATOM 2525 N N . PHE A 1 327 ? -15.333 8.068 19.364 1.00 96.81 327 PHE A N 1
ATOM 2526 C CA . PHE A 1 327 ? -15.555 7.536 18.026 1.00 96.81 327 PHE A CA 1
ATOM 2527 C C . PHE A 1 327 ? -16.995 7.047 17.848 1.00 96.81 327 PHE A C 1
ATOM 2529 O O . PHE A 1 327 ? -17.398 6.014 18.384 1.00 96.81 327 PHE A O 1
ATOM 2536 N N . ASP A 1 328 ? -17.750 7.760 17.017 1.00 93.81 328 ASP A N 1
ATOM 2537 C CA . ASP A 1 328 ? -19.067 7.331 16.568 1.00 93.81 328 ASP A CA 1
ATOM 2538 C C . ASP A 1 328 ? -18.954 6.538 15.259 1.00 93.81 328 ASP A C 1
ATOM 2540 O O . ASP A 1 328 ? -18.724 7.102 14.181 1.00 93.81 328 ASP A O 1
ATOM 2544 N N . ARG A 1 329 ? -19.140 5.216 15.360 1.00 91.62 329 ARG A N 1
ATOM 2545 C CA . ARG A 1 329 ? -19.157 4.292 14.215 1.00 91.62 329 ARG A CA 1
ATOM 2546 C C . ARG A 1 329 ? -20.402 4.424 13.332 1.00 91.62 329 ARG A C 1
ATOM 2548 O O . ARG A 1 329 ? -20.389 3.941 12.204 1.00 91.62 329 ARG A O 1
ATOM 2555 N N . SER A 1 330 ? -21.474 5.024 13.850 1.00 90.06 330 SER A N 1
ATOM 2556 C CA . SER A 1 330 ? -22.736 5.237 13.134 1.00 90.06 330 SER A CA 1
ATOM 2557 C C . SER A 1 330 ? -22.758 6.556 12.365 1.00 90.06 330 SER A C 1
ATOM 2559 O O . SER A 1 330 ? -23.555 6.714 11.437 1.00 90.06 330 SER A O 1
ATOM 2561 N N . ALA A 1 331 ? -21.859 7.483 12.710 1.00 88.44 331 ALA A N 1
ATOM 2562 C CA . ALA A 1 331 ? -21.769 8.760 12.033 1.00 88.44 331 ALA A CA 1
ATOM 2563 C C . ALA A 1 331 ? -21.531 8.543 10.527 1.00 88.44 331 ALA A C 1
ATOM 2565 O O . ALA A 1 331 ? -20.618 7.803 10.135 1.00 88.44 331 ALA A O 1
ATOM 2566 N N . PRO A 1 332 ? -22.316 9.206 9.662 1.00 82.00 332 PRO A N 1
ATOM 2567 C CA . PRO A 1 332 ? -22.217 9.006 8.231 1.00 82.00 332 PRO A CA 1
ATOM 2568 C C . PRO A 1 332 ? -20.829 9.408 7.735 1.00 82.00 332 PRO A C 1
ATOM 2570 O O . PRO A 1 332 ? -20.181 10.326 8.249 1.00 82.00 332 PRO A O 1
ATOM 2573 N N . LEU A 1 333 ? -20.361 8.713 6.708 1.00 80.38 333 LEU A N 1
ATOM 2574 C CA . LEU A 1 333 ? -19.236 9.198 5.925 1.00 80.38 333 LEU A CA 1
ATOM 2575 C C . LEU A 1 333 ? -19.747 10.337 5.054 1.00 80.38 333 LEU A C 1
ATOM 2577 O O . LEU A 1 333 ? -20.823 10.242 4.465 1.00 80.38 333 LEU A O 1
ATOM 2581 N N . SER A 1 334 ? -18.989 11.428 4.969 1.00 70.06 334 SER A N 1
ATOM 2582 C CA . SER A 1 334 ? -19.352 12.495 4.042 1.00 70.06 334 SER A CA 1
ATOM 2583 C C . SER A 1 334 ? -19.377 11.942 2.610 1.00 70.06 334 SER A C 1
ATOM 2585 O O . SER A 1 334 ? -18.577 11.076 2.255 1.00 70.06 334 SER A O 1
ATOM 2587 N N . ASN A 1 335 ? -20.224 12.494 1.736 1.00 61.12 335 ASN A N 1
ATOM 2588 C CA . ASN A 1 335 ? -20.256 12.122 0.309 1.00 61.12 335 ASN A CA 1
ATOM 2589 C C . ASN A 1 335 ? -18.904 12.343 -0.405 1.00 61.12 335 ASN A C 1
ATOM 2591 O O . ASN A 1 335 ? -18.709 11.913 -1.538 1.00 61.12 335 ASN A O 1
ATOM 2595 N N . ARG A 1 336 ? -17.965 13.031 0.256 1.00 60.31 336 ARG A N 1
ATOM 2596 C CA . ARG A 1 336 ? -16.608 13.300 -0.217 1.00 60.31 336 ARG A CA 1
ATOM 2597 C C . ARG A 1 336 ? -15.581 12.306 0.323 1.00 60.31 336 ARG A C 1
ATOM 2599 O O . ARG A 1 336 ? -14.413 12.486 0.003 1.00 60.31 336 ARG A O 1
ATOM 2606 N N . TRP A 1 337 ? -15.972 11.296 1.108 1.00 67.50 337 TRP A N 1
ATOM 2607 C CA . TRP A 1 337 ? -15.066 10.381 1.817 1.00 67.50 337 TRP A CA 1
ATOM 2608 C C . TRP A 1 337 ? -14.045 9.672 0.921 1.00 67.50 337 TRP A C 1
ATOM 2610 O O . TRP A 1 337 ? -12.980 9.329 1.410 1.00 67.50 337 TRP A O 1
ATOM 2620 N N . GLY A 1 338 ? -14.346 9.491 -0.371 1.00 67.38 338 GLY A N 1
ATOM 2621 C CA . GLY A 1 338 ? -13.602 8.691 -1.349 1.00 67.38 338 GLY A CA 1
ATOM 2622 C C . GLY A 1 338 ? -12.148 9.078 -1.658 1.00 67.38 338 GLY A C 1
ATOM 2623 O O . GLY A 1 338 ? -11.791 9.174 -2.833 1.00 67.38 338 GLY A O 1
ATOM 2624 N N . GLY A 1 339 ? -11.313 9.252 -0.635 1.00 73.12 339 GLY A N 1
ATOM 2625 C CA . GLY A 1 339 ? -9.867 9.331 -0.740 1.00 73.12 339 GLY A CA 1
ATOM 2626 C C . GLY A 1 339 ? -9.339 8.133 -1.517 1.00 73.12 339 GLY A C 1
ATOM 2627 O O . GLY A 1 339 ? -9.900 7.036 -1.475 1.00 73.12 339 GLY A O 1
ATOM 2628 N N . TYR A 1 340 ? -8.286 8.375 -2.287 1.00 88.19 340 TYR A N 1
ATOM 2629 C CA . TYR A 1 340 ? -7.617 7.384 -3.118 1.00 88.19 340 TYR A CA 1
ATOM 2630 C C . TYR A 1 340 ? -8.414 6.763 -4.286 1.00 88.19 340 TYR A C 1
ATOM 2632 O O . TYR A 1 340 ? -7.857 5.967 -5.042 1.00 88.19 340 TYR A O 1
ATOM 2640 N N . ARG A 1 341 ? -9.679 7.147 -4.534 1.00 83.19 341 ARG A N 1
ATOM 2641 C CA . ARG A 1 341 ? -10.469 6.609 -5.671 1.00 83.19 341 ARG A CA 1
ATOM 2642 C C . ARG A 1 341 ? -9.855 6.911 -7.046 1.00 83.19 341 ARG A C 1
ATOM 2644 O O . ARG A 1 341 ? -10.061 6.144 -7.986 1.00 83.19 341 ARG A O 1
ATOM 2651 N N . GLY A 1 342 ? -9.069 7.986 -7.154 1.00 88.06 342 GLY A N 1
ATOM 2652 C CA . GLY A 1 342 ? -8.307 8.330 -8.361 1.00 88.06 342 GLY A CA 1
ATOM 2653 C C . GLY A 1 342 ? -7.192 7.334 -8.706 1.00 88.06 342 GLY A C 1
ATOM 2654 O O . GLY A 1 342 ? -6.746 7.296 -9.849 1.00 88.06 342 GLY A O 1
ATOM 2655 N N . TYR A 1 343 ? -6.793 6.471 -7.768 1.00 94.38 343 TYR A N 1
ATOM 2656 C CA . TYR A 1 343 ? -5.688 5.521 -7.934 1.00 94.38 343 TYR A CA 1
ATOM 2657 C C . TYR A 1 343 ? -6.131 4.129 -8.404 1.00 94.38 343 TYR A C 1
ATOM 2659 O O . TYR A 1 343 ? -5.432 3.142 -8.196 1.00 94.38 343 TYR A O 1
ATOM 2667 N N . SER A 1 344 ? -7.289 4.013 -9.059 1.00 93.88 344 SER A N 1
ATOM 2668 C CA . SER A 1 344 ? -7.712 2.741 -9.662 1.00 93.88 344 SER A CA 1
ATOM 2669 C C . SER A 1 344 ? -6.700 2.251 -10.720 1.00 93.88 344 SER A C 1
ATOM 2671 O O . SER A 1 344 ? -6.119 3.098 -11.411 1.00 93.88 344 SER A O 1
ATOM 2673 N N . PRO A 1 345 ? -6.590 0.933 -10.978 1.00 96.06 345 PRO A N 1
ATOM 2674 C CA . PRO A 1 345 ? -5.665 0.397 -11.979 1.00 96.06 345 PRO A CA 1
ATOM 2675 C C . PRO A 1 345 ? -5.771 1.050 -13.362 1.00 96.06 345 PRO A C 1
ATOM 2677 O O . PRO A 1 345 ? -4.753 1.358 -13.968 1.00 96.06 345 PRO A O 1
ATOM 2680 N N . ARG A 1 346 ? -6.981 1.341 -13.864 1.00 94.94 346 ARG A N 1
ATOM 2681 C CA . ARG A 1 346 ? -7.149 1.983 -15.184 1.00 94.94 346 ARG A CA 1
ATOM 2682 C C . ARG A 1 346 ? -6.513 3.376 -15.243 1.00 94.94 346 ARG A C 1
ATOM 2684 O O . ARG A 1 346 ? -5.756 3.654 -16.169 1.00 94.94 346 ARG A O 1
ATOM 2691 N N . HIS A 1 347 ? -6.799 4.229 -14.259 1.00 94.88 347 HIS A N 1
ATOM 2692 C CA . HIS A 1 347 ? -6.252 5.589 -14.198 1.00 94.88 347 HIS A CA 1
ATOM 2693 C C . HIS A 1 347 ? -4.726 5.578 -14.043 1.00 94.88 347 HIS A C 1
ATOM 2695 O O . HIS A 1 347 ? -4.020 6.246 -14.799 1.00 94.88 347 HIS A O 1
ATOM 2701 N N . VAL A 1 348 ? -4.208 4.763 -13.119 1.00 97.31 348 VAL A N 1
ATOM 2702 C CA . VAL A 1 348 ? -2.764 4.662 -12.873 1.00 97.31 348 VAL A CA 1
ATOM 2703 C C . VAL A 1 348 ? -2.029 4.095 -14.082 1.00 97.31 348 VAL A C 1
ATOM 2705 O O . VAL A 1 348 ? -1.014 4.653 -14.488 1.00 97.31 348 VAL A O 1
ATOM 2708 N N . MET A 1 349 ? -2.549 3.038 -14.712 1.00 97.31 349 MET A N 1
ATOM 2709 C CA . MET A 1 349 ? -1.886 2.423 -15.865 1.00 97.31 349 MET A CA 1
ATOM 2710 C C . MET A 1 349 ? -1.905 3.307 -17.109 1.00 97.31 349 MET A C 1
ATOM 2712 O O . MET A 1 349 ? -0.975 3.237 -17.911 1.00 97.31 349 MET A O 1
ATOM 2716 N N . SER A 1 350 ? -2.905 4.182 -17.253 1.00 96.00 350 SER A N 1
ATOM 2717 C CA . SER A 1 350 ? -2.883 5.227 -18.280 1.00 96.00 350 SER A CA 1
ATOM 2718 C C . SER A 1 350 ? -1.677 6.151 -18.087 1.00 96.00 350 SER A C 1
ATOM 2720 O O . SER A 1 350 ? -0.909 6.366 -19.025 1.00 96.00 350 SER A O 1
ATOM 2722 N N . ARG A 1 351 ? -1.459 6.637 -16.856 1.00 96.50 351 ARG A N 1
ATOM 2723 C CA . ARG A 1 351 ? -0.310 7.490 -16.518 1.00 96.50 351 ARG A CA 1
ATOM 2724 C C . ARG A 1 351 ? 1.020 6.740 -16.624 1.00 96.50 351 ARG A C 1
ATOM 2726 O O . ARG A 1 351 ? 1.996 7.280 -17.132 1.00 96.50 351 ARG A O 1
ATOM 2733 N N . PHE A 1 352 ? 1.057 5.484 -16.191 1.00 97.38 352 PHE A N 1
ATOM 2734 C CA . PHE A 1 352 ? 2.219 4.607 -16.318 1.00 97.38 352 PHE A CA 1
ATOM 2735 C C . PHE A 1 352 ? 2.640 4.437 -17.784 1.00 97.38 352 PHE A C 1
ATOM 2737 O O . PHE A 1 352 ? 3.812 4.603 -18.116 1.00 97.38 352 PHE A O 1
ATOM 2744 N N . ASN A 1 353 ? 1.681 4.173 -18.675 1.00 95.69 353 ASN A N 1
ATOM 2745 C CA . ASN A 1 353 ? 1.926 4.067 -20.111 1.00 95.69 353 ASN A CA 1
ATOM 2746 C C . ASN A 1 353 ? 2.446 5.389 -20.696 1.00 95.69 353 ASN A C 1
ATOM 2748 O O . ASN A 1 353 ? 3.414 5.385 -21.449 1.00 95.69 353 ASN A O 1
ATOM 2752 N N . GLU A 1 354 ? 1.843 6.518 -20.323 1.00 94.62 354 GLU A N 1
ATOM 2753 C CA . GLU A 1 354 ? 2.289 7.850 -20.750 1.00 94.62 354 GLU A CA 1
ATOM 2754 C C . GLU A 1 354 ? 3.735 8.144 -20.320 1.00 94.62 354 GLU A C 1
ATOM 2756 O O . GLU A 1 354 ? 4.525 8.666 -21.095 1.00 94.62 354 GLU A O 1
ATOM 2761 N N . VAL A 1 355 ? 4.126 7.782 -19.101 1.00 95.44 355 VAL A N 1
ATOM 2762 C CA . VAL A 1 355 ? 5.471 8.103 -18.604 1.00 95.44 355 VAL A CA 1
ATOM 2763 C C . VAL A 1 355 ? 6.530 7.142 -19.152 1.00 95.44 355 VAL A C 1
ATOM 2765 O O . VAL A 1 355 ? 7.619 7.571 -19.541 1.00 95.44 355 VAL A O 1
ATOM 2768 N N . PHE A 1 356 ? 6.226 5.845 -19.222 1.00 94.50 356 PHE A N 1
ATOM 2769 C CA . PHE A 1 356 ? 7.236 4.821 -19.506 1.00 94.50 356 PHE A CA 1
ATOM 2770 C C . PHE A 1 356 ? 7.230 4.284 -20.942 1.00 94.50 356 PHE A C 1
ATOM 2772 O O . PHE A 1 356 ? 8.246 3.751 -21.385 1.00 94.50 356 PHE A O 1
ATOM 2779 N N . ASN A 1 357 ? 6.142 4.444 -21.703 1.00 85.62 357 ASN A N 1
ATOM 2780 C CA . ASN A 1 357 ? 6.037 3.918 -23.073 1.00 85.62 357 ASN A CA 1
ATOM 2781 C C . ASN A 1 357 ? 6.238 4.983 -24.169 1.00 85.62 357 ASN A C 1
ATOM 2783 O O . ASN A 1 357 ? 6.181 4.663 -25.358 1.00 85.62 357 ASN A O 1
ATOM 2787 N N . VAL A 1 358 ? 6.493 6.248 -23.813 1.00 67.94 358 VAL A N 1
ATOM 2788 C CA . VAL A 1 358 ? 6.674 7.329 -24.798 1.00 67.94 358 VAL A CA 1
ATOM 2789 C C . VAL A 1 358 ? 8.032 7.236 -25.506 1.00 67.94 358 VAL A C 1
ATOM 2791 O O . VAL A 1 358 ? 9.076 7.048 -24.877 1.00 67.94 358 VAL A O 1
ATOM 2794 N N . ASN A 1 359 ? 8.004 7.416 -26.833 1.00 61.12 359 ASN A N 1
ATOM 2795 C CA . ASN A 1 359 ? 9.126 7.377 -27.781 1.00 61.12 359 ASN A CA 1
ATOM 2796 C C . ASN A 1 359 ? 9.852 6.023 -27.868 1.00 61.12 359 ASN A C 1
ATOM 2798 O O . ASN A 1 359 ? 11.003 5.887 -27.455 1.00 61.12 359 ASN A O 1
ATOM 2802 N N . ARG A 1 360 ? 9.221 5.019 -28.494 1.00 56.16 360 ARG A N 1
ATOM 2803 C CA . ARG A 1 360 ? 9.988 3.938 -29.157 1.00 56.16 360 ARG A CA 1
ATOM 2804 C C . ARG A 1 360 ? 10.683 4.401 -30.435 1.00 56.16 360 ARG A C 1
ATOM 2806 O O . ARG A 1 360 ? 11.575 3.716 -30.918 1.00 56.16 360 ARG A O 1
ATOM 2813 N N . TYR A 1 361 ? 10.273 5.551 -30.961 1.00 44.28 361 TYR A N 1
ATOM 2814 C CA . TYR A 1 361 ? 10.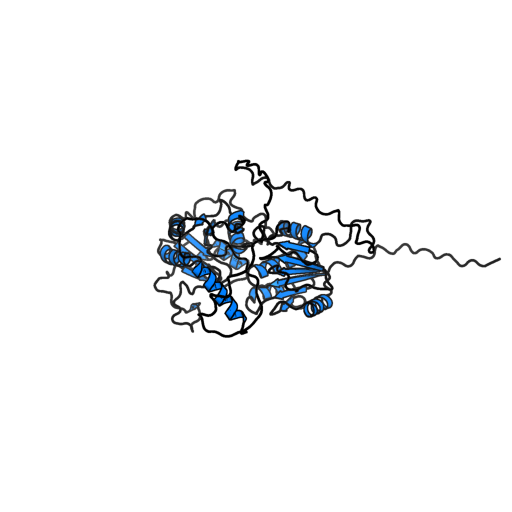800 6.141 -32.181 1.00 44.28 361 TYR A CA 1
ATOM 2815 C C . TYR A 1 361 ? 10.844 7.663 -32.006 1.00 44.28 361 TYR A C 1
ATOM 2817 O O . TYR A 1 361 ? 9.959 8.201 -31.334 1.00 44.28 361 TYR A O 1
ATOM 2825 N N . PRO A 1 362 ? 11.849 8.360 -32.564 1.00 35.69 362 PRO A N 1
ATOM 2826 C CA . PRO A 1 362 ? 11.793 9.812 -32.670 1.00 35.69 362 PRO A CA 1
ATOM 2827 C C . PRO A 1 362 ? 10.551 10.237 -33.481 1.00 35.69 362 PRO A C 1
ATOM 2829 O O . PRO A 1 362 ? 10.011 9.417 -34.238 1.00 35.69 362 PRO A O 1
ATOM 2832 N N . PRO A 1 363 ? 10.090 11.495 -33.347 1.00 36.53 363 PRO A N 1
ATOM 2833 C CA . PRO A 1 363 ? 9.071 12.043 -34.238 1.00 36.53 363 PRO A CA 1
ATOM 2834 C C . PRO A 1 363 ? 9.474 11.793 -35.697 1.00 36.53 363 PRO A C 1
ATOM 2836 O O . PRO A 1 363 ? 10.666 11.795 -36.023 1.00 36.53 363 PRO A O 1
ATOM 2839 N N . GLN A 1 364 ? 8.499 11.539 -36.572 1.00 37.22 364 GLN A N 1
ATOM 2840 C CA . GLN A 1 364 ? 8.762 11.354 -38.001 1.00 37.22 364 GLN A CA 1
ATOM 2841 C C . GLN A 1 364 ? 9.613 12.529 -38.517 1.00 37.22 364 GLN A C 1
ATOM 2843 O O . GLN A 1 364 ? 9.188 13.676 -38.422 1.00 37.22 364 GLN A O 1
ATOM 2848 N N . GLY A 1 365 ? 10.826 12.236 -39.003 1.00 43.19 365 GLY A N 1
ATOM 2849 C CA . GLY A 1 365 ? 11.764 13.243 -39.519 1.00 43.19 365 GLY A CA 1
ATOM 2850 C C . GLY A 1 365 ? 13.205 13.166 -39.002 1.00 43.19 365 GLY A C 1
ATOM 2851 O O . GLY A 1 365 ? 14.059 13.853 -39.550 1.00 43.19 365 GLY A O 1
ATOM 2852 N N . CYS A 1 366 ? 13.523 12.332 -38.004 1.00 37.34 366 CYS A N 1
ATOM 2853 C CA . CYS A 1 366 ? 14.892 12.243 -37.471 1.00 37.34 366 CYS A CA 1
ATOM 2854 C C . CYS A 1 366 ? 15.549 10.890 -37.788 1.00 37.34 366 CYS A C 1
ATOM 2856 O O . CYS A 1 366 ? 15.175 9.857 -37.231 1.00 37.34 366 CYS A O 1
ATOM 2858 N N . SER A 1 367 ? 16.546 10.890 -38.678 1.00 37.66 367 SER A N 1
ATOM 2859 C CA . SER A 1 367 ? 17.396 9.727 -38.959 1.00 37.66 367 SER A CA 1
ATOM 2860 C C . SER A 1 367 ? 18.431 9.495 -37.852 1.00 37.66 367 SER A C 1
ATOM 2862 O O . SER A 1 367 ? 18.905 10.438 -37.223 1.00 37.66 367 SER A O 1
ATOM 2864 N N . ALA A 1 368 ? 18.833 8.234 -37.664 1.00 40.44 368 ALA A N 1
ATOM 2865 C CA . ALA A 1 368 ? 19.672 7.724 -36.570 1.00 40.44 368 ALA A CA 1
ATOM 2866 C C . ALA A 1 368 ? 21.086 8.343 -36.404 1.00 40.44 368 ALA A C 1
ATOM 2868 O O . ALA A 1 368 ? 21.814 7.931 -35.502 1.00 40.44 368 ALA A O 1
ATOM 2869 N N . GLY A 1 369 ? 21.475 9.314 -37.236 1.00 39.22 369 GLY A N 1
ATOM 2870 C CA . GLY A 1 369 ? 22.821 9.891 -37.285 1.00 39.22 369 GLY A CA 1
ATOM 2871 C C . GLY A 1 369 ? 23.010 11.272 -36.647 1.00 39.22 369 GLY A C 1
ATOM 2872 O O . GLY A 1 369 ? 24.153 11.690 -36.520 1.00 39.22 369 GLY A O 1
ATOM 2873 N N . ASP A 1 370 ? 21.956 11.978 -36.220 1.00 39.00 370 ASP A N 1
ATOM 2874 C CA . ASP A 1 370 ? 22.100 13.344 -35.685 1.00 39.00 370 ASP A CA 1
ATOM 2875 C C . ASP A 1 370 ? 21.443 13.489 -34.304 1.00 39.00 370 ASP A C 1
ATOM 2877 O O . ASP A 1 370 ? 20.242 13.724 -34.165 1.00 39.00 370 ASP A O 1
ATOM 2881 N N . ARG A 1 371 ? 22.244 13.300 -33.245 1.00 41.56 371 ARG A N 1
ATOM 2882 C CA . ARG A 1 371 ? 21.813 13.467 -31.841 1.00 41.56 371 ARG A CA 1
ATOM 2883 C C . ARG A 1 371 ? 22.093 14.871 -31.286 1.00 41.56 371 ARG A C 1
ATOM 2885 O O . ARG A 1 371 ? 21.857 15.110 -30.101 1.00 41.56 371 ARG A O 1
ATOM 2892 N N . SER A 1 372 ? 22.568 15.806 -32.108 1.00 39.38 372 SER A N 1
ATOM 2893 C CA . SER A 1 372 ? 22.850 17.190 -31.696 1.00 39.38 372 SER A CA 1
ATOM 2894 C C . SER A 1 372 ? 21.639 18.116 -31.843 1.00 39.38 372 SER A C 1
ATOM 2896 O O . SER A 1 372 ? 21.475 19.022 -31.027 1.00 39.38 372 SER A O 1
ATOM 2898 N N . GLY A 1 373 ? 20.764 17.872 -32.826 1.00 33.47 373 GLY A N 1
ATOM 2899 C CA . GLY A 1 373 ? 19.650 18.771 -33.170 1.00 33.47 373 GLY A CA 1
ATOM 2900 C C . GLY A 1 373 ? 18.325 18.565 -32.417 1.00 33.47 373 GLY A C 1
ATOM 2901 O O . GLY A 1 373 ? 17.509 19.480 -32.359 1.00 33.47 373 GLY A O 1
ATOM 2902 N N . CYS A 1 374 ? 18.087 17.409 -31.788 1.00 39.38 374 CYS A N 1
ATOM 2903 C CA . CYS A 1 374 ? 16.776 17.063 -31.205 1.00 39.38 374 CYS A CA 1
ATOM 2904 C C . CYS A 1 374 ? 16.616 17.382 -29.707 1.00 39.38 374 CYS A C 1
ATOM 2906 O O . CYS A 1 374 ? 15.985 16.625 -28.971 1.00 39.38 374 CYS A O 1
ATOM 2908 N N . ARG A 1 375 ? 17.151 18.510 -29.225 1.00 37.56 375 ARG A N 1
ATOM 2909 C CA . ARG A 1 375 ? 16.865 19.017 -27.866 1.00 37.56 375 ARG A CA 1
ATOM 2910 C C . ARG A 1 375 ? 15.952 20.234 -27.912 1.00 37.56 375 ARG A C 1
ATOM 2912 O O . ARG A 1 375 ? 16.365 21.320 -27.519 1.00 37.56 375 ARG A O 1
ATOM 2919 N N . ARG A 1 376 ? 14.728 20.082 -28.425 1.00 35.97 376 ARG A N 1
ATOM 2920 C CA . ARG A 1 376 ? 13.691 21.120 -28.283 1.00 35.97 376 ARG A CA 1
ATOM 2921 C C . ARG A 1 376 ? 12.287 20.636 -28.673 1.00 35.97 376 ARG A C 1
ATOM 2923 O O . ARG A 1 376 ? 11.653 21.233 -29.524 1.00 35.97 376 ARG A O 1
ATOM 2930 N N . ALA A 1 377 ? 11.802 19.540 -28.086 1.00 32.41 377 ALA A N 1
ATOM 2931 C CA . ALA A 1 377 ? 10.385 19.167 -28.213 1.00 32.41 377 ALA A CA 1
ATOM 2932 C C . ALA A 1 377 ? 9.947 18.122 -27.172 1.00 32.41 377 ALA A C 1
ATOM 2934 O O . ALA A 1 377 ? 9.541 17.033 -27.542 1.00 32.41 377 ALA A O 1
ATOM 2935 N N . THR A 1 378 ? 10.045 18.423 -25.877 1.00 34.50 378 THR A N 1
ATOM 2936 C CA . THR A 1 378 ? 9.239 17.763 -24.827 1.00 34.50 378 THR A CA 1
ATOM 2937 C C . THR A 1 378 ? 9.388 18.570 -23.545 1.00 34.50 378 THR A C 1
ATOM 2939 O O . THR A 1 378 ? 10.168 18.186 -22.684 1.00 34.50 378 THR A O 1
ATOM 2942 N N . LEU A 1 379 ? 8.729 19.724 -23.450 1.00 32.06 379 LEU A N 1
ATOM 2943 C CA . LEU A 1 379 ? 8.481 20.431 -22.185 1.00 32.06 379 LEU A CA 1
ATOM 2944 C C . LEU A 1 379 ? 7.404 21.515 -22.400 1.00 32.06 379 LEU A C 1
ATOM 2946 O O . LEU A 1 379 ? 7.561 22.643 -21.968 1.00 32.06 379 LEU A O 1
ATOM 2950 N N . ASP A 1 380 ? 6.300 21.164 -23.061 1.00 26.39 380 ASP A N 1
ATOM 2951 C CA . ASP A 1 380 ? 5.055 21.935 -22.955 1.00 26.39 380 ASP A CA 1
ATOM 2952 C C . ASP A 1 380 ? 4.026 21.047 -22.254 1.00 26.39 380 ASP A C 1
ATOM 2954 O O . ASP A 1 380 ? 3.158 20.425 -22.863 1.00 26.39 380 ASP A O 1
ATOM 2958 N N . TYR A 1 381 ? 4.198 20.913 -20.938 1.00 34.53 381 TYR A N 1
ATOM 2959 C CA . TYR A 1 381 ? 3.184 20.352 -20.054 1.00 34.53 381 TYR A CA 1
ATOM 2960 C C . TYR A 1 381 ? 2.317 21.508 -19.549 1.00 34.53 381 TYR A C 1
ATOM 2962 O O . TYR A 1 381 ? 2.780 22.360 -18.794 1.00 34.53 381 TYR A O 1
ATOM 2970 N N . ASN A 1 382 ? 1.066 21.545 -20.008 1.00 27.14 382 ASN A N 1
ATOM 2971 C CA . ASN A 1 382 ? 0.062 22.531 -19.620 1.00 27.14 382 ASN A CA 1
ATOM 2972 C C . ASN A 1 382 ? -0.557 22.137 -18.257 1.00 27.14 382 ASN A C 1
ATOM 2974 O O . ASN A 1 382 ? -1.219 21.099 -18.177 1.00 27.14 382 ASN A O 1
ATOM 2978 N N . PRO A 1 383 ? -0.375 22.921 -17.178 1.00 30.12 383 PRO A N 1
ATOM 2979 C CA . PRO A 1 383 ? -0.805 22.573 -15.824 1.00 30.12 383 PRO A CA 1
ATOM 2980 C C . PRO A 1 383 ? -2.281 22.935 -15.574 1.00 30.12 383 PRO A C 1
ATOM 2982 O O . PRO A 1 383 ? -2.630 23.530 -14.557 1.00 30.12 383 PRO A O 1
ATOM 2985 N N . SER A 1 384 ? -3.192 22.589 -16.484 1.00 25.67 384 SER A N 1
ATOM 2986 C CA . SER A 1 384 ? -4.602 22.992 -16.378 1.00 25.67 384 SER A CA 1
ATOM 2987 C C . SER A 1 384 ? -5.474 22.066 -15.518 1.00 25.67 384 SER A C 1
ATOM 2989 O O . SER A 1 384 ? -6.689 22.065 -15.683 1.00 25.67 384 SER A O 1
ATOM 2991 N N . HIS A 1 385 ? -4.897 21.303 -14.584 1.00 28.73 385 HIS A N 1
ATOM 2992 C CA . HIS A 1 385 ? -5.644 20.481 -13.616 1.00 28.73 385 HIS A CA 1
ATOM 2993 C C . HIS A 1 385 ? -5.254 20.749 -12.146 1.00 28.73 385 HIS A C 1
ATOM 2995 O O . HIS A 1 385 ? -5.496 19.921 -11.274 1.00 28.73 385 HIS A O 1
ATOM 3001 N N . GLU A 1 386 ? -4.737 21.944 -11.838 1.00 31.84 386 GLU A N 1
ATOM 3002 C CA . GLU A 1 386 ? -4.711 22.490 -10.470 1.00 31.84 386 GLU A CA 1
ATOM 3003 C C . GLU A 1 386 ? -5.893 23.447 -10.233 1.00 31.84 386 GLU A C 1
ATOM 3005 O O . GLU A 1 386 ? -5.732 24.663 -10.148 1.00 31.84 386 GLU A O 1
ATOM 3010 N N . HIS A 1 387 ? -7.110 22.911 -10.104 1.00 27.86 387 HIS A N 1
ATOM 3011 C CA . HIS A 1 387 ? -8.270 23.704 -9.662 1.00 27.86 387 HIS A CA 1
ATOM 3012 C C . HIS A 1 387 ? -8.704 23.430 -8.214 1.00 27.86 387 HIS A C 1
ATOM 3014 O O . HIS A 1 387 ? -9.844 23.706 -7.852 1.00 27.86 387 HIS A O 1
ATOM 3020 N N . TRP A 1 388 ? -7.798 22.931 -7.361 1.00 28.58 388 TRP A N 1
ATOM 3021 C CA . TRP A 1 388 ? -8.119 22.625 -5.957 1.00 28.58 388 TRP A CA 1
ATOM 3022 C C . TRP A 1 388 ? -7.227 23.267 -4.880 1.00 28.58 388 TRP A C 1
ATOM 3024 O O . TRP A 1 388 ? -7.474 23.033 -3.703 1.00 28.58 388 TRP A O 1
ATOM 3034 N N . LEU A 1 389 ? -6.280 24.156 -5.213 1.00 28.42 389 LEU A N 1
ATOM 3035 C CA . LEU A 1 389 ? -5.417 24.816 -4.208 1.00 28.42 389 LEU A CA 1
ATOM 3036 C C . LEU A 1 389 ? -5.274 26.340 -4.384 1.00 28.42 389 LEU A C 1
ATOM 3038 O O . LEU A 1 389 ? -4.189 26.901 -4.270 1.00 28.42 389 LEU A O 1
ATOM 3042 N N . ARG A 1 390 ? -6.380 27.059 -4.612 1.00 27.36 390 ARG A N 1
ATOM 3043 C CA . ARG A 1 390 ? -6.399 28.531 -4.477 1.00 27.36 390 ARG A CA 1
ATOM 3044 C C . ARG A 1 390 ? -7.599 29.030 -3.684 1.00 27.36 390 ARG A C 1
ATOM 3046 O O . ARG A 1 390 ? -8.528 29.587 -4.256 1.00 27.36 390 ARG A O 1
ATOM 3053 N N . ARG A 1 391 ? -7.531 28.897 -2.356 1.00 29.47 391 ARG A N 1
ATOM 3054 C CA . ARG A 1 391 ? -8.124 29.853 -1.399 1.00 29.47 391 ARG A CA 1
ATOM 3055 C C . ARG A 1 391 ? -7.313 29.888 -0.102 1.00 29.47 391 ARG A C 1
ATOM 3057 O O . ARG A 1 391 ? -7.706 29.313 0.899 1.00 29.47 391 ARG A O 1
ATOM 3064 N N . ALA A 1 392 ? -6.201 30.607 -0.132 1.00 27.47 392 ALA A N 1
ATOM 3065 C CA . ALA A 1 392 ? -5.672 31.327 1.023 1.00 27.47 392 ALA A CA 1
ATOM 3066 C C . ALA A 1 392 ? -4.802 32.455 0.457 1.00 27.47 392 ALA A C 1
ATOM 3068 O O . ALA A 1 392 ? -3.878 32.210 -0.314 1.00 27.47 392 ALA A O 1
ATOM 3069 N N . GLY A 1 393 ? -5.214 33.698 0.697 1.00 26.16 393 GLY A N 1
ATOM 3070 C CA . GLY A 1 393 ? -4.632 34.881 0.073 1.00 26.16 393 GLY A CA 1
ATOM 3071 C C . GLY A 1 393 ? -3.298 35.307 0.682 1.00 26.16 393 GLY A C 1
ATOM 3072 O O . GLY A 1 393 ? -2.939 34.905 1.783 1.00 26.16 393 GLY A O 1
ATOM 3073 N N . GLY A 1 394 ? -2.610 36.195 -0.037 1.00 26.41 394 GLY A N 1
ATOM 3074 C CA . GLY A 1 394 ? -1.489 36.975 0.488 1.00 26.41 394 GLY A CA 1
ATOM 3075 C C . GLY A 1 394 ? -0.311 37.058 -0.474 1.00 26.41 394 GLY A C 1
ATOM 3076 O O . GLY A 1 394 ? 0.618 36.265 -0.387 1.00 26.41 394 GLY A O 1
ATOM 3077 N N . ARG A 1 395 ? -0.325 38.047 -1.377 1.00 26.19 395 ARG A N 1
ATOM 3078 C CA . ARG A 1 395 ? 0.865 38.441 -2.146 1.00 26.19 395 ARG A CA 1
ATOM 3079 C C . ARG A 1 395 ? 1.909 39.015 -1.183 1.00 26.19 395 ARG A C 1
ATOM 3081 O O . ARG A 1 395 ? 1.591 39.942 -0.442 1.00 26.19 395 ARG A O 1
ATOM 3088 N N . ARG A 1 396 ? 3.153 38.542 -1.252 1.00 26.88 396 ARG A N 1
ATOM 3089 C CA . ARG A 1 396 ? 4.326 39.349 -0.895 1.00 26.88 396 ARG A CA 1
ATOM 3090 C C . ARG A 1 396 ? 5.325 39.270 -2.039 1.00 26.88 396 ARG A C 1
ATOM 3092 O O . ARG A 1 396 ? 5.701 38.187 -2.469 1.00 26.88 396 ARG A O 1
ATOM 3099 N N . GLU A 1 397 ? 5.667 40.439 -2.557 1.00 25.41 397 GLU A N 1
ATOM 3100 C CA . GLU A 1 397 ? 6.679 40.653 -3.584 1.00 25.41 397 GLU A CA 1
ATOM 3101 C C . GLU A 1 397 ? 8.069 40.362 -3.002 1.00 25.41 397 GLU A C 1
ATOM 3103 O O . GLU A 1 397 ? 8.429 40.894 -1.952 1.00 25.41 397 GLU A O 1
ATOM 3108 N N . CYS A 1 398 ? 8.862 39.536 -3.683 1.00 24.05 398 CYS A N 1
ATOM 3109 C CA . CYS A 1 398 ? 10.284 39.381 -3.390 1.00 24.05 398 CYS A CA 1
ATOM 3110 C C . CYS A 1 398 ? 11.068 40.454 -4.158 1.00 24.05 398 CYS A C 1
ATOM 3112 O O . CYS A 1 398 ? 11.080 40.451 -5.388 1.00 24.05 398 CYS A O 1
ATOM 3114 N N . ARG A 1 399 ? 11.736 41.363 -3.438 1.00 22.62 399 ARG A N 1
ATOM 3115 C CA . ARG A 1 399 ? 12.810 42.202 -3.992 1.00 22.62 399 ARG A CA 1
ATOM 3116 C C . ARG A 1 399 ? 14.145 41.473 -3.841 1.00 22.62 399 ARG A C 1
ATOM 3118 O O . ARG A 1 399 ? 14.432 40.929 -2.779 1.00 22.62 399 ARG A O 1
ATOM 3125 N N . HIS A 1 400 ? 14.939 41.479 -4.906 1.00 25.27 400 HIS A N 1
ATOM 3126 C CA . HIS A 1 400 ? 16.326 41.024 -4.908 1.00 25.27 400 HIS A CA 1
ATOM 3127 C C . HIS A 1 400 ? 17.239 42.099 -4.305 1.00 25.27 400 HIS A C 1
ATOM 3129 O O . HIS A 1 400 ? 17.195 43.246 -4.747 1.00 25.27 400 HIS A O 1
ATOM 3135 N N . GLU A 1 401 ? 18.106 41.714 -3.368 1.00 23.08 401 GLU A N 1
ATOM 3136 C CA . GLU A 1 401 ? 19.305 42.481 -3.003 1.00 23.08 401 GLU A CA 1
ATOM 3137 C C . GLU A 1 401 ? 20.576 41.647 -3.257 1.00 23.08 401 GLU A C 1
ATOM 3139 O O . GLU A 1 401 ? 20.507 40.412 -3.241 1.00 23.08 401 GLU A O 1
ATOM 3144 N N . PRO A 1 402 ? 21.728 42.286 -3.550 1.00 25.06 402 PRO A N 1
ATOM 3145 C CA . PRO A 1 402 ? 22.916 41.613 -4.058 1.00 25.06 402 PRO A CA 1
ATOM 3146 C C . PRO A 1 402 ? 23.810 41.034 -2.953 1.00 25.06 402 PRO A C 1
ATOM 3148 O O . PRO A 1 402 ? 23.938 41.575 -1.858 1.00 25.06 402 PRO A O 1
ATOM 3151 N N . VAL A 1 403 ? 24.481 39.932 -3.292 1.00 24.61 403 VAL A N 1
ATOM 3152 C CA . VAL A 1 403 ? 25.432 39.205 -2.443 1.00 24.61 403 VAL A CA 1
ATOM 3153 C C . VAL A 1 403 ? 26.729 40.005 -2.274 1.00 24.61 403 VAL A C 1
ATOM 3155 O O . VAL A 1 403 ? 27.400 40.317 -3.255 1.00 24.61 403 VAL A O 1
ATOM 3158 N N . VAL A 1 404 ? 27.114 40.281 -1.024 1.00 23.62 404 VAL A N 1
ATOM 3159 C CA . VAL A 1 404 ? 28.441 40.798 -0.650 1.00 23.62 404 VAL A CA 1
ATOM 3160 C C . VAL A 1 404 ? 29.362 39.623 -0.307 1.00 23.62 404 VAL A C 1
ATOM 3162 O O . VAL A 1 404 ? 29.035 38.784 0.531 1.00 23.62 404 VAL A O 1
ATOM 3165 N N . SER A 1 405 ? 30.523 39.566 -0.959 1.00 23.91 405 SER A N 1
ATOM 3166 C CA . SER A 1 405 ? 31.593 38.594 -0.716 1.00 23.91 405 SER A CA 1
ATOM 3167 C C . SER A 1 405 ? 32.380 38.918 0.557 1.00 23.91 405 SER A C 1
ATOM 3169 O O . SER A 1 405 ? 32.843 40.049 0.707 1.00 23.91 405 SER A O 1
ATOM 3171 N N . VAL A 1 406 ? 32.643 37.926 1.413 1.00 25.36 406 VAL A N 1
ATOM 3172 C CA . VAL A 1 406 ? 33.661 38.036 2.472 1.00 25.36 406 VAL A CA 1
ATOM 3173 C C . VAL A 1 406 ? 34.567 36.805 2.442 1.00 25.36 406 VAL A C 1
ATOM 3175 O O . VAL A 1 406 ? 34.118 35.678 2.636 1.00 25.36 406 VAL A O 1
ATOM 3178 N N . GLN A 1 407 ? 35.854 37.044 2.181 1.00 26.58 407 GLN A N 1
ATOM 3179 C CA . GLN A 1 407 ? 36.959 36.101 2.355 1.00 26.58 407 GLN A CA 1
ATOM 3180 C C . GLN A 1 407 ? 37.355 36.046 3.841 1.00 26.58 407 GLN A C 1
ATOM 3182 O O . GLN A 1 407 ? 37.507 37.088 4.474 1.00 26.58 407 GLN A O 1
ATOM 3187 N N . GLY A 1 408 ? 37.563 34.846 4.391 1.00 27.33 408 GLY A N 1
ATOM 3188 C CA . GLY A 1 408 ? 38.055 34.647 5.757 1.00 27.33 408 GLY A CA 1
ATOM 3189 C C . GLY A 1 408 ? 38.804 33.321 5.891 1.00 27.33 408 GLY A C 1
ATOM 3190 O O . GLY A 1 408 ? 38.306 32.274 5.489 1.00 27.33 408 GLY A O 1
ATOM 3191 N N . THR A 1 409 ? 40.029 33.398 6.398 1.00 27.89 409 THR A N 1
ATOM 3192 C CA . THR A 1 409 ? 41.081 32.376 6.400 1.00 27.89 409 THR A CA 1
ATOM 3193 C C . THR A 1 409 ? 40.914 31.309 7.490 1.00 27.89 409 THR A C 1
ATOM 3195 O O . THR A 1 409 ? 40.426 31.565 8.589 1.00 27.89 409 THR A O 1
ATOM 3198 N N . ALA A 1 410 ? 41.340 30.083 7.173 1.00 29.81 410 ALA A N 1
ATOM 3199 C CA . ALA A 1 410 ? 41.255 28.908 8.032 1.00 29.81 410 ALA A CA 1
ATOM 3200 C C . ALA A 1 410 ? 42.462 28.795 8.978 1.00 29.81 410 ALA A C 1
ATOM 3202 O O . ALA A 1 410 ? 43.526 28.329 8.580 1.00 29.81 410 ALA A O 1
ATOM 3203 N N . THR A 1 411 ? 42.279 29.138 10.252 1.00 31.30 411 THR A N 1
ATOM 3204 C CA . THR A 1 411 ? 43.215 28.766 11.327 1.00 31.30 411 THR A CA 1
ATOM 3205 C C . THR A 1 411 ? 42.486 28.785 12.669 1.00 31.30 411 THR A C 1
ATOM 3207 O O . THR A 1 411 ? 42.336 29.853 13.247 1.00 31.30 411 THR A O 1
ATOM 3210 N N . ASN A 1 412 ? 41.991 27.624 13.142 1.00 34.66 412 ASN A N 1
ATOM 3211 C CA . ASN A 1 412 ? 41.862 27.280 14.583 1.00 34.66 412 ASN A CA 1
ATOM 3212 C C . ASN A 1 412 ? 41.173 25.928 14.911 1.00 34.66 412 ASN A C 1
ATOM 3214 O O . ASN A 1 412 ? 40.518 25.802 15.943 1.00 34.66 412 ASN A O 1
ATOM 3218 N N . CYS A 1 413 ? 41.357 24.865 14.115 1.00 29.00 413 CYS A N 1
ATOM 3219 C CA . CYS A 1 413 ? 40.853 23.523 14.484 1.00 29.00 413 CYS A CA 1
ATOM 3220 C C . CYS A 1 413 ? 41.915 22.536 15.003 1.00 29.00 413 CYS A C 1
ATOM 3222 O O . CYS A 1 413 ? 41.562 21.445 15.438 1.00 29.00 413 CYS A O 1
ATOM 3224 N N . SER A 1 414 ? 43.200 22.909 15.045 1.00 32.88 414 SER A N 1
ATOM 3225 C CA . SER A 1 414 ? 44.270 21.968 15.427 1.00 32.88 414 SER A CA 1
ATOM 3226 C C . SER A 1 414 ? 44.622 21.949 16.924 1.00 32.88 414 SER A C 1
ATOM 3228 O O . SER A 1 414 ? 45.326 21.047 17.365 1.00 32.88 414 SER A O 1
ATOM 3230 N N . ALA A 1 415 ? 44.124 22.891 17.735 1.00 33.25 415 ALA A N 1
ATOM 3231 C CA . ALA A 1 415 ? 44.535 23.028 19.142 1.00 33.25 415 ALA A CA 1
ATOM 3232 C C . ALA A 1 415 ? 43.594 22.361 20.171 1.00 33.25 415 ALA A C 1
ATOM 3234 O O . ALA A 1 415 ? 43.867 22.403 21.368 1.00 33.25 415 ALA A O 1
ATOM 3235 N N . LYS A 1 416 ? 42.490 21.727 19.743 1.00 35.00 416 LYS A N 1
ATOM 3236 C CA . LYS A 1 416 ? 41.502 21.119 20.663 1.00 35.00 416 LYS A CA 1
ATOM 3237 C C . LYS A 1 416 ? 41.435 19.587 20.630 1.00 35.00 416 LYS A C 1
ATOM 3239 O O . LYS A 1 416 ? 40.818 19.002 21.512 1.00 35.00 416 LYS A O 1
ATOM 3244 N N . LEU A 1 417 ? 42.109 18.938 19.677 1.00 36.12 417 LEU A N 1
ATOM 3245 C CA . LEU A 1 417 ? 42.077 17.478 19.492 1.00 36.12 417 LEU A CA 1
ATOM 3246 C C . LEU A 1 417 ? 43.265 16.722 20.124 1.00 36.12 417 LEU A C 1
ATOM 3248 O O . LEU A 1 417 ? 43.241 15.499 20.186 1.00 36.12 417 LEU A O 1
ATOM 3252 N N . GLN A 1 418 ? 44.257 17.417 20.693 1.00 36.69 418 GLN A N 1
ATOM 3253 C CA . GLN A 1 418 ? 45.390 16.783 21.394 1.00 36.69 418 GLN A CA 1
ATOM 3254 C C . GLN A 1 418 ? 45.117 16.398 22.865 1.00 36.69 418 GLN A C 1
ATOM 3256 O O . GLN A 1 418 ? 45.989 15.830 23.514 1.00 36.69 418 GLN A O 1
ATOM 3261 N N . LYS A 1 419 ? 43.913 16.641 23.407 1.00 38.31 419 LYS A N 1
ATOM 3262 C CA . LYS A 1 419 ? 43.565 16.313 24.808 1.00 38.31 419 LYS A CA 1
ATOM 3263 C C . LYS A 1 419 ? 42.835 14.975 25.022 1.00 38.31 419 LYS A C 1
ATOM 3265 O O . LYS A 1 419 ? 42.451 14.695 26.151 1.00 38.31 419 LYS A O 1
ATOM 3270 N N . LEU A 1 420 ? 42.653 14.145 23.989 1.00 38.84 420 LEU A N 1
ATOM 3271 C CA . LEU A 1 420 ? 41.890 12.883 24.094 1.00 38.84 420 LEU A CA 1
ATOM 3272 C C . LEU A 1 420 ? 42.644 11.609 23.660 1.00 38.84 420 LEU A C 1
ATOM 3274 O O . LEU A 1 420 ? 42.025 10.564 23.495 1.00 38.84 420 LEU A O 1
ATOM 3278 N N . GLY A 1 421 ? 43.975 11.661 23.541 1.00 35.00 421 GLY A N 1
ATOM 3279 C CA . GLY A 1 421 ? 44.835 10.473 23.655 1.00 35.00 421 GLY A CA 1
ATOM 3280 C C . GLY A 1 421 ? 44.480 9.253 22.793 1.00 35.00 421 GLY A C 1
ATOM 3281 O O . GLY A 1 421 ? 44.492 8.140 23.314 1.00 35.00 421 GLY A O 1
ATOM 3282 N N . ARG A 1 422 ? 44.187 9.416 21.495 1.00 33.62 422 ARG A N 1
ATOM 3283 C CA . ARG A 1 422 ? 44.107 8.285 20.551 1.00 33.62 422 ARG A CA 1
ATOM 3284 C C . ARG A 1 422 ? 44.794 8.606 19.227 1.00 33.62 422 ARG A C 1
ATOM 3286 O O . ARG A 1 422 ? 44.646 9.696 18.683 1.00 33.62 422 ARG A O 1
ATOM 3293 N N . ALA A 1 423 ? 45.593 7.647 18.772 1.00 30.83 423 ALA A N 1
ATOM 3294 C CA . ALA A 1 423 ? 46.512 7.763 17.653 1.00 30.83 423 ALA A CA 1
ATOM 3295 C C . ALA A 1 423 ? 45.825 7.535 16.291 1.00 30.83 423 ALA A C 1
ATOM 3297 O O . ALA A 1 423 ? 45.042 6.606 16.131 1.00 30.83 423 ALA A O 1
ATOM 3298 N N . SER A 1 424 ? 46.167 8.414 15.343 1.00 32.34 424 SER A N 1
ATOM 3299 C CA . SER A 1 424 ? 46.341 8.230 13.888 1.00 32.34 424 SER A CA 1
ATOM 3300 C C . SER A 1 424 ? 45.466 7.238 13.096 1.00 32.34 424 SER A C 1
ATOM 3302 O O . SER A 1 424 ? 45.703 6.035 13.148 1.00 32.34 424 SER A O 1
ATOM 3304 N N . ALA A 1 425 ? 44.646 7.776 12.180 1.00 29.86 425 ALA A N 1
ATOM 3305 C CA . ALA A 1 425 ? 44.556 7.339 10.772 1.00 29.86 425 ALA A CA 1
ATOM 3306 C C . ALA A 1 425 ? 43.956 8.463 9.879 1.00 29.86 425 ALA A C 1
ATOM 3308 O O . ALA A 1 425 ? 43.258 9.329 10.412 1.00 29.86 425 ALA A O 1
ATOM 3309 N N . PRO A 1 426 ? 44.258 8.512 8.561 1.00 34.44 426 PRO A N 1
ATOM 3310 C CA . PRO A 1 426 ? 44.099 9.713 7.739 1.00 34.44 426 PRO A CA 1
ATOM 3311 C C . PRO A 1 426 ? 42.822 9.749 6.879 1.00 34.44 426 PRO A C 1
ATOM 3313 O O . PRO A 1 426 ? 42.167 8.740 6.633 1.00 34.44 426 PRO A O 1
ATOM 3316 N N . THR A 1 427 ? 42.622 10.936 6.297 1.00 29.80 427 THR A N 1
ATOM 3317 C CA . THR A 1 427 ? 41.761 11.330 5.161 1.00 29.80 427 THR A CA 1
ATOM 3318 C C . THR A 1 427 ? 40.494 12.100 5.545 1.00 29.80 427 THR A C 1
ATOM 3320 O O . THR A 1 427 ? 39.572 11.597 6.175 1.00 29.80 427 THR A O 1
ATOM 3323 N N . ALA A 1 428 ? 40.501 13.381 5.172 1.00 27.11 428 ALA A N 1
ATOM 3324 C CA . ALA A 1 428 ? 39.521 14.395 5.524 1.00 27.11 428 ALA A CA 1
ATOM 3325 C C . ALA A 1 428 ? 38.150 14.151 4.869 1.00 27.11 428 ALA A C 1
ATOM 3327 O O . ALA A 1 428 ? 38.042 14.126 3.644 1.00 27.11 428 ALA A O 1
ATOM 3328 N N . LEU A 1 429 ? 37.096 14.067 5.685 1.00 24.28 429 LEU A N 1
ATOM 3329 C CA . LEU A 1 429 ? 35.721 14.302 5.249 1.00 24.28 429 LEU A CA 1
ATOM 3330 C C . LEU A 1 429 ? 35.394 15.791 5.426 1.00 24.28 429 LEU A C 1
ATOM 3332 O O . LEU A 1 429 ? 35.469 16.327 6.532 1.00 24.28 429 LEU A O 1
ATOM 3336 N N . TYR A 1 430 ? 35.014 16.452 4.335 1.00 25.02 430 TYR A N 1
ATOM 3337 C CA . TYR A 1 430 ? 34.414 17.783 4.367 1.00 25.02 430 TYR A CA 1
ATOM 3338 C C . TYR A 1 430 ? 33.043 17.706 5.059 1.00 25.02 430 TYR A C 1
ATOM 3340 O O . TYR A 1 430 ? 32.108 17.112 4.526 1.00 25.02 430 TYR A O 1
ATOM 3348 N N . LEU A 1 431 ? 32.917 18.323 6.235 1.00 24.92 431 LEU A N 1
ATOM 3349 C CA . LEU A 1 431 ? 31.634 18.617 6.880 1.00 24.92 431 LEU A CA 1
ATOM 3350 C C . LEU A 1 431 ? 31.303 20.104 6.664 1.00 24.92 431 LEU A C 1
ATOM 3352 O O . LEU A 1 431 ? 32.177 20.944 6.896 1.00 24.92 431 LEU A O 1
ATOM 3356 N N . PRO A 1 432 ? 30.075 20.475 6.257 1.00 25.70 432 PRO A N 1
ATOM 3357 C CA . PRO A 1 432 ? 29.668 21.872 6.252 1.00 25.70 432 PRO A CA 1
ATOM 3358 C C . PRO A 1 432 ? 29.501 22.373 7.695 1.00 25.70 432 PRO A C 1
ATOM 3360 O O . PRO A 1 432 ? 28.774 21.793 8.501 1.00 25.70 432 PRO A O 1
ATOM 3363 N N . ILE A 1 433 ? 30.196 23.465 8.019 1.00 25.59 433 ILE A N 1
ATOM 3364 C CA . ILE A 1 433 ? 30.087 24.182 9.293 1.00 25.59 433 ILE A CA 1
ATOM 3365 C C . ILE A 1 433 ? 28.757 24.949 9.294 1.00 25.59 433 ILE A C 1
ATOM 3367 O O . ILE A 1 433 ? 28.593 25.900 8.532 1.00 25.59 433 ILE A O 1
ATOM 3371 N N . VAL A 1 434 ? 27.816 24.567 10.162 1.00 25.23 434 VAL A N 1
ATOM 3372 C CA . VAL A 1 434 ? 26.623 25.376 10.461 1.00 25.23 434 VAL A CA 1
ATOM 3373 C C . VAL A 1 434 ? 27.003 26.406 11.522 1.00 25.23 434 VAL A C 1
ATOM 3375 O O . VAL A 1 434 ? 27.355 26.061 12.649 1.00 25.23 434 VAL A O 1
ATOM 3378 N N . ASN A 1 435 ? 26.966 27.683 11.147 1.00 23.53 435 ASN A N 1
ATOM 3379 C CA . ASN A 1 435 ? 27.300 28.795 12.027 1.00 23.53 435 ASN A CA 1
ATOM 3380 C C . ASN A 1 435 ? 26.034 29.239 12.783 1.00 23.53 435 ASN A C 1
ATOM 3382 O O . ASN A 1 435 ? 25.192 29.949 12.236 1.00 23.53 435 ASN A O 1
ATOM 3386 N N . CYS A 1 436 ? 25.871 28.799 14.032 1.00 24.86 436 CYS A N 1
ATOM 3387 C CA . CYS A 1 436 ? 24.777 29.246 14.895 1.00 24.86 436 CYS A CA 1
ATOM 3388 C C . CYS A 1 436 ? 25.130 30.591 15.538 1.00 24.86 436 CYS A C 1
ATOM 3390 O O . CYS A 1 436 ? 25.794 30.641 16.574 1.00 24.86 436 CYS A O 1
ATOM 3392 N N . SER A 1 437 ? 24.647 31.692 14.964 1.00 26.86 437 SER A N 1
ATOM 3393 C CA . SER A 1 437 ? 24.579 32.974 15.664 1.00 26.86 437 SER A CA 1
ATOM 3394 C C . SER A 1 437 ? 23.163 33.543 15.588 1.00 26.86 437 SER A C 1
ATOM 3396 O O . SER A 1 437 ? 22.736 34.096 14.587 1.00 26.86 437 SER A O 1
ATOM 3398 N N . THR A 1 438 ? 22.401 33.394 16.671 1.00 27.47 438 THR A N 1
ATOM 3399 C CA . THR A 1 438 ? 21.484 34.425 17.187 1.00 27.47 438 THR A CA 1
ATOM 3400 C C . THR A 1 438 ? 20.919 33.998 18.541 1.00 27.47 438 THR A C 1
ATOM 3402 O O . THR A 1 438 ? 20.741 32.825 18.851 1.00 27.47 438 THR A O 1
ATOM 3405 N N . ARG A 1 439 ? 20.749 35.002 19.402 1.00 30.16 439 ARG A N 1
ATOM 3406 C CA . ARG A 1 439 ? 20.482 34.904 20.838 1.00 30.16 439 ARG A CA 1
ATOM 3407 C C . ARG A 1 439 ? 19.010 34.564 21.111 1.00 30.16 439 ARG A C 1
ATOM 3409 O O . ARG A 1 439 ? 18.164 35.402 20.814 1.00 30.16 439 ARG A O 1
ATOM 3416 N N . ARG A 1 440 ? 18.732 33.427 21.763 1.00 24.69 440 ARG A N 1
ATOM 3417 C CA . ARG A 1 440 ? 17.764 33.212 22.876 1.00 24.69 440 ARG A CA 1
ATOM 3418 C C . ARG A 1 440 ? 17.734 31.716 23.270 1.00 24.69 440 ARG A C 1
ATOM 3420 O O . ARG A 1 440 ? 18.140 30.888 22.462 1.00 24.69 440 ARG A O 1
ATOM 3427 N N . PRO A 1 441 ? 17.361 31.364 24.517 1.00 38.28 441 PRO A N 1
ATOM 3428 C CA . PRO A 1 441 ? 17.765 30.101 25.133 1.00 38.28 441 PRO A CA 1
ATOM 3429 C C . PRO A 1 441 ? 16.724 29.000 24.909 1.00 38.28 441 PRO A C 1
ATOM 3431 O O . PRO A 1 441 ? 15.558 29.220 25.223 1.00 38.28 441 PRO A O 1
ATOM 3434 N N . ALA A 1 442 ? 17.123 27.818 24.418 1.00 26.53 442 ALA A N 1
ATOM 3435 C CA . ALA A 1 442 ? 16.221 26.666 24.395 1.00 26.53 442 ALA A CA 1
ATOM 3436 C C . ALA A 1 442 ? 16.866 25.290 24.090 1.00 26.53 442 ALA A C 1
ATOM 3438 O O . ALA A 1 442 ? 17.273 25.036 22.965 1.00 26.53 442 ALA A O 1
ATOM 3439 N N . TRP A 1 443 ? 16.794 24.413 25.102 1.00 26.38 443 TRP A N 1
ATOM 3440 C CA . TRP A 1 443 ? 16.500 22.964 25.083 1.00 26.38 443 TRP A CA 1
ATOM 3441 C C . TRP A 1 443 ? 17.529 21.922 24.551 1.00 26.38 443 TRP A C 1
ATOM 3443 O O . TRP A 1 443 ? 18.182 22.126 23.530 1.00 26.38 443 TRP A O 1
ATOM 3453 N N . PRO A 1 444 ? 17.680 20.763 25.241 1.00 28.09 444 PRO A N 1
ATOM 3454 C CA . PRO A 1 444 ? 18.720 19.770 24.969 1.00 28.09 444 PRO A CA 1
ATOM 3455 C C . PRO A 1 444 ? 18.232 18.675 24.005 1.00 28.09 444 PRO A C 1
ATOM 3457 O O . PRO A 1 444 ? 17.907 17.574 24.431 1.00 28.09 444 PRO A O 1
ATOM 3460 N N . THR A 1 445 ? 18.185 18.941 22.699 1.00 36.69 445 THR A N 1
ATOM 3461 C CA . THR A 1 445 ? 17.841 17.900 21.698 1.00 36.69 445 THR A CA 1
ATOM 3462 C C . THR A 1 445 ? 18.855 17.748 20.562 1.00 36.69 445 THR A C 1
ATOM 3464 O O . THR A 1 445 ? 18.887 16.704 19.918 1.00 36.69 445 THR A O 1
ATOM 3467 N N . CYS A 1 446 ? 19.799 18.680 20.384 1.00 27.86 446 CYS A N 1
ATOM 3468 C CA . CYS A 1 446 ? 20.863 18.524 19.378 1.00 27.86 446 CYS A CA 1
ATOM 3469 C C . CYS A 1 446 ? 21.906 17.442 19.717 1.00 27.86 446 CYS A C 1
ATOM 3471 O O . CYS A 1 446 ? 22.533 16.894 18.815 1.00 27.86 446 CYS A O 1
ATOM 3473 N N . ALA A 1 447 ? 22.109 17.116 20.998 1.00 29.89 447 ALA A N 1
ATOM 3474 C CA . ALA A 1 447 ? 23.129 16.142 21.398 1.00 29.89 447 ALA A CA 1
ATOM 3475 C C . ALA A 1 447 ? 22.683 14.679 21.205 1.00 29.89 447 ALA A C 1
ATOM 3477 O O . ALA A 1 447 ? 23.527 13.817 20.974 1.00 29.89 447 ALA A O 1
ATOM 3478 N N . HIS A 1 448 ? 21.374 14.400 21.251 1.00 31.61 448 HIS A N 1
ATOM 3479 C CA . HIS A 1 448 ? 20.843 13.040 21.092 1.00 31.61 448 HIS A CA 1
ATOM 3480 C C . HIS A 1 448 ? 20.866 12.591 19.621 1.00 31.61 448 HIS A C 1
ATOM 3482 O O . HIS A 1 448 ? 21.238 11.463 19.314 1.00 31.61 448 HIS A O 1
ATOM 3488 N N . TRP A 1 449 ? 20.597 13.519 18.699 1.00 30.47 449 TRP A N 1
ATOM 3489 C CA . TRP A 1 449 ? 20.546 13.241 17.260 1.00 30.47 449 TRP A CA 1
ATOM 3490 C C . TRP A 1 449 ? 21.927 12.944 16.636 1.00 30.47 449 TRP A C 1
ATOM 3492 O O . TRP A 1 449 ? 22.046 12.180 15.680 1.00 30.47 449 TRP A O 1
ATOM 3502 N N . LEU A 1 450 ? 23.001 13.511 17.201 1.00 30.00 450 LEU A N 1
ATOM 3503 C CA . LEU A 1 450 ? 24.382 13.249 16.767 1.00 30.00 450 LEU A CA 1
ATOM 3504 C C . LEU A 1 450 ? 24.933 11.907 17.283 1.00 30.00 450 LEU A C 1
ATOM 3506 O O . LEU A 1 450 ? 25.786 11.315 16.623 1.00 30.00 450 LEU A O 1
ATOM 3510 N N . ALA A 1 451 ? 24.437 11.401 18.417 1.00 30.55 451 ALA A N 1
ATOM 3511 C CA . ALA A 1 451 ? 24.875 10.122 18.977 1.00 30.55 451 ALA A CA 1
ATOM 3512 C C . ALA A 1 451 ? 24.347 8.917 18.170 1.00 30.55 451 ALA A C 1
ATOM 3514 O O . ALA A 1 451 ? 25.087 7.959 17.940 1.00 30.55 451 ALA A O 1
ATOM 3515 N N . GLU A 1 452 ? 23.115 8.990 17.657 1.00 32.59 452 GLU A N 1
ATOM 3516 C CA . GLU A 1 452 ? 22.516 7.904 16.865 1.00 32.59 452 GLU A CA 1
ATOM 3517 C C . GLU A 1 452 ? 23.169 7.730 15.485 1.00 32.59 452 GLU A C 1
ATOM 3519 O O . GLU A 1 452 ? 23.354 6.601 15.026 1.00 32.59 452 GLU A O 1
ATOM 3524 N N . ARG A 1 453 ? 23.628 8.817 14.843 1.00 32.81 453 ARG A N 1
ATOM 3525 C CA . ARG A 1 453 ? 24.346 8.722 13.556 1.00 32.81 453 ARG A CA 1
ATOM 3526 C C . ARG A 1 453 ? 25.764 8.162 13.673 1.00 32.81 453 ARG A C 1
ATOM 3528 O O . ARG A 1 453 ? 26.240 7.556 12.715 1.00 32.81 453 ARG A O 1
ATOM 3535 N N . CYS A 1 454 ? 26.425 8.311 14.821 1.00 30.03 454 CYS A N 1
ATOM 3536 C CA . CYS A 1 454 ? 27.721 7.668 15.057 1.00 30.03 454 CYS A CA 1
ATOM 3537 C C . CYS A 1 454 ? 27.577 6.157 15.299 1.00 30.03 454 CYS A C 1
ATOM 3539 O O . CYS A 1 454 ? 28.394 5.390 14.795 1.00 30.03 454 CYS A O 1
ATOM 3541 N N . ASN A 1 455 ? 26.519 5.709 15.986 1.00 28.08 455 ASN A N 1
ATOM 3542 C CA . ASN A 1 455 ? 26.278 4.276 16.192 1.00 28.08 455 ASN A CA 1
ATOM 3543 C C . ASN A 1 455 ? 25.823 3.553 14.914 1.00 28.08 455 ASN A C 1
ATOM 3545 O O . ASN A 1 455 ? 26.234 2.414 14.694 1.00 28.08 455 ASN A O 1
ATOM 3549 N N . LEU A 1 456 ? 25.064 4.211 14.028 1.00 29.08 456 LEU A N 1
ATOM 3550 C CA . LEU A 1 456 ? 24.678 3.610 12.744 1.00 29.08 456 LEU A CA 1
ATOM 3551 C C . LEU A 1 456 ? 25.869 3.380 11.796 1.00 29.08 456 LEU A C 1
ATOM 3553 O O . LEU A 1 456 ? 25.823 2.466 10.977 1.00 29.08 456 LEU A O 1
ATOM 3557 N N . MET A 1 457 ? 26.943 4.172 11.903 1.00 27.55 457 MET A N 1
ATOM 3558 C CA . MET A 1 457 ? 28.130 4.012 11.050 1.00 27.55 457 MET A CA 1
ATOM 3559 C C . MET A 1 457 ? 29.156 3.003 11.585 1.00 27.55 457 MET A C 1
ATOM 3561 O O . MET A 1 457 ? 29.956 2.503 10.799 1.00 27.55 457 MET A O 1
ATOM 3565 N N . CYS A 1 458 ? 29.107 2.625 12.867 1.00 26.66 458 CYS A N 1
ATOM 3566 C CA . CYS A 1 458 ? 29.967 1.562 13.406 1.00 26.66 458 CYS A CA 1
ATOM 3567 C C . CYS A 1 458 ? 29.445 0.141 13.119 1.00 26.66 458 CYS A C 1
ATOM 3569 O O . CYS A 1 458 ? 30.238 -0.792 13.103 1.00 26.66 458 CYS A O 1
ATOM 3571 N N . ILE A 1 459 ? 28.149 -0.041 12.836 1.00 28.81 459 ILE A N 1
ATOM 3572 C CA . ILE A 1 459 ? 27.561 -1.365 12.533 1.00 28.81 459 ILE A CA 1
ATOM 3573 C C . ILE A 1 459 ? 27.766 -1.773 11.058 1.00 28.81 459 ILE A C 1
ATOM 3575 O O . ILE A 1 459 ? 27.697 -2.948 10.721 1.00 28.81 459 ILE A O 1
ATOM 3579 N N . ILE A 1 460 ? 28.100 -0.831 10.172 1.00 30.77 460 ILE A N 1
ATOM 3580 C CA . ILE A 1 460 ? 28.344 -1.101 8.740 1.00 30.77 460 ILE A CA 1
ATOM 3581 C C . ILE A 1 460 ? 29.830 -1.452 8.470 1.00 30.77 460 ILE A C 1
ATOM 3583 O O . ILE A 1 460 ? 30.215 -1.748 7.343 1.00 30.77 460 ILE A O 1
ATOM 3587 N N . GLY A 1 461 ? 30.679 -1.451 9.506 1.00 29.97 461 GLY A N 1
ATOM 3588 C CA . GLY A 1 461 ? 32.115 -1.743 9.406 1.00 29.97 461 GLY A CA 1
ATOM 3589 C C . GLY A 1 461 ? 32.534 -3.197 9.654 1.00 29.97 461 GLY A C 1
ATOM 3590 O O . GLY A 1 461 ? 33.683 -3.525 9.379 1.00 29.97 461 GLY A O 1
ATOM 3591 N N . GLU A 1 462 ? 31.643 -4.067 10.137 1.00 33.31 462 GLU A N 1
ATOM 3592 C CA . GLU A 1 462 ? 31.925 -5.495 10.365 1.00 33.31 462 GLU A CA 1
ATOM 3593 C C . GLU A 1 462 ? 30.703 -6.358 9.992 1.00 33.31 462 GLU A C 1
ATOM 3595 O O . GLU A 1 462 ? 29.931 -6.772 10.856 1.00 33.31 462 GLU A O 1
ATOM 3600 N N . ALA A 1 463 ? 30.517 -6.606 8.689 1.00 29.72 463 ALA A N 1
ATOM 3601 C CA . ALA A 1 463 ? 29.732 -7.716 8.128 1.00 29.72 463 ALA A CA 1
ATOM 3602 C C . ALA A 1 463 ? 30.157 -8.012 6.682 1.00 29.72 463 ALA A C 1
ATOM 3604 O O . ALA A 1 463 ? 30.180 -7.058 5.867 1.00 29.72 463 ALA A O 1
#

pLDDT: mean 74.48, std 27.12, range [22.62, 98.75]